Protein 2HSZ (pdb70)

InterPro domains:
  IPR006439 HAD hydrolase, subfamily IA [PR00413] (4-15)
  IPR006439 HAD hydrolase, subfamily IA [PR00413] (107-120)
  IPR006439 HAD hydrolase, subfamily IA [PR00413] (138-154)
  IPR006439 HAD hydrolase, subfamily IA [PR00413] (156-176)
  IPR006439 HAD hydrolase, subfamily IA [TIGR01509] (79-193)
  IPR006439 HAD hydrolase, subfamily IA [TIGR01549] (104-188)
  IPR023198 Phosphoglycolate phosphatase-like, domain 2 [G3DSA:1.10.150.240] (19-93)
  IPR023214 HAD superfamily [G3DSA:3.40.50.1000] (7-214)
  IPR036412 HAD-like superfamily [SSF56784] (1-221)
  IPR037512 Phosphoglycolate phosphatase, prokaryotic [MF_00495] (4-224)
  IPR037512 Phosphoglycolate phosphatase, prokaryotic [TIGR01449] (9-220)
  IPR041492 Haloacid dehalogenase-like hydrolase [PF13419] (9-193)
  IPR050155 HAD-like hydrolase superfamily [PTHR43434] (2-222)

CATH classification: 3.40.50.1000 (+1 more: 1.10.150.240)

Nearest PDB structures (foldseek):
  2hsz-assembly2_B  TM=1.001E+00  e=1.867E-47  Histophilus somni 129PT
  2hi0-assembly2_B  TM=8.690E-01  e=8.289E-15  Lactobacillus delbrueckii
  3s6j-assembly2_F  TM=7.936E-01  e=2.115E-13  Pseudomonas syringae pv. tomato
  3qu4-assembly5_E  TM=7.545E-01  e=3.244E-13  Bacteroides thetaiotaomicron
  1z4o-assembly1_A  TM=7.410E-01  e=4.491E-12  Lactococcus lactis

Structure (mmCIF, N/CA/C/O backbone):
data_2HSZ
#
_entry.id   2HSZ
#
_cell.length_a   81.617
_cell.length_b   118.436
_cell.length_c   66.503
_cell.angle_alpha   90.000
_cell.angle_beta   90.000
_cell.angle_gamma   90.000
#
_symmetry.space_group_name_H-M   'P 21 21 2'
#
loop_
_entity.id
_entity.type
_entity.pdbx_description
1 polymer 'novel predicted phosphatase'
2 non-polymer 'ACETATE ION'
3 non-polymer 'CHLORIDE ION'
4 non-polymer 'UNKNOWN LIGAND'
5 water water
#
loop_
_atom_site.group_PDB
_atom_site.id
_atom_site.type_symbol
_atom_site.label_atom_id
_atom_site.label_alt_id
_atom_site.label_comp_id
_atom_site.label_asym_id
_atom_site.label_entity_id
_atom_site.label_seq_id
_atom_site.pdbx_PDB_ins_code
_atom_site.Cartn_x
_atom_site.Cartn_y
_atom_site.Cartn_z
_atom_site.occupancy
_atom_site.B_iso_or_equiv
_atom_site.auth_seq_id
_atom_site.auth_comp_id
_atom_site.auth_asym_id
_atom_site.auth_atom_id
_atom_site.pdbx_PDB_model_num
ATOM 1 N N . GLY A 1 19 ? -21.567 56.310 10.260 1.00 62.40 0 GLY A N 1
ATOM 2 C CA . GLY A 1 19 ? -22.828 55.607 9.810 1.00 61.41 0 GLY A CA 1
ATOM 3 C C . GLY A 1 19 ? -22.877 55.411 8.299 1.00 58.44 0 GLY A C 1
ATOM 4 O O . GLY A 1 19 ? -22.356 54.417 7.783 1.00 61.72 0 GLY A O 1
ATOM 13 N N . THR A 1 21 ? -21.248 57.535 6.577 1.00 33.66 2 THR A N 1
ATOM 14 C CA . THR A 1 21 ? -19.922 58.050 6.197 1.00 27.46 2 THR A CA 1
ATOM 15 C C . THR A 1 21 ? -18.779 57.115 6.618 1.00 24.37 2 THR A C 1
ATOM 16 O O . THR A 1 21 ? -18.957 56.137 7.345 1.00 25.86 2 THR A O 1
ATOM 20 N N A GLN A 1 22 ? -17.601 57.475 6.105 0.50 23.08 3 GLN A N 1
ATOM 21 N N B GLN A 1 22 ? -17.595 57.414 6.139 0.50 22.39 3 GLN A N 1
ATOM 22 C CA A GLN A 1 22 ? -16.326 56.810 6.341 0.50 21.90 3 GLN A CA 1
ATOM 23 C CA B GLN A 1 22 ? -16.422 56.654 6.483 0.50 21.05 3 GLN A CA 1
ATOM 24 C C A GLN A 1 22 ? -15.652 57.259 7.649 0.50 21.27 3 GLN A C 1
ATOM 25 C C B GLN A 1 22 ? -15.800 57.116 7.798 0.50 20.44 3 GLN A C 1
ATOM 26 O O A GLN A 1 22 ? -14.561 56.747 8.006 0.50 19.20 3 GLN A O 1
ATOM 27 O O B GLN A 1 22 ? -14.899 56.462 8.312 0.50 20.73 3 GLN A O 1
ATOM 38 N N . PHE A 1 23 ? -16.238 58.268 8.301 1.00 20.06 4 PHE A N 1
ATOM 39 C CA . PHE A 1 23 ? -15.558 58.954 9.416 1.00 21.42 4 PHE A CA 1
ATOM 40 C C . PHE A 1 23 ? -15.886 58.290 10.737 1.00 21.18 4 PHE A C 1
ATOM 41 O O . PHE A 1 23 ? -17.012 57.849 10.955 1.00 21.88 4 PHE A O 1
ATOM 49 N N . LYS A 1 24 ? -14.865 58.177 11.573 1.00 20.02 5 LYS A N 1
ATOM 50 C CA . LYS A 1 24 ? -15.004 57.633 12.910 1.00 20.73 5 LYS A CA 1
ATOM 51 C C . LYS A 1 24 ? -14.786 58.725 13.955 1.00 21.68 5 LYS A C 1
ATOM 52 O O . LYS A 1 24 ? -15.267 58.622 15.068 1.00 20.89 5 LYS A O 1
ATOM 58 N N . LEU A 1 25 ? -13.996 59.743 13.596 1.00 21.60 6 LEU A N 1
ATOM 59 C CA . LEU A 1 25 ? -13.595 60.787 14.520 1.00 20.52 6 LEU A CA 1
ATOM 60 C C . LEU A 1 25 ? -13.711 62.114 13.794 1.00 19.61 6 LEU A C 1
ATOM 61 O O . LEU A 1 25 ? -13.348 62.235 12.599 1.00 21.37 6 LEU A O 1
ATOM 66 N N . ILE A 1 26 ? -14.206 63.122 14.510 1.00 20.91 7 ILE A N 1
ATOM 67 C CA . ILE A 1 26 ? -14.319 64.485 13.987 1.00 19.88 7 ILE A CA 1
ATOM 68 C C . ILE A 1 26 ? -13.529 65.384 14.904 1.00 21.32 7 ILE A C 1
ATOM 69 O O . ILE A 1 26 ? -13.728 65.385 16.135 1.00 22.39 7 ILE A O 1
ATOM 74 N N . GLY A 1 27 ? -12.588 66.092 14.316 1.00 20.94 8 GLY A N 1
ATOM 75 C CA . GLY A 1 27 ? -11.724 66.987 15.034 1.00 22.74 8 GLY A CA 1
ATOM 76 C C . GLY A 1 27 ? -12.053 68.429 14.727 1.00 23.08 8 GLY A C 1
ATOM 77 O O . GLY A 1 27 ? -12.537 68.753 13.631 1.00 22.38 8 GLY A O 1
ATOM 78 N N . PHE A 1 28 ? -11.732 69.298 15.683 1.00 22.13 9 PHE A N 1
ATOM 79 C CA . PHE A 1 28 ? -12.071 70.717 15.612 1.00 22.42 9 PHE A CA 1
ATOM 80 C C . PHE A 1 28 ? -10.909 71.577 16.107 1.00 22.55 9 PHE A C 1
ATOM 81 O O . PHE A 1 28 ? -10.295 71.279 17.153 1.00 22.99 9 PHE A O 1
ATOM 89 N N . ASP A 1 29 ? -10.686 72.693 15.430 1.00 22.05 10 ASP A N 1
ATOM 90 C CA . ASP A 1 29 ? -9.916 73.804 16.038 1.00 20.95 10 ASP A CA 1
ATOM 91 C C . ASP A 1 29 ? -10.811 74.456 17.100 1.00 24.84 10 ASP A C 1
ATOM 92 O O . ASP A 1 29 ? -12.007 74.160 17.189 1.00 25.65 10 ASP A O 1
ATOM 97 N N . LEU A 1 30 ? -10.248 75.333 17.907 1.00 27.17 11 LEU A N 1
ATOM 98 C CA . LEU A 1 30 ? -10.952 75.956 19.031 1.00 26.13 11 LEU A CA 1
ATOM 99 C C . LEU A 1 30 ? -11.267 77.420 18.710 1.00 27.58 11 LEU A C 1
ATOM 100 O O . LEU A 1 30 ? -12.395 77.748 18.318 1.00 24.29 11 LEU A O 1
ATOM 105 N N . ASP A 1 31 ? -10.274 78.293 18.813 1.00 25.09 12 ASP A N 1
ATOM 106 C CA . ASP A 1 31 ? -10.438 79.708 18.451 1.00 27.86 12 ASP A CA 1
ATOM 107 C C . ASP A 1 31 ? -10.822 79.899 16.983 1.00 28.76 12 ASP A C 1
ATOM 108 O O . ASP A 1 31 ? -10.062 79.556 16.084 1.00 28.78 12 ASP A O 1
ATOM 113 N N . GLY A 1 32 ? -11.965 80.499 16.747 1.00 25.57 13 GLY A N 1
ATOM 114 C CA . GLY A 1 32 ? -12.365 80.829 15.377 1.00 23.63 13 GLY A CA 1
ATOM 115 C C . GLY A 1 32 ? -13.193 79.709 14.781 1.00 21.63 13 GLY A C 1
ATOM 116 O O . GLY A 1 32 ? -13.693 79.842 13.686 1.00 22.51 13 GLY A O 1
ATOM 117 N N . THR A 1 33 ? -13.342 78.608 15.508 1.00 20.83 14 THR A N 1
ATOM 118 C CA . THR A 1 33 ? -14.140 77.477 15.017 1.00 22.41 14 THR A CA 1
ATOM 119 C C . THR A 1 33 ? -15.298 77.165 16.008 1.00 19.79 14 THR A C 1
ATOM 120 O O . THR A 1 33 ? -16.469 77.149 15.643 1.00 21.61 14 THR A O 1
ATOM 124 N N . LEU A 1 34 ? -14.925 76.868 17.247 1.00 22.00 15 LEU A N 1
ATOM 125 C CA . LEU A 1 34 ? -15.915 76.602 18.314 1.00 21.74 15 LEU A CA 1
ATOM 126 C C . LEU A 1 34 ? -16.270 77.884 19.107 1.00 22.03 15 LEU A C 1
ATOM 127 O O . LEU A 1 34 ? -17.459 78.194 19.368 1.00 23.23 15 LEU A O 1
ATOM 132 N N . VAL A 1 35 ? -15.232 78.634 19.458 1.00 21.13 16 VAL A N 1
ATOM 133 C CA . VAL A 1 35 ? -15.345 79.835 20.258 1.00 20.69 16 VAL A CA 1
ATOM 134 C C . VAL A 1 35 ? -14.837 81.080 19.507 1.00 21.85 16 VAL A C 1
ATOM 135 O O . VAL A 1 35 ? -13.707 81.101 18.957 1.00 22.81 16 VAL A O 1
ATOM 139 N N . ASN A 1 36 ? -15.637 82.135 19.550 1.00 22.73 17 ASN A N 1
ATOM 140 C CA . ASN A 1 36 ? -15.211 83.453 19.080 1.00 22.51 17 ASN A CA 1
ATOM 141 C C . ASN A 1 36 ? -14.476 84.157 20.223 1.00 25.88 17 ASN A C 1
ATOM 142 O O . ASN A 1 36 ? -15.076 84.908 21.001 1.00 25.74 17 ASN A O 1
ATOM 147 N N . SER A 1 37 ? -13.178 83.867 20.324 1.00 22.75 18 SER A N 1
ATOM 148 C CA . SER A 1 37 ? -12.311 84.320 21.401 1.00 24.54 18 SER A CA 1
ATOM 149 C C . SER A 1 37 ? -11.524 85.612 21.122 1.00 25.88 18 SER A C 1
ATOM 150 O O . SER A 1 37 ? -10.855 86.185 22.012 1.00 26.63 18 SER A O 1
ATOM 153 N N . LEU A 1 38 ? -11.574 86.052 19.882 1.00 22.70 19 LEU A N 1
ATOM 154 C CA . LEU A 1 38 ? -10.871 87.243 19.439 1.00 24.92 19 LEU A CA 1
ATOM 155 C C . LEU A 1 38 ? -11.142 88.435 20.384 1.00 24.85 19 LEU A C 1
ATOM 156 O O . LEU A 1 38 ? -10.206 89.106 20.777 1.00 23.95 19 LEU A O 1
ATOM 161 N N . PRO A 1 39 ? -12.416 88.681 20.796 1.00 27.84 20 PRO A N 1
ATOM 162 C CA . PRO A 1 39 ? -12.626 89.841 21.691 1.00 26.90 20 PRO A CA 1
ATOM 163 C C . PRO A 1 39 ? -11.818 89.800 22.986 1.00 27.66 20 PRO A C 1
ATOM 164 O O . PRO A 1 39 ? -11.257 90.817 23.401 1.00 26.78 20 PRO A O 1
ATOM 168 N N . ASP A 1 40 ? -11.746 88.639 23.619 1.00 26.64 21 ASP A N 1
ATOM 169 C CA . ASP A 1 40 ? -10.987 88.495 24.863 1.00 28.03 21 ASP A CA 1
ATOM 170 C C . ASP A 1 40 ? -9.465 88.482 24.590 1.00 27.54 21 ASP A C 1
ATOM 171 O O . ASP A 1 40 ? -8.674 89.061 25.363 1.00 24.66 21 ASP A O 1
ATOM 176 N N . LEU A 1 41 ? -9.052 87.856 23.498 1.00 24.20 22 LEU A N 1
ATOM 177 C CA . LEU A 1 41 ? -7.635 87.903 23.123 1.00 24.87 22 LEU A CA 1
ATOM 178 C C . LEU A 1 41 ? -7.139 89.326 22.884 1.00 26.21 22 LEU A C 1
ATOM 179 O O . LEU A 1 41 ? -6.078 89.695 23.383 1.00 23.83 22 LEU A O 1
ATOM 184 N N . ALA A 1 42 ? -7.929 90.133 22.167 1.00 24.19 23 ALA A N 1
ATOM 185 C CA . ALA A 1 42 ? -7.606 91.501 21.856 1.00 22.66 23 ALA A CA 1
ATOM 186 C C . ALA A 1 42 ? -7.575 92.361 23.107 1.00 23.84 23 ALA A C 1
ATOM 187 O O . ALA A 1 42 ? -6.660 93.149 23.281 1.00 23.11 23 ALA A O 1
ATOM 189 N N . LEU A 1 43 ? -8.572 92.201 23.983 1.00 27.64 24 LEU A N 1
ATOM 190 C CA . LEU A 1 43 ? -8.634 92.951 25.227 1.00 28.75 24 LEU A CA 1
ATOM 191 C C . LEU A 1 43 ? -7.418 92.615 26.069 1.00 30.34 24 LEU A C 1
ATOM 192 O O . LEU A 1 43 ? -6.829 93.487 26.693 1.00 28.00 24 LEU A O 1
ATOM 195 N N . SER A 1 44 ? -7.045 91.342 26.097 1.00 26.48 25 SER A N 1
ATOM 196 C CA . SER A 1 44 ? -5.947 90.902 26.979 1.00 26.36 25 SER A CA 1
ATOM 197 C C . SER A 1 44 ? -4.600 91.407 26.453 1.00 26.55 25 SER A C 1
ATOM 198 O O . SER A 1 44 ? -3.782 91.962 27.212 1.00 25.62 25 SER A O 1
ATOM 201 N N . ILE A 1 45 ? -4.369 91.235 25.148 1.00 24.81 26 ILE A N 1
ATOM 202 C CA . ILE A 1 45 ? -3.102 91.633 24.540 1.00 25.46 26 ILE A CA 1
ATOM 203 C C . ILE A 1 45 ? -2.926 93.176 24.619 1.00 24.97 26 ILE A C 1
ATOM 204 O O . ILE A 1 45 ? -1.825 93.663 24.875 1.00 24.99 26 ILE A O 1
ATOM 209 N N . ASN A 1 46 ? -4.015 93.923 24.453 1.00 24.05 27 ASN A N 1
ATOM 210 C CA . ASN A 1 46 ? -3.964 95.375 24.522 1.00 24.66 27 ASN A CA 1
ATOM 211 C C . ASN A 1 46 ? -3.716 95.908 25.917 1.00 25.45 27 ASN A C 1
ATOM 212 O O . ASN A 1 46 ? -3.029 96.901 26.064 1.00 24.47 27 ASN A O 1
ATOM 217 N N . SER A 1 47 ? -4.246 95.241 26.947 1.00 25.75 28 SER A N 1
ATOM 218 C CA . SER A 1 47 ? -3.923 95.599 28.337 1.00 25.28 28 SER A CA 1
ATOM 219 C C . SER A 1 47 ? -2.432 95.382 28.653 1.00 25.27 28 SER A C 1
ATOM 220 O O . SER A 1 47 ? -1.809 96.218 29.332 1.00 23.08 28 SER A O 1
ATOM 223 N N . ALA A 1 48 ? -1.867 94.305 28.122 1.00 24.75 29 ALA A N 1
ATOM 224 C CA . ALA A 1 48 ? -0.439 94.012 28.312 1.00 23.09 29 ALA A CA 1
ATOM 225 C C . ALA A 1 48 ? 0.436 94.998 27.534 1.00 21.36 29 ALA A C 1
ATOM 226 O O . ALA A 1 48 ? 1.440 95.450 28.054 1.00 20.00 29 ALA A O 1
ATOM 228 N N . LEU A 1 49 ? 0.079 95.291 26.286 1.00 22.24 30 LEU A N 1
ATOM 229 C CA . LEU A 1 49 ? 0.761 96.381 25.533 1.00 23.00 30 LEU A CA 1
ATOM 230 C C . LEU A 1 49 ? 0.783 97.720 26.286 1.00 23.26 30 LEU A C 1
ATOM 231 O O . LEU A 1 49 ? 1.826 98.367 26.386 1.00 24.81 30 LEU A O 1
ATOM 236 N N . LYS A 1 50 ? -0.360 98.106 26.854 1.00 23.47 31 LYS A N 1
ATOM 237 C CA . LYS A 1 50 ? -0.457 99.279 27.699 1.00 27.53 31 LYS A CA 1
ATOM 238 C C . LYS A 1 50 ? 0.498 99.203 28.905 1.00 25.86 31 LYS A C 1
ATOM 239 O O . LYS A 1 50 ? 1.149 100.207 29.228 1.00 25.61 31 LYS A O 1
ATOM 244 N N . ASP A 1 51 ? 0.638 98.023 29.537 1.00 23.26 32 ASP A N 1
ATOM 245 C CA . ASP A 1 51 ? 1.559 97.856 30.686 1.00 23.73 32 ASP A CA 1
ATOM 246 C C . ASP A 1 51 ? 3.032 98.018 30.331 1.00 24.64 32 ASP A C 1
ATOM 247 O O . ASP A 1 51 ? 3.822 98.299 31.212 1.00 24.44 32 ASP A O 1
ATOM 252 N N . VAL A 1 52 ? 3.407 97.859 29.069 1.00 23.81 33 VAL A N 1
ATOM 253 C CA . VAL A 1 52 ? 4.799 98.113 28.664 1.00 23.60 33 VAL A CA 1
ATOM 254 C C . VAL A 1 52 ? 4.889 99.400 27.804 1.00 23.69 33 VAL A C 1
ATOM 255 O O . VAL A 1 52 ? 5.827 99.603 27.055 1.00 23.05 33 VAL A O 1
ATOM 259 N N . ASN A 1 53 ? 3.888 100.255 27.950 1.00 24.59 34 ASN A N 1
ATOM 260 C CA A ASN A 1 53 ? 3.840 101.556 27.280 0.50 23.90 34 ASN A CA 1
ATOM 261 C CA B ASN A 1 53 ? 3.849 101.548 27.284 0.50 24.58 34 ASN A CA 1
ATOM 262 C C . ASN A 1 53 ? 3.986 101.454 25.768 1.00 26.04 34 ASN A C 1
ATOM 263 O O . ASN A 1 53 ? 4.736 102.240 25.155 1.00 26.82 34 ASN A O 1
ATOM 272 N N . LEU A 1 54 ? 3.268 100.487 25.176 1.00 23.72 35 LEU A N 1
ATOM 273 C CA . LEU A 1 54 ? 3.194 100.317 23.728 1.00 24.20 35 LEU A CA 1
ATOM 274 C C . LEU A 1 54 ? 1.778 100.621 23.245 1.00 26.55 35 LEU A C 1
ATOM 275 O O . LEU A 1 54 ? 0.804 100.497 24.016 1.00 25.98 35 LEU A O 1
ATOM 280 N N . PRO A 1 55 ? 1.658 101.064 21.970 1.00 27.73 36 PRO A N 1
ATOM 281 C CA . PRO A 1 55 ? 0.344 101.330 21.377 1.00 27.43 36 PRO A CA 1
ATOM 282 C C . PRO A 1 55 ? -0.527 100.089 21.247 1.00 27.64 36 PRO A C 1
ATOM 283 O O . PRO A 1 55 ? -0.020 98.976 21.099 1.00 28.72 36 PRO A O 1
ATOM 287 N N . GLN A 1 56 ? -1.841 100.301 21.273 1.00 26.77 37 GLN A N 1
ATOM 288 C CA . GLN A 1 56 ? -2.835 99.219 21.218 1.00 26.87 37 GLN A CA 1
ATOM 289 C C . GLN A 1 56 ? -3.319 98.979 19.787 1.00 27.64 37 GLN A C 1
ATOM 290 O O . GLN A 1 56 ? -3.268 99.870 18.941 1.00 28.90 37 GLN A O 1
ATOM 296 N N . ALA A 1 57 ? -3.716 97.744 19.502 1.00 26.56 38 ALA A N 1
ATOM 297 C CA . ALA A 1 57 ? -4.033 97.310 18.141 1.00 26.00 38 ALA A CA 1
ATOM 298 C C . ALA A 1 57 ? -5.521 97.174 17.955 1.00 26.87 38 ALA A C 1
ATOM 299 O O . ALA A 1 57 ? -6.247 96.858 18.893 1.00 26.97 38 ALA A O 1
ATOM 301 N N . SER A 1 58 ? -5.978 97.415 16.733 1.00 27.11 39 SER A N 1
ATOM 302 C CA . SER A 1 58 ? -7.356 97.060 16.352 1.00 28.39 39 SER A CA 1
ATOM 303 C C . SER A 1 58 ? -7.568 95.560 16.477 1.00 28.78 39 SER A C 1
ATOM 304 O O . SER A 1 58 ? -6.617 94.785 16.408 1.00 26.58 39 SER A O 1
ATOM 307 N N . GLU A 1 59 ? -8.833 95.171 16.618 1.00 29.19 40 GLU A N 1
ATOM 308 C CA . GLU A 1 59 ? -9.196 93.781 16.719 1.00 30.85 40 GLU A CA 1
ATOM 309 C C . GLU A 1 59 ? -8.898 93.025 15.427 1.00 31.19 40 GLU A C 1
ATOM 310 O O . GLU A 1 59 ? -8.506 91.855 15.505 1.00 29.13 40 GLU A O 1
ATOM 316 N N . ASN A 1 60 ? -9.054 93.659 14.259 1.00 30.96 41 ASN A N 1
ATOM 317 C CA . ASN A 1 60 ? -8.697 92.970 13.004 1.00 31.21 41 ASN A CA 1
ATOM 318 C C . ASN A 1 60 ? -7.211 92.676 12.952 1.00 29.59 41 ASN A C 1
ATOM 319 O O . ASN A 1 60 ? -6.798 91.604 12.547 1.00 27.95 41 ASN A O 1
ATOM 324 N N . LEU A 1 61 ? -6.389 93.629 13.380 1.00 28.21 42 LEU A N 1
ATOM 325 C CA . LEU A 1 61 ? -4.939 93.396 13.402 1.00 28.63 42 LEU A CA 1
ATOM 326 C C . LEU A 1 61 ? -4.547 92.262 14.359 1.00 26.58 42 LEU A C 1
ATOM 327 O O . LEU A 1 61 ? -3.766 91.365 14.009 1.00 24.95 42 LEU A O 1
ATOM 332 N N . VAL A 1 62 ? -5.097 92.280 15.575 1.00 24.62 43 VAL A N 1
ATOM 333 C CA . VAL A 1 62 ? -4.832 91.214 16.514 1.00 25.12 43 VAL A CA 1
ATOM 334 C C . VAL A 1 62 ? -5.175 89.873 15.876 1.00 26.21 43 VAL A C 1
ATOM 335 O O . VAL A 1 62 ? -4.466 88.874 16.058 1.00 27.40 43 VAL A O 1
ATOM 347 N N . THR A 1 64 ? -5.070 88.884 12.877 1.00 25.53 45 THR A N 1
ATOM 348 C CA . THR A 1 64 ? -4.103 88.446 11.891 1.00 25.74 45 THR A CA 1
ATOM 349 C C . THR A 1 64 ? -2.863 87.812 12.530 1.00 26.62 45 THR A C 1
ATOM 350 O O . THR A 1 64 ? -2.099 87.162 11.842 1.00 27.31 45 THR A O 1
ATOM 354 N N . TRP A 1 65 ? -2.683 87.979 13.845 1.00 25.13 46 TRP A N 1
ATOM 355 C CA . TRP A 1 65 ? -1.543 87.393 14.566 1.00 25.51 46 TRP A CA 1
ATOM 356 C C . TRP A 1 65 ? -1.842 86.024 15.164 1.00 25.47 46 TRP A C 1
ATOM 357 O O . TRP A 1 65 ? -0.916 85.333 15.629 1.00 23.83 46 TRP A O 1
ATOM 36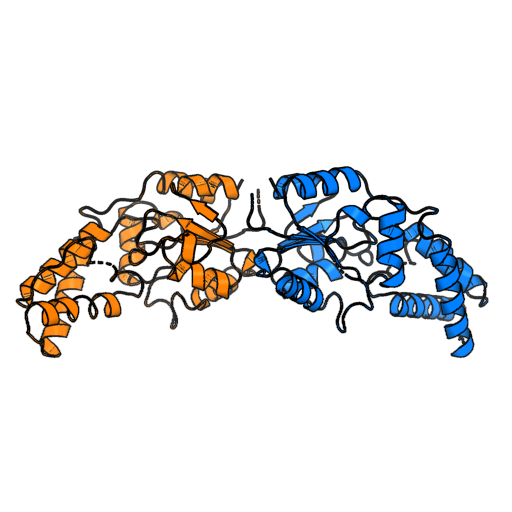8 N N . ILE A 1 66 ? -3.125 85.686 15.199 1.00 24.66 47 ILE A N 1
ATOM 369 C CA . ILE A 1 66 ? -3.628 84.458 15.771 1.00 24.41 47 ILE A CA 1
ATOM 370 C C . ILE A 1 66 ? -3.464 83.274 14.799 1.00 25.37 47 ILE A C 1
ATOM 371 O O . ILE A 1 66 ? -3.767 83.352 13.597 1.00 24.84 47 ILE A O 1
ATOM 376 N N . GLY A 1 67 ? -3.059 82.130 15.338 1.00 26.71 48 GLY A N 1
ATOM 377 C CA . GLY A 1 67 ? -3.129 80.905 14.541 1.00 24.82 48 GLY A CA 1
ATOM 378 C C . GLY A 1 67 ? -1.986 79.964 14.738 1.00 28.52 48 GLY A C 1
ATOM 379 O O . GLY A 1 67 ? -2.106 78.784 14.411 1.00 28.23 48 GLY A O 1
ATOM 380 N N . ASN A 1 68 ? -0.881 80.492 15.259 1.00 25.40 49 ASN A N 1
ATOM 381 C CA . ASN A 1 68 ? 0.377 79.785 15.326 1.00 25.84 49 ASN A CA 1
ATOM 382 C C . ASN A 1 68 ? 0.949 79.707 16.740 1.00 26.62 49 ASN A C 1
ATOM 383 O O . ASN A 1 68 ? 2.171 79.589 16.922 1.00 27.16 49 ASN A O 1
ATOM 388 N N . GLY A 1 69 ? 0.074 79.848 17.736 1.00 23.73 50 GLY A N 1
ATOM 389 C CA . GLY A 1 69 ? 0.446 79.744 19.122 1.00 25.57 50 GLY A CA 1
ATOM 390 C C . GLY A 1 69 ? 0.730 81.051 19.818 1.00 25.58 50 GLY A C 1
ATOM 391 O O . GLY A 1 69 ? 0.938 82.091 19.181 1.00 24.47 50 GLY A O 1
ATOM 392 N N . ALA A 1 70 ? 0.725 80.995 21.141 1.00 27.45 51 ALA A N 1
ATOM 393 C CA . ALA A 1 70 ? 0.742 82.218 21.953 1.00 29.01 51 ALA A CA 1
ATOM 394 C C . ALA A 1 70 ? 2.118 82.918 21.910 1.00 27.41 51 ALA A C 1
ATOM 395 O O . ALA A 1 70 ? 2.175 84.136 21.964 1.00 27.47 51 ALA A O 1
ATOM 397 N N . ASP A 1 71 ? 3.210 82.173 21.757 1.00 25.89 52 ASP A N 1
ATOM 398 C CA . ASP A 1 71 ? 4.516 82.828 21.604 1.00 27.51 52 ASP A CA 1
ATOM 399 C C . ASP A 1 71 ? 4.628 83.637 20.328 1.00 27.09 52 ASP A C 1
ATOM 400 O O . ASP A 1 71 ? 5.132 84.770 20.348 1.00 25.38 52 ASP A O 1
ATOM 405 N N . VAL A 1 72 ? 4.185 83.055 19.222 1.00 24.43 53 VAL A N 1
ATOM 406 C CA . VAL A 1 72 ? 4.233 83.753 17.947 1.00 25.25 53 VAL A CA 1
ATOM 407 C C . VAL A 1 72 ? 3.287 84.955 17.997 1.00 25.77 53 VAL A C 1
ATOM 408 O O . VAL A 1 72 ? 3.631 86.035 17.541 1.00 23.53 53 VAL A O 1
ATOM 412 N N . LEU A 1 73 ? 2.099 84.765 18.559 1.00 26.03 54 LEU A N 1
ATOM 413 C CA . LEU A 1 73 ? 1.138 85.889 18.740 1.00 25.50 54 LEU A CA 1
ATOM 414 C C . LEU A 1 73 ? 1.746 87.089 19.517 1.00 26.74 54 LEU A C 1
ATOM 415 O O . LEU A 1 73 ? 1.596 88.259 19.103 1.00 26.81 54 LEU A O 1
ATOM 420 N N . SER A 1 74 ? 2.417 86.782 20.618 1.00 25.21 55 SER A N 1
ATOM 421 C CA . SER A 1 74 ? 3.144 87.745 21.458 1.00 23.66 55 SER A CA 1
ATOM 422 C C . SER A 1 74 ? 4.266 88.444 20.680 1.00 25.80 55 SER A C 1
ATOM 423 O O . SER A 1 74 ? 4.458 89.656 20.791 1.00 24.86 55 SER A O 1
ATOM 426 N N . GLN A 1 75 ? 5.029 87.681 19.908 1.00 25.64 56 GLN A N 1
ATOM 427 C CA . GLN A 1 75 ? 6.113 88.260 19.126 1.00 25.85 56 GLN A CA 1
ATOM 428 C C . GLN A 1 75 ? 5.565 89.184 18.024 1.00 26.50 56 GLN A C 1
ATOM 429 O O . GLN A 1 75 ? 6.086 90.269 17.801 1.00 24.40 56 GLN A O 1
ATOM 435 N N . ARG A 1 76 ? 4.530 88.751 17.317 1.00 23.32 57 ARG A N 1
ATOM 436 C CA . ARG A 1 76 ? 3.904 89.613 16.314 1.00 24.87 57 ARG A CA 1
ATOM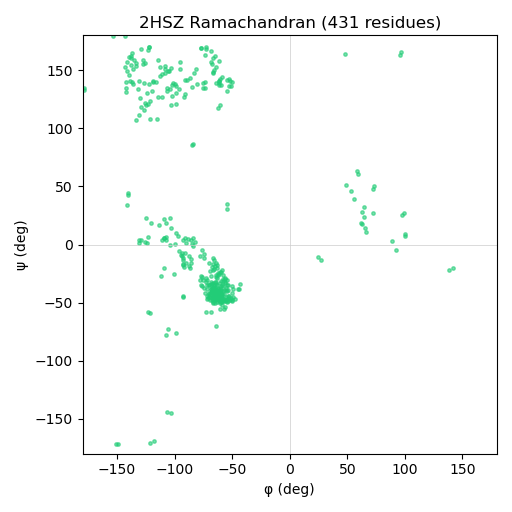 437 C C . ARG A 1 76 ? 3.376 90.903 16.945 1.00 22.81 57 ARG A C 1
ATOM 438 O O . ARG A 1 76 ? 3.565 92.000 16.376 1.00 25.17 57 ARG A O 1
ATOM 446 N N . ALA A 1 77 ? 2.718 90.795 18.102 1.00 22.23 58 ALA A N 1
ATOM 447 C CA . ALA A 1 77 ? 2.140 92.004 18.759 1.00 24.66 58 ALA A CA 1
ATOM 448 C C . ALA A 1 77 ? 3.205 93.035 19.054 1.00 24.13 58 ALA A C 1
ATOM 449 O O . ALA A 1 77 ? 3.059 94.213 18.692 1.00 25.73 58 ALA A O 1
ATOM 451 N N . VAL A 1 78 ? 4.264 92.584 19.726 1.00 24.96 59 VAL A N 1
ATOM 452 C CA . VAL A 1 78 ? 5.299 93.477 20.229 1.00 25.58 59 VAL A CA 1
ATOM 453 C C . VAL A 1 78 ? 6.057 94.044 19.030 1.00 27.48 59 VAL A C 1
ATOM 454 O O . VAL A 1 78 ? 6.369 95.226 19.008 1.00 28.06 59 VAL A O 1
ATOM 458 N N . ASP A 1 79 ? 6.285 93.232 18.007 1.00 25.82 60 ASP A N 1
ATOM 459 C CA . ASP A 1 79 ? 7.031 93.713 16.825 1.00 26.65 60 ASP A CA 1
ATOM 460 C C . ASP A 1 79 ? 6.291 94.823 16.086 1.00 23.60 60 ASP A C 1
ATOM 461 O O . ASP A 1 79 ? 6.886 95.809 15.680 1.00 26.78 60 ASP A O 1
ATOM 466 N N . TRP A 1 80 ? 4.975 94.664 15.973 1.00 26.15 61 TRP A N 1
ATOM 467 C CA . TRP A 1 80 ? 4.101 95.647 15.353 1.00 25.30 61 TRP A CA 1
ATOM 468 C C . TRP A 1 80 ? 4.089 96.943 16.157 1.00 24.75 61 TRP A C 1
ATOM 469 O O . TRP A 1 80 ? 4.241 98.053 15.611 1.00 23.77 61 TRP A O 1
ATOM 480 N N . ALA A 1 81 ? 3.874 96.809 17.461 1.00 24.08 62 ALA A N 1
ATOM 481 C CA . ALA A 1 81 ? 3.712 97.969 18.339 1.00 24.83 62 ALA A CA 1
ATOM 482 C C . ALA A 1 81 ? 5.005 98.755 18.470 1.00 25.30 62 ALA A C 1
ATOM 483 O O . ALA A 1 81 ? 4.999 99.998 18.518 1.00 25.48 62 ALA A O 1
ATOM 485 N N . CYS A 1 82 ? 6.120 98.043 18.564 1.00 25.80 63 CYS A N 1
ATOM 486 C CA . CYS A 1 82 ? 7.437 98.690 18.600 1.00 26.71 63 CYS A CA 1
ATOM 487 C C . CYS A 1 82 ? 7.746 99.481 17.339 1.00 29.06 63 CYS A C 1
ATOM 488 O O . CYS A 1 82 ? 8.261 100.615 17.428 1.00 28.79 63 CYS A O 1
ATOM 491 N N . LYS A 1 83 ? 7.457 98.876 16.180 1.00 31.36 64 LYS A N 1
ATOM 492 C CA . LYS A 1 83 ? 7.595 99.561 14.882 1.00 31.83 64 LYS A CA 1
ATOM 493 C C . LYS A 1 83 ? 6.688 100.787 14.801 1.00 33.03 64 LYS A C 1
ATOM 494 O O . LYS A 1 83 ? 7.128 101.872 14.410 1.00 32.37 64 LYS A O 1
ATOM 497 N N . GLN A 1 84 ? 5.430 100.630 15.202 1.00 32.31 65 GLN A N 1
ATOM 498 C CA . GLN A 1 84 ? 4.513 101.764 15.297 1.00 32.94 65 GLN A CA 1
ATOM 499 C C . GLN A 1 84 ? 5.088 102.910 16.146 1.00 33.37 65 GLN A C 1
ATOM 500 O O . GLN A 1 84 ? 5.034 104.074 15.745 1.00 30.92 65 GLN A O 1
ATOM 506 N N . ALA A 1 85 ? 5.675 102.578 17.296 1.00 33.50 66 ALA A N 1
ATOM 507 C CA . ALA A 1 85 ? 6.095 103.560 18.290 1.00 32.70 66 ALA A CA 1
ATOM 508 C C . ALA A 1 85 ? 7.583 103.954 18.180 1.00 32.46 66 ALA A C 1
ATOM 509 O O . ALA A 1 85 ? 8.059 104.861 18.875 1.00 29.97 66 ALA A O 1
ATOM 511 N N . GLU A 1 86 ? 8.310 103.284 17.299 1.00 32.09 67 GLU A N 1
ATOM 512 C CA . GLU A 1 86 ? 9.748 103.473 17.192 1.00 34.03 67 GLU A CA 1
ATOM 513 C C . GLU A 1 86 ? 10.417 103.301 18.544 1.00 34.15 67 GLU A C 1
ATOM 514 O O . GLU A 1 86 ? 11.249 104.113 18.950 1.00 31.63 67 GLU A O 1
ATOM 520 N N . LYS A 1 87 ? 10.027 102.232 19.237 1.00 34.50 68 LYS A N 1
ATOM 521 C CA . LYS A 1 87 ? 10.618 101.849 20.513 1.00 36.61 68 LYS A CA 1
ATOM 522 C C . LYS A 1 87 ? 11.124 100.423 20.352 1.00 36.16 68 LYS A C 1
ATOM 523 O O . LYS A 1 87 ? 10.783 99.748 19.379 1.00 40.13 68 LYS A O 1
ATOM 528 N N . GLU A 1 88 ? 11.926 99.956 21.297 1.00 33.53 69 GLU A N 1
ATOM 529 C CA . GLU A 1 88 ? 12.236 98.536 21.411 1.00 34.54 69 GLU A CA 1
ATOM 530 C C . GLU A 1 88 ? 11.939 98.141 22.856 1.00 31.88 69 GLU A C 1
ATOM 531 O O . GLU A 1 88 ? 11.858 99.002 23.728 1.00 29.40 69 GLU A O 1
ATOM 535 N N . LEU A 1 89 ? 11.724 96.856 23.091 1.00 30.20 70 LEU A N 1
ATOM 536 C CA . LEU A 1 89 ? 11.628 96.307 24.438 1.00 29.50 70 LEU A CA 1
ATOM 537 C C . LEU A 1 89 ? 12.914 95.567 24.699 1.00 29.75 70 LEU A C 1
ATOM 538 O O . LEU A 1 89 ? 13.478 95.014 23.772 1.00 31.46 70 LEU A O 1
ATOM 543 N N . THR A 1 90 ? 13.352 95.510 25.950 1.00 29.75 71 THR A N 1
ATOM 544 C CA . THR A 1 90 ? 14.426 94.600 26.354 1.00 29.52 71 THR A CA 1
ATOM 545 C C . THR A 1 90 ? 13.833 93.195 26.476 1.00 29.08 71 THR A C 1
ATOM 546 O O . THR A 1 90 ? 12.611 93.035 26.467 1.00 29.73 71 THR A O 1
ATOM 550 N N . GLU A 1 91 ? 14.668 92.174 26.617 1.00 31.42 72 GLU A N 1
ATOM 551 C CA . GLU A 1 91 ? 14.138 90.813 26.819 1.00 32.18 72 GLU A CA 1
ATOM 552 C C . GLU A 1 91 ? 13.309 90.723 28.116 1.00 30.33 72 GLU A C 1
ATOM 553 O O . GLU A 1 91 ? 12.246 90.116 28.144 1.00 26.46 72 GLU A O 1
ATOM 559 N N . ASP A 1 92 ? 13.781 91.331 29.196 1.00 29.52 73 ASP A N 1
ATOM 560 C CA . ASP A 1 92 ? 13.001 91.285 30.444 1.00 29.54 73 ASP A CA 1
ATOM 561 C C . ASP A 1 92 ? 11.631 91.966 30.309 1.00 29.11 73 ASP A C 1
ATOM 562 O O . ASP A 1 92 ? 10.631 91.454 30.831 1.00 25.80 73 ASP A O 1
ATOM 567 N N . GLU A 1 93 ? 11.573 93.077 29.565 1.00 27.50 74 GLU A N 1
ATOM 568 C CA . GLU A 1 93 ? 10.290 93.723 29.272 1.00 27.51 74 GLU A CA 1
ATOM 569 C C . GLU A 1 93 ? 9.376 92.838 28.427 1.00 25.15 74 GLU A C 1
ATOM 570 O O . GLU A 1 93 ? 8.178 92.776 28.682 1.00 23.41 74 GLU A O 1
ATOM 576 N N . PHE A 1 94 ? 9.943 92.135 27.447 1.00 23.35 75 PHE A N 1
ATOM 577 C CA . PHE A 1 94 ? 9.172 91.239 26.637 1.00 24.54 75 PHE A CA 1
ATOM 578 C C . PHE A 1 94 ? 8.632 90.069 27.464 1.00 25.83 75 PHE A C 1
ATOM 579 O O . PHE A 1 94 ? 7.447 89.722 27.341 1.00 24.46 75 PHE A O 1
ATOM 587 N N . LYS A 1 95 ? 9.481 89.458 28.291 1.00 25.97 76 LYS A N 1
ATOM 588 C CA . LYS A 1 95 ? 9.002 88.440 29.261 1.00 25.72 76 LYS A CA 1
ATOM 589 C C . LYS A 1 95 ? 7.868 88.953 30.133 1.00 23.31 76 LYS A C 1
ATOM 590 O O . LYS A 1 95 ? 6.880 88.252 30.324 1.00 23.55 76 LYS A O 1
ATOM 596 N N . TYR A 1 96 ? 8.006 90.183 30.638 1.00 23.33 77 TYR A N 1
ATOM 597 C CA . TYR A 1 96 ? 6.971 90.841 31.447 1.00 22.55 77 TYR A CA 1
ATOM 598 C C . TYR A 1 96 ? 5.664 90.998 30.670 1.00 23.27 77 TYR A C 1
ATOM 599 O O . TYR A 1 96 ? 4.595 90.619 31.168 1.00 21.48 77 TYR A O 1
ATOM 608 N N . PHE A 1 97 ? 5.758 91.530 29.451 1.00 22.29 78 PHE A N 1
ATOM 609 C CA . PHE A 1 97 ? 4.602 91.618 28.588 1.00 23.49 78 PHE A CA 1
ATOM 610 C C . PHE A 1 97 ? 3.876 90.275 28.486 1.00 22.78 78 PHE A C 1
ATOM 611 O O . PHE A 1 97 ? 2.646 90.214 28.605 1.00 26.06 78 PHE A O 1
ATOM 619 N N . LYS A 1 98 ? 4.625 89.203 28.244 1.00 22.67 79 LYS A N 1
ATOM 620 C CA . LYS A 1 98 ? 4.026 87.888 28.081 1.00 25.02 79 LYS A CA 1
ATOM 621 C C . LYS A 1 98 ? 3.353 87.378 29.338 1.00 24.11 79 LYS A C 1
ATOM 622 O O . LYS A 1 98 ? 2.262 86.814 29.228 1.00 24.35 79 LYS A O 1
ATOM 628 N N . ARG A 1 99 ? 3.952 87.628 30.509 1.00 25.98 80 ARG A N 1
ATOM 629 C CA . ARG A 1 99 ? 3.333 87.260 31.803 1.00 26.12 80 ARG A CA 1
ATOM 630 C C . ARG A 1 99 ? 2.018 88.020 32.021 1.00 24.99 80 ARG A C 1
ATOM 631 O O . ARG A 1 99 ? 1.010 87.449 32.455 1.00 23.32 80 ARG A O 1
ATOM 639 N N . GLN A 1 100 ? 2.006 89.300 31.701 1.00 23.84 81 GLN A N 1
ATOM 640 C CA . GLN A 1 100 ? 0.789 90.086 31.880 1.00 23.86 81 GLN A CA 1
ATOM 641 C C . GLN A 1 100 ? -0.300 89.662 30.901 1.00 22.22 81 GLN A C 1
ATOM 642 O O . GLN A 1 100 ? -1.469 89.623 31.257 1.00 25.05 81 GLN A O 1
ATOM 648 N N . PHE A 1 101 ? 0.086 89.400 29.672 1.00 22.96 82 PHE A N 1
ATOM 649 C CA . PHE A 1 101 ? -0.851 88.952 28.641 1.00 22.48 82 PHE A CA 1
ATOM 650 C C . PHE A 1 101 ? -1.480 87.600 29.057 1.00 24.88 82 PHE A C 1
ATOM 651 O O . PHE A 1 101 ? -2.709 87.427 29.019 1.00 27.04 82 PHE A O 1
ATOM 659 N N . GLY A 1 102 ? -0.638 86.681 29.506 1.00 25.95 83 GLY A N 1
ATOM 660 C CA . GLY A 1 102 ? -1.095 85.392 30.070 1.00 30.01 83 GLY A CA 1
ATOM 661 C C . GLY A 1 102 ? -2.070 85.575 31.225 1.00 30.56 83 GLY A C 1
ATOM 662 O O . GLY A 1 102 ? -3.146 84.942 31.249 1.00 29.10 83 GLY A O 1
ATOM 663 N N . PHE A 1 103 ? -1.714 86.444 32.181 1.00 27.17 84 PHE A N 1
ATOM 664 C CA . PHE A 1 103 ? -2.619 86.759 33.274 1.00 27.00 84 PHE A CA 1
ATOM 665 C C . PHE A 1 103 ? -3.992 87.283 32.813 1.00 26.73 84 PHE A C 1
ATOM 666 O O . PHE A 1 103 ? -5.031 86.753 33.235 1.00 25.93 84 PHE A O 1
ATOM 674 N N . TYR A 1 104 ? -4.003 88.322 31.982 1.00 25.49 85 TYR A N 1
ATOM 675 C CA . TYR A 1 104 ? -5.258 88.963 31.601 1.00 25.79 85 TYR A CA 1
ATOM 676 C C . TYR A 1 104 ? -6.145 87.958 30.887 1.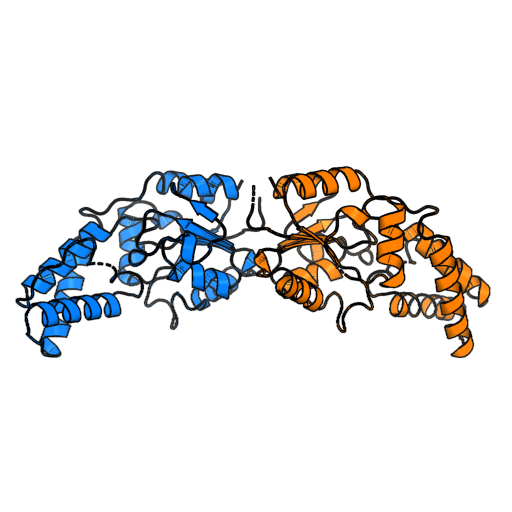00 28.94 85 TYR A C 1
ATOM 677 O O . TYR A 1 104 ? -7.379 87.918 31.104 1.00 30.80 85 TYR A O 1
ATOM 686 N N . TYR A 1 105 ? -5.526 87.175 30.019 1.00 25.74 86 TYR A N 1
ATOM 687 C CA . TYR A 1 105 ? -6.311 86.237 29.180 1.00 29.58 86 TYR A CA 1
ATOM 688 C C . TYR A 1 105 ? -6.959 85.152 30.033 1.00 31.97 86 TYR A C 1
ATOM 689 O O . TYR A 1 105 ? -8.206 84.931 29.976 1.00 33.43 86 TYR A O 1
ATOM 698 N N . GLY A 1 106 ? -6.133 84.520 30.870 1.00 31.11 87 GLY A N 1
ATOM 699 C CA . GLY A 1 106 ? -6.626 83.637 31.927 1.00 29.87 87 GLY A CA 1
ATOM 700 C C . GLY A 1 106 ? -7.811 84.216 32.687 1.00 33.84 87 GLY A C 1
ATOM 701 O O . GLY A 1 106 ? -8.726 83.495 33.035 1.00 37.65 87 GLY A O 1
ATOM 702 N N . GLU A 1 107 ? -7.811 85.512 32.941 1.00 33.27 88 GLU A N 1
ATOM 703 C CA . GLU A 1 107 ? -8.942 86.153 33.592 1.00 37.04 88 GLU A CA 1
ATOM 704 C C . GLU A 1 107 ? -10.156 86.346 32.675 1.00 37.34 88 GLU A C 1
ATOM 705 O O . GLU A 1 107 ? -11.283 86.381 33.134 1.00 37.30 88 GLU A O 1
ATOM 711 N N . ASN A 1 108 ? -9.903 86.520 31.395 1.00 38.19 89 ASN A N 1
ATOM 712 C CA . ASN A 1 108 ? -10.927 86.877 30.430 1.00 40.10 89 ASN A CA 1
ATOM 713 C C . ASN A 1 108 ? -11.298 85.715 29.501 1.00 39.25 89 ASN A C 1
ATOM 714 O O . ASN A 1 108 ? -11.860 85.973 28.455 1.00 42.38 89 ASN A O 1
ATOM 719 N N . LEU A 1 109 ? -10.990 84.466 29.855 1.00 36.54 90 LEU A N 1
ATOM 720 C CA . LEU A 1 109 ? -11.271 83.299 28.988 1.00 36.87 90 LEU A CA 1
ATOM 721 C C . LEU A 1 109 ? -12.704 83.233 28.471 1.00 35.95 90 LEU A C 1
ATOM 722 O O . LEU A 1 109 ? -12.963 82.743 27.368 1.00 35.74 90 LEU A O 1
ATOM 727 N N . CYS A 1 110 ? -13.646 83.656 29.299 1.00 35.50 91 CYS A N 1
ATOM 728 C CA A CYS A 1 110 ? -15.047 83.565 28.947 0.50 36.01 91 CYS A CA 1
ATOM 729 C CA B CYS A 1 110 ? -15.042 83.580 28.917 0.50 36.46 91 CYS A CA 1
ATOM 730 C C . CYS A 1 110 ? -15.747 84.818 29.396 1.00 36.50 91 CYS A C 1
ATOM 731 O O . CYS A 1 110 ? -16.725 84.753 30.121 1.00 41.70 91 CYS A O 1
ATOM 736 N N . ASN A 1 111 ? -15.224 85.953 28.978 1.00 32.44 92 ASN A N 1
ATOM 737 C CA . ASN A 1 111 ? -15.777 87.232 29.343 1.00 33.24 92 ASN A CA 1
ATOM 738 C C . ASN A 1 111 ? -16.634 87.717 28.190 1.00 31.82 92 ASN A C 1
ATOM 739 O O . ASN A 1 111 ? -17.853 87.634 28.252 1.00 32.55 92 ASN A O 1
ATOM 744 N N . ILE A 1 112 ? -15.994 88.197 27.127 1.00 28.61 93 ILE A N 1
ATOM 745 C CA . ILE A 1 112 ? -16.696 88.636 25.919 1.00 29.67 93 ILE A CA 1
ATOM 746 C C . ILE A 1 112 ? -16.832 87.495 24.910 1.00 29.05 93 ILE A C 1
ATOM 747 O O . ILE A 1 112 ? -17.646 87.561 24.005 1.00 26.76 93 ILE A O 1
ATOM 752 N N . SER A 1 113 ? -16.001 86.475 25.069 1.00 25.38 94 SER A N 1
ATOM 753 C CA . SER A 1 113 ? -16.020 85.304 24.208 1.00 27.96 94 SER A CA 1
ATOM 754 C C . SER A 1 113 ? -17.343 84.535 24.256 1.00 27.76 94 SER A C 1
ATOM 755 O O . SER A 1 113 ? -17.944 84.373 25.318 1.00 26.94 94 SER A O 1
ATOM 758 N N . ARG A 1 114 ? -17.780 84.054 23.087 1.00 24.83 95 ARG A N 1
ATOM 759 C CA . ARG A 1 114 ? -18.967 83.236 22.979 1.00 23.74 95 ARG A CA 1
ATOM 760 C C . ARG A 1 114 ? -18.778 82.130 21.967 1.00 23.14 95 ARG A C 1
ATOM 761 O O . ARG A 1 114 ? -17.953 82.250 21.084 1.00 25.31 95 ARG A O 1
ATOM 769 N N . LEU A 1 115 ? -19.558 81.069 22.093 1.00 23.50 96 LEU A N 1
ATOM 770 C CA . LEU A 1 115 ? -19.569 79.992 21.087 1.00 22.84 96 LEU A CA 1
ATOM 771 C C . LEU A 1 115 ? -20.118 80.524 19.796 1.00 22.96 96 LEU A C 1
ATOM 772 O O . LEU A 1 115 ? -20.992 81.424 19.823 1.00 22.24 96 LEU A O 1
ATOM 777 N N . TYR A 1 116 ? -19.682 79.970 18.661 1.00 21.86 97 TYR A N 1
ATOM 778 C CA . TYR A 1 116 ? -20.269 80.366 17.384 1.00 21.95 97 TYR A CA 1
ATOM 779 C C . TYR A 1 116 ? -21.679 79.745 17.294 1.00 20.31 97 TYR A C 1
ATOM 780 O O . TYR A 1 116 ? -22.012 78.858 18.079 1.00 19.55 97 TYR A O 1
ATOM 789 N N . PRO A 1 117 ? -22.519 80.242 16.401 1.00 18.66 98 PRO A N 1
ATOM 790 C CA . PRO A 1 117 ? -23.915 79.762 16.320 1.00 20.71 98 PRO A CA 1
ATOM 791 C C . PRO A 1 117 ? -24.043 78.241 16.155 1.00 20.98 98 PRO A C 1
ATOM 792 O O . PRO A 1 117 ? -23.309 77.619 15.360 1.00 20.61 98 PRO A O 1
ATOM 796 N N . ASN A 1 118 ? -24.916 77.653 16.963 1.00 20.79 99 ASN A N 1
ATOM 797 C CA . ASN A 1 118 ? -25.252 76.221 16.916 1.00 21.76 99 ASN A CA 1
ATOM 798 C C . ASN A 1 118 ? -24.128 75.259 17.277 1.00 20.16 99 ASN A C 1
ATOM 799 O O . ASN A 1 118 ? -24.257 74.071 17.068 1.00 21.37 99 ASN A O 1
ATOM 804 N N . VAL A 1 119 ? -23.040 75.740 17.880 1.00 19.11 100 VAL A N 1
ATOM 805 C CA . VAL A 1 119 ? -21.905 74.869 18.146 1.00 21.58 100 VAL A CA 1
ATOM 806 C C . VAL A 1 119 ? -22.278 73.765 19.140 1.00 21.80 100 VAL A C 1
ATOM 807 O O . VAL A 1 119 ? -22.002 72.596 18.891 1.00 22.42 100 VAL A O 1
ATOM 811 N N . LYS A 1 120 ? -22.941 74.101 20.239 1.00 22.74 101 LYS A N 1
ATOM 812 C CA . LYS A 1 120 ? -23.205 73.067 21.239 1.00 24.98 101 LYS A CA 1
ATOM 813 C C . LYS A 1 120 ? -24.216 72.038 20.746 1.00 23.58 101 LYS A C 1
ATOM 814 O O . LYS A 1 120 ? -24.010 70.842 20.906 1.00 22.99 101 LYS A O 1
ATOM 820 N N . GLU A 1 121 ? -25.323 72.506 20.180 1.00 23.26 102 GLU A N 1
ATOM 821 C CA . GLU A 1 121 ? -26.320 71.632 19.622 1.00 22.82 102 GLU A CA 1
ATOM 822 C C . GLU A 1 121 ? -25.757 70.649 18.583 1.00 22.79 102 GLU A C 1
ATOM 823 O O . GLU A 1 121 ? -26.198 69.473 18.481 1.00 23.16 102 GLU A O 1
ATOM 829 N N . THR A 1 122 ? -24.841 71.145 17.756 1.00 20.75 103 THR A N 1
ATOM 830 C CA . THR A 1 122 ? -24.227 70.339 16.678 1.00 21.46 103 THR A CA 1
ATOM 831 C C . THR A 1 122 ? -23.283 69.298 17.269 1.00 20.57 103 THR A C 1
ATOM 832 O O . THR A 1 122 ? -23.363 68.155 16.890 1.00 21.61 103 THR A O 1
ATOM 836 N N . LEU A 1 123 ? -22.424 69.684 18.213 1.00 21.28 104 LEU A N 1
ATOM 837 C CA . LEU A 1 123 ? -21.521 68.740 18.858 1.00 20.81 104 LEU A CA 1
ATOM 838 C C . LEU A 1 123 ? -22.301 67.646 19.588 1.00 21.76 104 LEU A C 1
ATOM 839 O O . LEU A 1 123 ? -21.909 66.461 19.586 1.00 22.03 104 LEU A O 1
ATOM 844 N N . GLU A 1 124 ? -23.419 68.018 20.203 1.00 19.40 105 GLU A N 1
ATOM 845 C CA . GLU A 1 124 ? -24.261 67.026 20.900 1.00 23.34 105 GLU A CA 1
ATOM 846 C C . GLU A 1 124 ? -24.858 66.032 19.921 1.00 23.52 105 GLU A C 1
ATOM 847 O O . GLU A 1 124 ? -24.899 64.839 20.188 1.00 25.38 105 GLU A O 1
ATOM 853 N N . ALA A 1 125 ? -25.302 66.526 18.766 1.00 23.81 106 ALA A N 1
ATOM 854 C CA . ALA A 1 125 ? -25.857 65.691 17.706 1.00 21.38 106 ALA A CA 1
ATOM 855 C C . ALA A 1 125 ? -24.824 64.688 17.178 1.00 22.27 106 ALA A C 1
ATOM 856 O O . ALA A 1 125 ? -25.134 63.507 16.953 1.00 19.32 106 ALA A O 1
ATOM 858 N N . LEU A 1 126 ? -23.617 65.173 16.945 1.00 21.51 107 LEU A N 1
ATOM 859 C CA . LEU A 1 126 ? -22.543 64.330 16.419 1.00 22.52 107 LEU A CA 1
ATOM 860 C C . LEU A 1 126 ? -22.161 63.249 17.447 1.00 24.03 107 LEU A C 1
ATOM 861 O O . LEU A 1 126 ? -21.887 62.125 17.075 1.00 24.06 107 LEU A O 1
ATOM 866 N N . LYS A 1 127 ? -22.118 63.618 18.722 1.00 24.48 108 LYS A N 1
ATOM 867 C CA . LYS A 1 127 ? -21.811 62.672 19.809 1.00 25.39 108 LYS A CA 1
ATOM 868 C C . LYS A 1 127 ? -22.910 61.609 19.863 1.00 25.93 108 LYS A C 1
ATOM 869 O O . LYS A 1 127 ? -22.625 60.416 19.942 1.00 26.08 108 LYS A O 1
ATOM 875 N N . ALA A 1 128 ? -24.160 62.043 19.766 1.00 24.64 109 ALA A N 1
ATOM 876 C CA . ALA A 1 128 ? -25.305 61.122 19.737 1.00 27.24 109 ALA A CA 1
ATOM 877 C C . ALA A 1 128 ? -25.237 60.122 18.587 1.00 26.27 109 ALA A C 1
ATOM 878 O O . ALA A 1 128 ? -25.735 59.028 18.709 1.00 25.84 109 ALA A O 1
ATOM 880 N N . GLN A 1 129 ? -24.646 60.506 17.466 1.00 28.13 110 GLN A N 1
ATOM 881 C CA . GLN A 1 129 ? -24.492 59.619 16.321 1.00 30.06 110 GLN A CA 1
ATOM 882 C C . GLN A 1 129 ? -23.348 58.609 16.488 1.00 29.66 110 GLN A C 1
ATOM 883 O O . GLN A 1 129 ? -23.222 57.732 15.658 1.00 30.40 110 GLN A O 1
ATOM 889 N N . GLY A 1 130 ? -22.507 58.753 17.514 1.00 28.78 111 GLY A N 1
ATOM 890 C CA . GLY A 1 130 ? -21.389 57.830 17.758 1.00 27.07 111 GLY A CA 1
ATOM 891 C C . GLY A 1 130 ? -20.021 58.276 17.305 1.00 26.67 111 GLY A C 1
ATOM 892 O O . GLY A 1 130 ? -19.061 57.520 17.412 1.00 24.29 111 GLY A O 1
ATOM 893 N N . TYR A 1 131 ? -19.880 59.517 16.852 1.00 25.75 112 TYR A N 1
ATOM 894 C CA . TYR A 1 131 ? -18.557 60.009 16.478 1.00 21.62 112 TYR A CA 1
ATOM 895 C C . TYR A 1 131 ? -17.727 60.282 17.702 1.00 23.94 112 TYR A C 1
ATOM 896 O O . TYR A 1 131 ? -18.215 60.804 18.683 1.00 25.86 112 TYR A O 1
ATOM 905 N N . ILE A 1 132 ? -16.457 59.926 17.628 1.00 22.92 113 ILE A N 1
ATOM 906 C CA . ILE A 1 132 ? -15.474 60.355 18.589 1.00 23.19 113 ILE A CA 1
ATOM 907 C C . ILE A 1 132 ? -15.177 61.826 18.243 1.00 22.84 113 ILE A C 1
ATOM 908 O O . ILE A 1 132 ? -14.972 62.145 17.062 1.00 23.04 113 ILE A O 1
ATOM 913 N N . LEU A 1 133 ? -15.116 62.715 19.240 1.00 21.68 114 LEU A N 1
ATOM 914 C CA . LEU A 1 133 ? -14.872 64.142 18.975 1.00 20.78 114 LEU A CA 1
ATOM 915 C C . LEU A 1 133 ? -13.582 64.554 19.667 1.00 21.59 114 LEU A C 1
ATOM 916 O O . LEU A 1 133 ? -13.294 64.093 20.783 1.00 25.03 114 LEU A O 1
ATOM 921 N N . ALA A 1 134 ? -12.798 65.373 18.988 1.00 20.75 115 ALA A N 1
ATOM 922 C CA . ALA A 1 134 ? -11.492 65.832 19.447 1.00 21.59 115 ALA A CA 1
ATOM 923 C C . ALA A 1 134 ? -11.257 67.294 19.131 1.00 21.94 115 ALA A C 1
ATOM 924 O O . ALA A 1 134 ? -11.718 67.821 18.102 1.00 22.12 115 ALA A O 1
ATOM 926 N N . VAL A 1 135 ? -10.533 67.988 20.017 1.00 20.98 116 VAL A N 1
ATOM 927 C CA . VAL A 1 135 ? -10.052 69.321 19.726 1.00 22.73 116 VAL A CA 1
ATOM 928 C C . VAL A 1 135 ? -8.536 69.276 19.460 1.00 22.26 116 VAL A C 1
ATOM 929 O O . VAL A 1 135 ? -7.804 68.618 20.183 1.00 24.99 116 VAL A O 1
ATOM 933 N N . VAL A 1 136 ? -8.105 69.962 18.392 1.00 23.33 117 VAL A N 1
ATOM 934 C CA . VAL A 1 136 ? -6.707 70.085 18.053 1.00 27.06 117 VAL A CA 1
ATOM 935 C C . VAL A 1 136 ? -6.497 71.555 17.741 1.00 25.19 117 VAL A C 1
ATOM 936 O O . VAL A 1 136 ? -6.995 72.077 16.732 1.00 26.08 117 VAL A O 1
ATOM 940 N N . THR A 1 137 ? -5.824 72.238 18.654 1.00 23.55 118 THR A N 1
ATOM 941 C CA . THR A 1 137 ? -5.615 73.675 18.534 1.00 24.89 118 THR A CA 1
ATOM 942 C C . THR A 1 137 ? -4.159 74.046 18.861 1.00 24.80 118 THR A C 1
ATOM 943 O O . THR A 1 137 ? -3.436 73.307 19.523 1.00 23.57 118 THR A O 1
ATOM 947 N N . ASN A 1 138 ? -3.753 75.210 18.373 1.00 22.56 119 ASN A N 1
ATOM 948 C CA . ASN A 1 138 ? -2.466 75.784 18.699 1.00 24.95 119 ASN A CA 1
ATOM 949 C C . ASN A 1 138 ? -2.550 76.698 19.930 1.00 27.18 119 ASN A C 1
ATOM 950 O O . ASN A 1 138 ? -1.543 77.140 20.448 1.00 25.46 119 ASN A O 1
ATOM 955 N N . LYS A 1 139 ? -3.774 76.935 20.400 1.00 24.84 120 LYS A N 1
ATOM 956 C CA . LYS A 1 139 ? -4.003 77.627 21.647 1.00 25.73 120 LYS A CA 1
ATOM 957 C C . LYS A 1 139 ? -3.239 76.914 22.776 1.00 23.44 120 LYS A C 1
ATOM 958 O O . LYS A 1 139 ? -3.162 75.672 22.778 1.00 25.06 120 LYS A O 1
ATOM 964 N N . PRO A 1 140 ? -2.647 77.663 23.737 1.00 25.17 121 PRO A N 1
ATOM 965 C CA . PRO A 1 140 ? -1.960 76.924 24.821 1.00 26.11 121 PRO A CA 1
ATOM 966 C C . PRO A 1 140 ? -2.778 75.846 25.486 1.00 27.09 121 PRO A C 1
ATOM 967 O O . PRO A 1 140 ? -3.978 76.059 25.816 1.00 24.86 121 PRO A O 1
ATOM 971 N N . THR A 1 141 ? -2.129 74.696 25.712 1.00 25.41 122 THR A N 1
ATOM 972 C CA . THR A 1 141 ? -2.800 73.522 26.251 1.00 24.61 122 THR A CA 1
ATOM 973 C C . THR A 1 141 ? -3.486 73.858 27.561 1.00 27.73 122 THR A C 1
ATOM 974 O O . THR A 1 141 ? -4.625 73.438 27.796 1.00 27.68 122 THR A O 1
ATOM 978 N N . LYS A 1 142 ? -2.841 74.674 28.380 1.00 27.94 123 LYS A N 1
ATOM 979 C CA . LYS A 1 142 ? -3.429 75.023 29.674 1.00 31.39 123 LYS A CA 1
ATOM 980 C C . LYS A 1 142 ? -4.796 75.666 29.605 1.00 31.40 123 LYS A C 1
ATOM 981 O O . LYS A 1 142 ? -5.547 75.540 30.552 1.00 29.34 123 LYS A O 1
ATOM 987 N N . HIS A 1 143 ? -5.086 76.395 28.518 1.00 30.04 124 HIS A N 1
ATOM 988 C CA . HIS A 1 143 ? -6.389 77.053 28.346 1.00 31.90 124 HIS A CA 1
ATOM 989 C C . HIS A 1 143 ? -7.475 76.159 27.730 1.00 30.78 124 HIS A C 1
ATOM 990 O O . HIS A 1 143 ? -8.634 76.526 27.767 1.00 29.75 124 HIS A O 1
ATOM 997 N N . VAL A 1 144 ? -7.120 74.996 27.172 1.00 29.23 125 VAL A N 1
ATOM 998 C CA . VAL A 1 144 ? -8.090 74.226 26.422 1.00 28.22 125 VAL A CA 1
ATOM 999 C C . VAL A 1 144 ? -9.217 73.627 27.281 1.00 28.82 125 VAL A C 1
ATOM 1000 O O . VAL A 1 144 ? -10.423 73.920 27.069 1.00 26.96 125 VAL A O 1
ATOM 1004 N N . GLN A 1 145 ? -8.891 72.815 28.276 1.00 28.35 126 GLN A N 1
ATOM 1005 C CA . GLN A 1 145 ? -9.972 72.251 29.055 1.00 31.84 126 GLN A CA 1
ATOM 1006 C C . GLN A 1 145 ? -10.781 73.307 29.836 1.00 32.40 126 GLN A C 1
ATOM 1007 O O . GLN A 1 145 ? -12.002 73.178 29.933 1.00 32.10 126 GLN A O 1
ATOM 1013 N N . PRO A 1 146 ? -10.117 74.322 30.424 1.00 32.81 127 PRO A N 1
ATOM 1014 C CA . PRO A 1 146 ? -10.860 75.439 31.043 1.00 33.95 127 PRO A CA 1
ATOM 1015 C C . PRO A 1 146 ? -11.856 76.167 30.131 1.00 28.75 127 PRO A C 1
ATOM 1016 O O . PRO A 1 146 ? -12.991 76.327 30.539 1.00 27.95 127 PRO A O 1
ATOM 1020 N N . ILE A 1 147 ? -11.456 76.549 28.915 1.00 27.33 128 ILE A N 1
ATOM 1021 C CA . ILE A 1 147 ? -12.380 77.291 28.032 1.00 28.26 128 ILE A CA 1
ATOM 1022 C C . ILE A 1 147 ? -13.550 76.391 27.616 1.00 28.37 128 ILE A C 1
ATOM 1023 O O . ILE A 1 147 ? -14.677 76.826 27.637 1.00 30.56 128 ILE A O 1
ATOM 1028 N N . LEU A 1 148 ? -13.290 75.115 27.308 1.00 29.61 129 LEU A N 1
ATOM 1029 C CA . LEU A 1 148 ? -14.353 74.151 26.971 1.00 28.58 129 LEU A CA 1
ATOM 1030 C C . LEU A 1 148 ? -15.330 73.883 28.146 1.00 29.54 129 LEU A C 1
ATOM 1031 O O . LEU A 1 148 ? -16.580 73.737 27.980 1.00 26.18 129 LEU A O 1
ATOM 1036 N N . THR A 1 149 ? -14.753 73.817 29.346 1.00 29.46 130 THR A N 1
ATOM 1037 C CA . THR A 1 149 ? -15.522 73.667 30.569 1.00 29.20 130 THR A CA 1
ATOM 1038 C C . THR A 1 149 ? -16.376 74.904 30.787 1.00 27.00 130 THR A C 1
ATOM 1039 O O . THR A 1 149 ? -17.574 74.763 30.993 1.00 30.61 130 THR A O 1
ATOM 1043 N N . ALA A 1 150 ? -15.798 76.099 30.645 1.00 27.16 131 ALA A N 1
ATOM 1044 C CA . ALA A 1 150 ? -16.563 77.353 30.779 1.00 29.69 131 ALA A CA 1
ATOM 1045 C C . ALA A 1 150 ? -17.776 77.449 29.827 1.00 31.63 131 ALA A C 1
ATOM 1046 O O . ALA A 1 150 ? -18.798 78.040 30.174 1.00 27.90 131 ALA A O 1
ATOM 1048 N N . PHE A 1 151 ? -17.663 76.871 28.632 1.00 30.09 132 PHE A N 1
ATOM 1049 C CA . PHE A 1 151 ? -18.757 76.876 27.674 1.00 30.90 132 PHE A CA 1
ATOM 1050 C C . PHE A 1 151 ? -19.621 75.590 27.685 1.00 30.27 132 PHE A C 1
ATOM 1051 O O . PHE A 1 151 ? -20.502 75.429 26.853 1.00 33.95 132 PHE A O 1
ATOM 1059 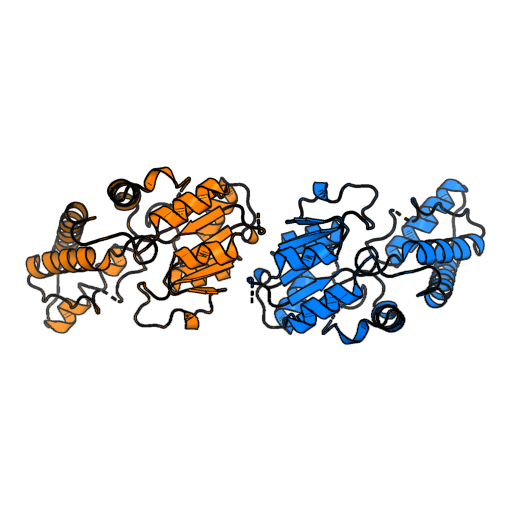N N . GLY A 1 152 ? -19.386 74.698 28.642 1.00 28.76 133 GLY A N 1
ATOM 1060 C CA . GLY A 1 152 ? -20.237 73.543 28.837 1.00 28.08 133 GLY A CA 1
ATOM 1061 C C . GLY A 1 152 ? -20.133 72.446 27.793 1.00 27.27 133 GLY A C 1
ATOM 1062 O O . GLY A 1 152 ? -21.099 71.717 27.576 1.00 27.76 133 GLY A O 1
ATOM 1063 N N . ILE A 1 153 ? -18.985 72.328 27.137 1.00 25.70 134 ILE A N 1
ATOM 1064 C CA . ILE A 1 153 ? -18.805 71.313 26.059 1.00 25.67 134 ILE A CA 1
ATOM 1065 C C . ILE A 1 153 ? -17.605 70.384 26.258 1.00 27.74 134 ILE A C 1
ATOM 1066 O O . ILE A 1 153 ? -17.352 69.483 25.432 1.00 26.80 134 ILE A O 1
ATOM 1071 N N . ASP A 1 154 ? -16.890 70.553 27.375 1.00 28.66 135 ASP A N 1
ATOM 1072 C CA . ASP A 1 154 ? -15.719 69.698 27.675 1.00 29.31 135 ASP A CA 1
ATOM 1073 C C . ASP A 1 154 ? -16.090 68.215 27.728 1.00 28.87 135 ASP A C 1
ATOM 1074 O O . ASP A 1 154 ? -15.327 67.363 27.298 1.00 27.99 135 ASP A O 1
ATOM 1079 N N . HIS A 1 155 ? -17.275 67.896 28.221 1.00 28.54 136 HIS A N 1
ATOM 1080 C CA . HIS A 1 155 ? -17.675 66.497 28.333 1.00 29.07 136 HIS A CA 1
ATOM 1081 C C . HIS A 1 155 ? -17.858 65.743 27.003 1.00 28.12 136 HIS A C 1
ATOM 1082 O O . HIS A 1 155 ? -17.956 64.527 26.983 1.00 27.67 136 HIS A O 1
ATOM 1089 N N . LEU A 1 156 ? -17.900 66.463 25.897 1.00 25.94 137 LEU A N 1
ATOM 1090 C CA . LEU A 1 156 ? -18.146 65.873 24.599 1.00 23.85 137 LEU A CA 1
ATOM 1091 C C . LEU A 1 156 ? -16.869 65.334 23.909 1.00 24.43 137 LEU A C 1
ATOM 1092 O O . LEU A 1 156 ? -16.970 64.529 22.997 1.00 25.01 137 LEU A O 1
ATOM 1097 N N . PHE A 1 157 ? -15.697 65.736 24.390 1.00 24.41 138 PHE A N 1
ATOM 1098 C CA . PHE A 1 157 ? -14.438 65.476 23.705 1.00 22.93 138 PHE A CA 1
ATOM 1099 C C . PHE A 1 157 ? -13.604 64.368 24.324 1.00 25.34 138 PHE A C 1
ATOM 1100 O O . PHE A 1 157 ? -13.403 64.336 25.530 1.00 26.98 138 PHE A O 1
ATOM 1108 N N . SER A 1 158 ? -13.104 63.497 23.470 1.00 24.28 139 SER A N 1
ATOM 1109 C CA . SER A 1 158 ? -12.323 62.343 23.887 1.00 26.35 139 SER A CA 1
ATOM 1110 C C . SER A 1 158 ? -10.842 62.652 23.891 1.00 27.53 139 SER A C 1
ATOM 1111 O O . SER A 1 158 ? -10.072 61.942 24.503 1.00 29.15 139 SER A O 1
ATOM 1114 N N . GLU A 1 159 ? -10.451 63.711 23.207 1.00 28.08 140 GLU A N 1
ATOM 1115 C CA . GLU A 1 159 ? -9.081 64.163 23.185 1.00 26.52 140 GLU A CA 1
ATOM 1116 C C . GLU A 1 159 ? -9.082 65.688 23.004 1.00 26.87 140 GLU A C 1
ATOM 1117 O O . GLU A 1 159 ? -9.945 66.236 22.314 1.00 25.38 140 GLU A O 1
ATOM 1131 N N . LEU A 1 161 ? -6.067 68.528 22.304 1.00 27.51 142 LEU A N 1
ATOM 1132 C CA . LEU A 1 161 ? -4.650 68.799 22.101 1.00 27.11 142 LEU A CA 1
ATOM 1133 C C . LEU A 1 161 ? -4.482 70.292 21.930 1.00 25.70 142 LEU A C 1
ATOM 1134 O O . LEU A 1 161 ? -5.252 70.917 21.198 1.00 25.82 142 LEU A O 1
ATOM 1139 N N . GLY A 1 162 ? -3.489 70.865 22.613 1.00 25.14 143 GLY A N 1
ATOM 1140 C CA . GLY A 1 162 ? -3.139 72.270 22.473 1.00 23.00 143 GLY A CA 1
ATOM 1141 C C . GLY A 1 162 ? -1.704 72.425 22.038 1.00 24.49 143 GLY A C 1
ATOM 1142 O O . GLY A 1 162 ? -1.015 71.433 21.723 1.00 25.39 143 GLY A O 1
ATOM 1143 N N . GLY A 1 163 ? -1.237 73.669 22.061 1.00 22.53 144 GLY A N 1
ATOM 1144 C CA . GLY A 1 163 ? 0.004 74.054 21.472 1.00 22.68 144 GLY A CA 1
ATOM 1145 C C . GLY A 1 163 ? 1.250 73.488 22.104 1.00 25.45 144 GLY A C 1
ATOM 1146 O O . GLY A 1 163 ? 2.317 73.586 21.516 1.00 28.36 144 GLY A O 1
ATOM 1147 N N . GLN A 1 164 ? 1.136 72.971 23.321 1.00 23.43 145 GLN A N 1
ATOM 1148 C CA . GLN A 1 164 ? 2.263 72.333 24.006 1.00 24.87 145 GLN A CA 1
ATOM 1149 C C . GLN A 1 164 ? 2.098 70.823 24.117 1.00 26.27 145 GLN A C 1
ATOM 1150 O O . GLN A 1 164 ? 2.898 70.163 24.763 1.00 26.21 145 GLN A O 1
ATOM 1156 N N . SER A 1 165 ? 1.068 70.265 23.504 1.00 25.51 146 SER A N 1
ATOM 1157 C CA . SER A 1 165 ? 0.699 68.875 23.766 1.00 25.49 146 SER A CA 1
ATOM 1158 C C . SER A 1 165 ? 1.626 67.888 23.021 1.00 23.97 146 SER A C 1
ATOM 1159 O O . SER A 1 165 ? 1.878 66.808 23.490 1.00 25.20 146 SER A O 1
ATOM 1162 N N . LEU A 1 166 ? 2.134 68.299 21.877 1.00 21.81 147 LEU A N 1
ATOM 1163 C CA . LEU A 1 166 ? 3.018 67.514 21.030 1.00 24.81 147 LEU A CA 1
ATOM 1164 C C . LEU A 1 166 ? 4.132 68.429 20.522 1.00 23.57 147 LEU A C 1
ATOM 1165 O O . LEU A 1 166 ? 3.929 69.630 20.489 1.00 24.68 147 LEU A O 1
ATOM 1170 N N . PRO A 1 167 ? 5.283 67.864 20.060 1.00 26.11 148 PRO A N 1
ATOM 1171 C CA . PRO A 1 167 ? 6.450 68.608 19.532 1.00 24.87 148 PRO A CA 1
ATOM 1172 C C . PRO A 1 167 ? 6.203 69.387 18.244 1.00 27.11 148 PRO A C 1
ATOM 1173 O O . PRO A 1 167 ? 6.811 70.430 18.039 1.00 26.48 148 PRO A O 1
ATOM 1177 N N . GLU A 1 168 ? 5.332 68.897 17.373 1.00 25.49 149 GLU A N 1
ATOM 1178 C CA . GLU A 1 168 ? 4.964 69.632 16.157 1.00 25.13 149 GLU A CA 1
ATOM 1179 C C . GLU A 1 168 ? 3.481 69.851 16.151 1.00 27.87 149 GLU A C 1
ATOM 1180 O O . GLU A 1 168 ? 2.729 68.922 16.464 1.00 31.32 149 GLU A O 1
ATOM 1186 N N . ILE A 1 169 ? 3.081 71.068 15.754 1.00 25.46 150 ILE A N 1
ATOM 1187 C CA . ILE A 1 169 ? 1.680 71.509 15.729 1.00 25.32 150 ILE A CA 1
ATOM 1188 C C . ILE A 1 169 ? 1.263 71.943 14.316 1.00 22.91 150 ILE A C 1
ATOM 1189 O O . ILE A 1 169 ? 2.110 72.092 13.424 1.00 21.78 150 ILE A O 1
ATOM 1194 N N . LYS A 1 170 ? -0.049 72.174 14.105 1.00 24.69 151 LYS A N 1
ATOM 1195 C CA . LYS A 1 170 ? -0.572 72.594 12.812 1.00 22.81 151 LYS A CA 1
ATOM 1196 C C . LYS A 1 170 ? 0.234 73.805 12.356 1.00 23.46 151 LYS A C 1
ATOM 1197 O O . LYS A 1 170 ? 0.512 74.686 13.173 1.00 25.46 151 LYS A O 1
ATOM 1203 N N . PRO A 1 171 ? 0.563 73.902 11.053 1.00 24.97 152 PRO A N 1
ATOM 1204 C CA . PRO A 1 171 ? 0.122 73.095 9.922 1.00 23.41 152 PRO A CA 1
ATOM 1205 C C . PRO A 1 171 ? 0.847 71.761 9.705 1.00 24.70 152 PRO A C 1
ATOM 1206 O O . PRO A 1 171 ? 0.530 71.060 8.740 1.00 22.97 152 PRO A O 1
ATOM 1210 N N . HIS A 1 172 ? 1.792 71.402 10.565 1.00 22.97 153 HIS A N 1
ATOM 1211 C CA . HIS A 1 172 ? 2.366 70.038 10.515 1.00 23.81 153 HIS A CA 1
ATOM 1212 C C . HIS A 1 172 ? 1.234 69.013 10.785 1.00 22.21 153 HIS A C 1
ATOM 1213 O O . HIS A 1 172 ? 0.362 69.239 11.633 1.00 20.59 153 HIS A O 1
ATOM 1220 N N . PRO A 1 173 ? 1.212 67.897 10.010 1.00 21.29 154 PRO A N 1
ATOM 1221 C CA . PRO A 1 173 ? 0.140 66.921 10.195 1.00 20.48 154 PRO A CA 1
ATOM 1222 C C . PRO A 1 173 ? 0.266 66.031 11.420 1.00 21.00 154 PRO A C 1
ATOM 1223 O O . PRO A 1 173 ? -0.645 65.218 11.675 1.00 21.45 154 PRO A O 1
ATOM 1227 N N . ALA A 1 174 ? 1.364 66.143 12.159 1.00 20.71 155 ALA A N 1
ATOM 1228 C CA . ALA A 1 174 ? 1.640 65.256 13.330 1.00 21.05 155 ALA A CA 1
ATOM 1229 C C . ALA A 1 174 ? 0.443 65.086 14.300 1.00 21.05 155 ALA A C 1
ATOM 1230 O O . ALA A 1 174 ? 0.134 63.977 14.701 1.00 20.86 155 ALA A O 1
ATOM 1232 N N . PRO A 1 175 ? -0.226 66.176 14.698 1.00 24.10 156 PRO A N 1
ATOM 1233 C CA . PRO A 1 175 ? -1.383 66.026 15.591 1.00 25.90 156 PRO A CA 1
ATOM 1234 C C . PRO A 1 175 ? -2.439 65.083 15.039 1.00 25.53 156 PRO A C 1
ATOM 1235 O O . PRO A 1 175 ? -3.095 64.372 15.802 1.00 23.65 156 PRO A O 1
ATOM 1239 N N . PHE A 1 176 ? -2.652 65.121 13.722 1.00 26.03 157 PHE A N 1
ATOM 1240 C CA . PHE A 1 176 ? -3.598 64.177 13.065 1.00 23.92 157 PHE A CA 1
ATOM 1241 C C . PHE A 1 176 ? -3.077 62.748 13.124 1.00 23.14 157 PHE A C 1
ATOM 1242 O O . PHE A 1 176 ? -3.836 61.837 13.360 1.00 21.73 157 PHE A O 1
ATOM 1250 N N . TYR A 1 177 ? -1.761 62.547 12.989 1.00 20.27 158 TYR A N 1
ATOM 1251 C CA . TYR A 1 177 ? -1.218 61.222 13.076 1.00 20.58 158 TYR A CA 1
ATOM 1252 C C . TYR A 1 177 ? -1.332 60.688 14.491 1.00 20.04 158 TYR A C 1
ATOM 1253 O O . TYR A 1 177 ? -1.519 59.472 14.722 1.00 19.23 158 TYR A O 1
ATOM 1262 N N . TYR A 1 178 ? -1.244 61.588 15.460 1.00 20.09 159 TYR A N 1
ATOM 1263 C CA . TYR A 1 178 ? -1.322 61.201 16.865 1.00 18.38 159 TYR A CA 1
ATOM 1264 C C . TYR A 1 178 ? -2.716 60.628 17.110 1.00 19.93 159 TYR A C 1
ATOM 1265 O O . TYR A 1 178 ? -2.841 59.575 17.739 1.00 21.38 159 TYR A O 1
ATOM 1274 N N . LEU A 1 179 ? -3.757 61.306 16.594 1.00 19.29 160 LEU A N 1
ATOM 1275 C CA . LEU A 1 179 ? -5.144 60.809 16.699 1.00 19.24 160 LEU A CA 1
ATOM 1276 C C . LEU A 1 179 ? -5.357 59.469 16.044 1.00 21.17 160 LEU A C 1
ATOM 1277 O O . LEU A 1 179 ? -6.044 58.611 16.583 1.00 21.82 160 LEU A O 1
ATOM 1282 N N . CYS A 1 180 ? -4.750 59.274 14.867 1.00 22.44 161 CYS A N 1
ATOM 1283 C CA . CYS A 1 180 ? -4.811 58.009 14.170 1.00 19.50 161 CYS A CA 1
ATOM 1284 C C . CYS A 1 180 ? -4.233 56.896 15.005 1.00 21.13 161 CYS A C 1
ATOM 1285 O O . CYS A 1 180 ? -4.803 55.809 15.078 1.00 23.07 161 CYS A O 1
ATOM 1288 N N . GLY A 1 181 ? -3.091 57.147 15.631 1.00 19.49 162 GLY A N 1
ATOM 1289 C CA . GLY A 1 181 ? -2.459 56.178 16.462 1.00 18.98 162 GLY A CA 1
ATOM 1290 C C . GLY A 1 181 ? -3.238 55.847 17.716 1.00 18.81 162 GLY A C 1
ATOM 1291 O O . GLY A 1 181 ? -3.442 54.703 18.029 1.00 20.67 162 GLY A O 1
ATOM 1292 N N . LYS A 1 182 ? -3.655 56.891 18.413 1.00 20.87 163 LYS A N 1
ATOM 1293 C CA . LYS A 1 182 ? -4.382 56.761 19.663 1.00 24.08 163 LYS A CA 1
ATOM 1294 C C . LYS A 1 182 ? -5.718 56.065 19.478 1.00 23.98 163 LYS A C 1
ATOM 1295 O O . LYS A 1 182 ? -6.077 55.220 20.297 1.00 24.07 163 LYS A O 1
ATOM 1301 N N . PHE A 1 183 ? -6.463 56.404 18.416 1.00 21.42 164 PHE A N 1
ATOM 1302 C CA . PHE A 1 183 ? -7.780 55.816 18.184 1.00 23.60 164 PHE A CA 1
ATOM 1303 C C . PHE A 1 183 ? -7.846 54.679 17.169 1.00 25.40 164 PHE A C 1
ATOM 1304 O O . PHE A 1 183 ? -8.925 54.119 16.932 1.00 22.85 164 PHE A O 1
ATOM 1312 N N . GLY A 1 184 ? -6.699 54.311 16.596 1.00 20.81 165 GLY A N 1
ATOM 1313 C CA . GLY A 1 184 ? -6.607 53.148 15.720 1.00 21.78 165 GLY A CA 1
ATOM 1314 C C . GLY A 1 184 ? -7.256 53.421 14.370 1.00 25.96 165 GLY A C 1
ATOM 1315 O O . GLY A 1 184 ? -8.060 52.638 13.884 1.00 24.11 165 GLY A O 1
ATOM 1316 N N . LEU A 1 185 ? -6.886 54.534 13.747 1.00 21.73 166 LEU A N 1
ATOM 1317 C CA . LEU A 1 185 ? -7.581 54.986 12.519 1.00 22.86 166 LEU A CA 1
ATOM 1318 C C . LEU A 1 185 ? -6.609 55.241 11.394 1.00 23.39 166 LEU A C 1
ATOM 1319 O O . LEU A 1 185 ? -5.414 55.441 11.627 1.00 22.24 166 LEU A O 1
ATOM 1324 N N . TYR A 1 186 ? -7.107 55.152 10.163 1.00 21.60 167 TYR A N 1
ATOM 1325 C CA . TYR A 1 186 ? -6.434 55.768 9.011 1.00 20.61 167 TYR A CA 1
ATOM 1326 C C . TYR A 1 186 ? -6.836 57.244 8.958 1.00 21.32 167 TYR A C 1
ATOM 1327 O O . TYR A 1 186 ? -7.950 57.603 9.417 1.00 21.71 167 TYR A O 1
ATOM 1336 N N . PR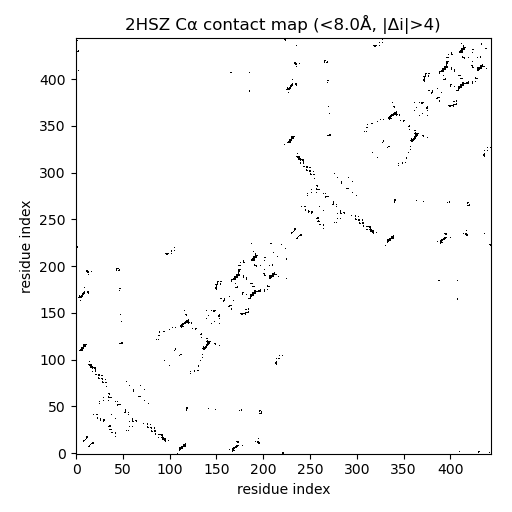O A 1 187 ? -5.911 58.123 8.485 1.00 21.37 168 PRO A N 1
ATOM 1337 C CA . PRO A 1 187 ? -6.209 59.525 8.288 1.00 20.22 168 PRO A CA 1
ATOM 1338 C C . PRO A 1 187 ? -7.561 59.739 7.586 1.00 20.76 168 PRO A C 1
ATOM 1339 O O . PRO A 1 187 ? -8.282 60.656 7.948 1.00 21.10 168 PRO A O 1
ATOM 1343 N N . LYS A 1 188 ? -7.899 58.892 6.612 1.00 18.64 169 LYS A N 1
ATOM 1344 C CA . LYS A 1 188 ? -9.155 59.072 5.861 1.00 21.30 169 LYS A CA 1
ATOM 1345 C C . LYS A 1 188 ? -10.429 58.912 6.720 1.00 21.07 169 LYS A C 1
ATOM 1346 O O . LYS A 1 188 ? -11.549 59.249 6.278 1.00 22.05 169 LYS A O 1
ATOM 1352 N N . GLN A 1 189 ? -10.280 58.319 7.906 1.00 20.71 170 GLN A N 1
ATOM 1353 C CA . GLN A 1 189 ? -11.391 58.150 8.832 1.00 18.88 170 GLN A CA 1
ATOM 1354 C C . GLN A 1 189 ? -11.571 59.325 9.769 1.00 19.68 170 GLN A C 1
ATOM 1355 O O . GLN A 1 189 ? -12.434 59.289 10.638 1.00 20.66 170 GLN A O 1
ATOM 1361 N N . ILE A 1 190 ? -10.786 60.395 9.584 1.00 20.68 171 ILE A N 1
ATOM 1362 C CA . ILE A 1 190 ? -10.915 61.611 10.396 1.00 19.55 171 ILE A CA 1
ATOM 1363 C C . ILE A 1 190 ? -11.460 62.720 9.506 1.00 24.27 171 ILE A C 1
ATOM 1364 O O . ILE A 1 190 ? -10.937 62.955 8.403 1.00 22.75 171 ILE A O 1
ATOM 1369 N N . LEU A 1 191 ? -12.540 63.350 9.961 1.00 19.97 172 LEU A N 1
ATOM 1370 C CA . LEU A 1 191 ? -13.006 64.623 9.397 1.00 20.08 172 LEU A CA 1
ATOM 1371 C C . LEU A 1 191 ? -12.531 65.742 10.276 1.00 22.06 172 LEU A C 1
ATOM 1372 O O . LEU A 1 191 ? -12.727 65.705 11.492 1.00 22.91 172 LEU A O 1
ATOM 1377 N N . PHE A 1 192 ? -11.926 66.760 9.666 1.00 21.03 173 PHE A N 1
ATOM 1378 C CA . PHE A 1 192 ? -11.463 67.901 10.423 1.00 20.87 173 PHE A CA 1
ATOM 1379 C C . PHE A 1 192 ? -12.275 69.143 10.073 1.00 20.78 173 PHE A C 1
ATOM 1380 O O . PHE A 1 192 ? -12.669 69.315 8.915 1.00 20.83 173 PHE A O 1
ATOM 1388 N N . VAL A 1 193 ? -12.484 69.986 11.090 1.00 22.52 174 VAL A N 1
ATOM 1389 C CA . VAL A 1 193 ? -13.250 71.242 10.977 1.00 21.58 174 VAL A CA 1
ATOM 1390 C C . VAL A 1 193 ? -12.415 72.411 11.494 1.00 21.74 174 VAL A C 1
ATOM 1391 O O . VAL A 1 193 ? -12.036 72.468 12.660 1.00 21.22 174 VAL A O 1
ATOM 1395 N N . GLY A 1 194 ? -12.094 73.337 10.611 1.00 22.18 175 GLY A N 1
ATOM 1396 C CA . GLY A 1 194 ? -11.299 74.490 10.974 1.00 21.92 175 GLY A CA 1
ATOM 1397 C C . GLY A 1 194 ? -11.716 75.756 10.272 1.00 23.16 175 GLY A C 1
ATOM 1398 O O . GLY A 1 194 ? -12.615 75.760 9.448 1.00 24.63 175 GLY A O 1
ATOM 1399 N N . ASP A 1 195 ? -11.007 76.820 10.599 1.00 23.41 176 ASP A N 1
ATOM 1400 C CA . ASP A 1 195 ? -11.315 78.157 10.132 1.00 24.74 176 ASP A CA 1
ATOM 1401 C C . ASP A 1 195 ? -10.085 78.876 9.560 1.00 25.22 176 ASP A C 1
ATOM 1402 O O . ASP A 1 195 ? -10.196 80.010 9.149 1.00 23.50 176 ASP A O 1
ATOM 1407 N N . SER A 1 196 ? -8.923 78.213 9.525 1.00 22.34 177 SER A N 1
ATOM 1408 C CA . SER A 1 196 ? -7.731 78.846 8.969 1.00 22.38 177 SER A CA 1
ATOM 1409 C C . SER A 1 196 ? -6.924 77.882 8.095 1.00 23.35 177 SER A C 1
ATOM 1410 O O . SER A 1 196 ? -7.056 76.652 8.170 1.00 23.67 177 SER A O 1
ATOM 1413 N N . GLN A 1 197 ? -6.062 78.445 7.272 1.00 23.65 178 GLN A N 1
ATOM 1414 C CA . GLN A 1 197 ? -5.210 77.630 6.426 1.00 26.72 178 GLN A CA 1
ATOM 1415 C C . GLN A 1 197 ? -4.314 76.683 7.208 1.00 25.44 178 GLN A C 1
ATOM 1416 O O . GLN A 1 197 ? -3.851 75.677 6.659 1.00 27.11 178 GLN A O 1
ATOM 1422 N N . ASN A 1 198 ? -4.023 76.991 8.473 1.00 26.75 179 ASN A N 1
ATOM 1423 C CA . ASN A 1 198 ? -3.245 76.067 9.305 1.00 26.59 179 ASN A CA 1
ATOM 1424 C C . ASN A 1 198 ? -3.970 74.730 9.389 1.00 23.91 179 ASN A C 1
ATOM 1425 O O . ASN A 1 198 ? -3.360 73.679 9.331 1.00 24.60 179 ASN A O 1
ATOM 1430 N N . ASP A 1 199 ? -5.287 74.808 9.576 1.00 23.22 180 ASP A N 1
ATOM 1431 C CA . ASP A 1 199 ? -6.148 73.623 9.712 1.00 23.28 180 ASP A CA 1
ATOM 1432 C C . ASP A 1 199 ? -6.195 72.870 8.384 1.00 23.88 180 ASP A C 1
ATOM 1433 O O . ASP A 1 199 ? -6.035 71.648 8.344 1.00 26.03 180 ASP A O 1
ATOM 1438 N N . ILE A 1 200 ? -6.415 73.620 7.313 1.00 23.84 181 ILE A N 1
ATOM 1439 C CA . ILE A 1 200 ? -6.676 73.044 5.986 1.00 22.13 181 ILE A CA 1
ATOM 1440 C C . ILE A 1 200 ? -5.384 72.387 5.454 1.00 21.13 181 ILE A C 1
ATOM 1441 O O . ILE A 1 200 ? -5.420 71.252 4.950 1.00 21.24 181 ILE A O 1
ATOM 1446 N N . PHE A 1 201 ? -4.246 73.070 5.571 1.00 21.22 182 PHE A N 1
ATOM 1447 C CA . PHE A 1 201 ? -2.989 72.502 5.112 1.00 21.32 182 PHE A CA 1
ATOM 1448 C C . PHE A 1 201 ? -2.607 71.253 5.891 1.00 18.07 182 PHE A C 1
ATOM 1449 O O . PHE A 1 201 ? -2.086 70.298 5.301 1.00 21.62 182 PHE A O 1
ATOM 1457 N N . ALA A 1 202 ? -2.789 71.268 7.208 1.00 20.94 183 ALA A N 1
ATOM 1458 C CA . ALA A 1 202 ? -2.500 70.070 8.033 1.00 21.80 183 ALA A CA 1
ATOM 1459 C C . ALA A 1 202 ? -3.343 68.876 7.562 1.00 22.25 183 ALA A C 1
ATOM 1460 O O . ALA A 1 202 ? -2.812 67.767 7.422 1.00 20.61 183 ALA A O 1
ATOM 1462 N N . ALA A 1 203 ? -4.639 69.114 7.333 1.00 21.20 184 ALA A N 1
ATOM 1463 C CA . ALA A 1 203 ? -5.563 68.069 6.892 1.00 22.86 184 ALA A CA 1
ATOM 1464 C C . ALA A 1 203 ? -5.188 67.510 5.535 1.00 17.38 184 ALA A C 1
ATOM 1465 O O . ALA A 1 203 ? -5.182 66.295 5.307 1.00 20.84 184 ALA A O 1
ATOM 1467 N N . HIS A 1 204 ? -4.887 68.390 4.590 1.00 18.17 185 HIS A N 1
ATOM 1468 C CA . HIS A 1 204 ? -4.473 67.964 3.255 1.00 20.23 185 HIS A CA 1
ATOM 1469 C C . HIS A 1 204 ? -3.218 67.137 3.328 1.00 23.92 185 HIS A C 1
ATOM 1470 O O . HIS A 1 204 ? -3.102 66.097 2.703 1.00 23.47 185 HIS A O 1
ATOM 1477 N N . SER A 1 205 ? -2.262 67.576 4.122 1.00 21.06 186 SER A N 1
ATOM 1478 C CA . SER A 1 205 ? -1.013 66.837 4.253 1.00 22.57 186 SER A CA 1
ATOM 1479 C C . SER A 1 205 ? -1.194 65.448 4.920 1.00 21.92 186 SER A C 1
ATOM 1480 O O . SER A 1 205 ? -0.624 64.460 4.476 1.00 23.74 186 SER A O 1
ATOM 1483 N N . ALA A 1 206 ? -2.036 65.337 5.920 1.00 21.59 187 ALA A N 1
ATOM 1484 C CA . ALA A 1 206 ? -2.272 64.040 6.602 1.00 22.01 187 ALA A CA 1
ATOM 1485 C C . ALA A 1 206 ? -3.178 63.097 5.806 1.00 24.31 187 ALA A C 1
ATOM 1486 O O . ALA A 1 206 ? -3.101 61.889 5.989 1.00 25.04 187 ALA A O 1
ATOM 1488 N N . GLY A 1 207 ? -4.058 63.669 4.980 1.00 22.63 188 GLY A N 1
ATOM 1489 C CA . GLY A 1 207 ? -5.017 62.906 4.174 1.00 24.03 188 GLY A CA 1
ATOM 1490 C C . GLY A 1 207 ? -6.433 62.827 4.751 1.00 22.51 188 GLY A C 1
ATOM 1491 O O . GLY A 1 207 ? -7.167 61.867 4.497 1.00 22.17 188 GLY A O 1
ATOM 1492 N N . CYS A 1 208 ? -6.808 63.844 5.532 1.00 22.45 189 CYS A N 1
ATOM 1493 C CA . CYS A 1 208 ? -8.096 63.932 6.226 1.00 21.84 189 CYS A CA 1
ATOM 1494 C C . CYS A 1 208 ? -8.967 64.864 5.424 1.00 22.71 189 CYS A C 1
ATOM 1495 O O . CYS A 1 208 ? -8.477 65.854 4.957 1.00 24.47 189 CYS A O 1
ATOM 1498 N N . ALA A 1 209 ? -10.255 64.543 5.265 1.00 21.09 190 ALA A N 1
ATOM 1499 C CA . ALA A 1 209 ? -11.216 65.500 4.671 1.00 22.61 190 ALA A CA 1
ATOM 1500 C C . ALA A 1 209 ? -11.364 66.672 5.623 1.00 23.32 190 ALA A C 1
ATOM 1501 O O . ALA A 1 209 ? -11.248 66.514 6.850 1.00 22.16 190 ALA A O 1
ATOM 1503 N N . VAL A 1 210 ? -11.609 67.868 5.082 1.00 21.50 191 VAL A N 1
ATOM 1504 C CA . VAL A 1 210 ? -11.624 69.059 5.918 1.00 20.13 191 VAL A CA 1
ATOM 1505 C C . VAL A 1 210 ? -12.680 70.061 5.522 1.00 18.42 191 VAL A C 1
ATOM 1506 O O . VAL A 1 210 ? -12.853 70.401 4.341 1.00 21.33 191 VAL A O 1
ATOM 1510 N N . VAL A 1 211 ? -13.415 70.507 6.530 1.00 21.33 192 VAL A N 1
ATOM 1511 C CA . VAL A 1 211 ? -14.353 71.615 6.413 1.00 20.09 192 VAL A CA 1
ATOM 1512 C C . VAL A 1 211 ? -13.635 72.927 6.786 1.00 22.24 192 VAL A C 1
ATOM 1513 O O . VAL A 1 211 ? -13.018 73.023 7.854 1.00 21.50 192 VAL A O 1
ATOM 1517 N N . GLY A 1 212 ? -13.718 73.905 5.880 1.00 22.54 193 GLY A N 1
ATOM 1518 C CA . GLY A 1 212 ? -13.352 75.268 6.165 1.00 24.13 193 GLY A CA 1
ATOM 1519 C C . GLY A 1 212 ? -14.554 76.139 6.478 1.00 21.61 193 GLY A C 1
ATOM 1520 O O . GLY A 1 212 ? -15.453 76.325 5.628 1.00 21.77 193 GLY A O 1
ATOM 1521 N N . LEU A 1 213 ? -14.539 76.721 7.667 1.00 21.09 194 LEU A N 1
ATOM 1522 C CA . LEU A 1 213 ? -15.540 77.706 8.099 1.00 24.36 194 LEU A CA 1
ATOM 1523 C C . LEU A 1 213 ? -15.118 79.115 7.712 1.00 23.35 194 LEU A C 1
ATOM 1524 O O . LEU A 1 213 ? -13.941 79.463 7.784 1.00 26.34 194 LEU A O 1
ATOM 1529 N N . THR A 1 214 ? -16.079 79.919 7.296 1.00 23.40 195 THR A N 1
ATOM 1530 C CA . THR A 1 214 ? -15.799 81.241 6.761 1.00 23.86 195 THR A CA 1
ATOM 1531 C C . THR A 1 214 ? -15.869 82.342 7.853 1.00 27.12 195 THR A C 1
ATOM 1532 O O . THR A 1 214 ? -15.661 83.491 7.563 1.00 28.73 195 THR A O 1
ATOM 1536 N N . TYR A 1 215 ? -16.084 81.991 9.115 1.00 24.50 196 TYR A N 1
ATOM 1537 C CA . TYR A 1 215 ? -16.301 83.001 10.119 1.00 25.28 196 TYR A CA 1
ATOM 1538 C C . TYR A 1 215 ? -15.186 83.242 11.094 1.00 25.84 196 TYR A C 1
ATOM 1539 O O . TYR A 1 215 ? -15.344 84.060 12.007 1.00 26.73 196 TYR A O 1
ATOM 1548 N N . GLY A 1 216 ? -14.048 82.597 10.869 1.00 24.05 197 GLY A N 1
ATOM 1549 C CA . GLY A 1 216 ? -12.973 82.543 11.827 1.00 24.58 197 GLY A CA 1
ATOM 1550 C C . GLY A 1 216 ? -11.767 83.398 11.467 1.00 25.63 197 GLY A C 1
ATOM 1551 O O . GLY A 1 216 ? -11.932 84.474 10.927 1.00 24.85 197 GLY A O 1
ATOM 1552 N N . TYR A 1 217 ? -10.561 82.931 11.784 1.00 22.62 198 TYR A N 1
ATOM 1553 C CA . TYR A 1 217 ? -9.402 83.807 11.767 1.00 24.98 198 TYR A CA 1
ATOM 1554 C C . TYR A 1 217 ? -8.392 83.243 10.796 1.00 24.95 198 TYR A C 1
ATOM 1555 O O . TYR A 1 217 ? -7.767 82.221 11.085 1.00 24.10 198 TYR A O 1
ATOM 1564 N N . ASN A 1 218 ? -8.236 83.901 9.649 1.00 22.66 199 ASN A N 1
ATOM 1565 C CA . ASN A 1 218 ? -7.359 83.393 8.589 1.00 24.33 199 ASN A CA 1
ATOM 1566 C C . ASN A 1 218 ? -6.562 84.489 7.902 1.00 26.03 199 ASN A C 1
ATOM 1567 O O . ASN A 1 218 ? -6.454 84.529 6.659 1.00 23.10 199 ASN A O 1
ATOM 1572 N N . TYR A 1 219 ? -6.027 85.423 8.697 1.00 26.64 200 TYR A N 1
ATOM 1573 C CA . TYR A 1 219 ? -5.071 86.396 8.176 1.00 26.82 200 TYR A CA 1
ATOM 1574 C C . TYR A 1 219 ? -5.659 87.299 7.096 1.00 27.64 200 TYR A C 1
ATOM 1575 O O . TYR A 1 219 ? -4.930 87.753 6.213 1.00 25.69 200 TYR A O 1
ATOM 1584 N N . ASN A 1 220 ? -6.971 87.536 7.149 1.00 28.51 201 ASN A N 1
ATOM 1585 C CA . ASN A 1 220 ? -7.685 88.248 6.105 1.00 28.22 201 ASN A CA 1
ATOM 1586 C C . ASN A 1 220 ? -7.675 87.556 4.722 1.00 30.34 201 ASN A C 1
ATOM 1587 O O . ASN A 1 220 ? -7.936 88.198 3.718 1.00 32.26 201 ASN A O 1
ATOM 1592 N N . ILE A 1 221 ? -7.364 86.260 4.674 1.00 30.95 202 ILE A N 1
ATOM 1593 C CA . ILE A 1 221 ? -7.378 85.480 3.434 1.00 30.92 202 ILE A CA 1
ATOM 1594 C C . ILE A 1 221 ? -8.703 84.670 3.389 1.00 30.55 202 ILE A C 1
ATOM 1595 O O . ILE A 1 221 ? -9.119 84.096 4.405 1.00 27.92 202 ILE A O 1
ATOM 1600 N N . PRO A 1 222 ? -9.353 84.593 2.212 1.00 30.36 203 PRO A N 1
ATOM 1601 C CA . PRO A 1 222 ? -10.555 83.764 2.123 1.00 28.78 203 PRO A CA 1
ATOM 1602 C C . PRO A 1 222 ? -10.192 82.291 2.369 1.00 27.42 203 PRO A C 1
ATOM 1603 O O . PRO A 1 222 ? -9.136 81.842 1.929 1.00 22.09 203 PRO A O 1
ATOM 1607 N N . ILE A 1 223 ? -11.029 81.580 3.111 1.00 28.85 204 ILE A N 1
ATOM 1608 C CA . ILE A 1 223 ? -10.755 80.176 3.425 1.00 25.51 204 ILE A CA 1
ATOM 1609 C C . ILE A 1 223 ? -10.769 79.344 2.124 1.00 24.40 204 ILE A C 1
ATOM 1610 O O . ILE A 1 223 ? -10.082 78.329 2.034 1.00 24.96 204 ILE A O 1
ATOM 1615 N N . ALA A 1 224 ? -11.499 79.795 1.097 1.00 24.10 205 ALA A N 1
ATOM 1616 C CA . ALA A 1 224 ? -11.525 79.068 -0.173 1.00 24.79 205 ALA A CA 1
ATOM 1617 C C . ALA A 1 224 ? -10.123 79.017 -0.783 1.00 25.95 205 ALA A C 1
ATOM 1618 O O . ALA A 1 224 ? -9.835 78.123 -1.539 1.00 26.05 205 ALA A O 1
ATOM 1620 N N . GLN A 1 225 ? -9.249 79.955 -0.462 1.00 23.92 206 GLN A N 1
ATOM 1621 C CA . GLN A 1 225 ? -7.957 79.962 -1.122 1.00 26.54 206 GLN A CA 1
ATOM 1622 C C . GLN A 1 225 ? -7.120 78.700 -0.820 1.00 28.13 206 GLN A C 1
ATOM 1623 O O . GLN A 1 225 ? -6.317 78.272 -1.650 1.00 25.02 206 GLN A O 1
ATOM 1629 N N . SER A 1 226 ? -7.314 78.097 0.346 1.00 24.30 207 SER A N 1
ATOM 1630 C CA . SER A 1 226 ? -6.580 76.872 0.701 1.00 25.73 207 SER A CA 1
ATOM 1631 C C . SER A 1 226 ? -7.316 75.570 0.257 1.00 25.41 207 SER A C 1
ATOM 1632 O O . SER A 1 226 ? -6.841 74.482 0.501 1.00 25.73 207 SER A O 1
ATOM 1635 N N . LYS A 1 227 ? -8.461 75.720 -0.398 1.00 24.93 208 LYS A N 1
ATOM 1636 C CA . LYS A 1 227 ? -9.178 74.627 -1.039 1.00 23.41 208 LYS A CA 1
ATOM 1637 C C . LYS A 1 227 ? -9.556 73.520 -0.031 1.00 22.70 208 LYS A C 1
ATOM 1638 O O . LYS A 1 227 ? -9.171 72.385 -0.202 1.00 23.99 208 LYS A O 1
ATOM 1642 N N . PRO A 1 228 ? -10.349 73.864 0.983 1.00 23.28 209 PRO A N 1
ATOM 1643 C CA . PRO A 1 228 ? -10.920 72.839 1.851 1.00 21.16 209 PRO A CA 1
ATOM 1644 C C . PRO A 1 228 ? -11.903 71.988 1.041 1.00 22.12 209 PRO A C 1
ATOM 1645 O O . PRO A 1 228 ? -12.363 72.391 -0.043 1.00 22.15 209 PRO A O 1
ATOM 1649 N N . ASP A 1 229 ? -12.197 70.811 1.542 1.00 19.98 210 ASP A N 1
ATOM 1650 C CA . ASP A 1 229 ? -13.165 69.961 0.884 1.00 20.63 210 ASP A CA 1
ATOM 1651 C C . ASP A 1 229 ? -14.573 70.525 0.920 1.00 23.59 210 ASP A C 1
ATOM 1652 O O . ASP A 1 229 ? -15.350 70.292 -0.017 1.00 22.19 210 ASP A O 1
ATOM 1657 N N . TRP A 1 230 ? -14.929 71.230 1.979 1.00 22.33 211 TRP A N 1
ATOM 1658 C CA . TRP A 1 230 ? -16.220 71.950 2.028 1.00 20.37 211 TRP A CA 1
ATOM 1659 C C . TRP A 1 230 ? -15.985 73.313 2.594 1.00 22.77 211 TRP A C 1
ATOM 1660 O O . TRP A 1 230 ? -15.067 73.488 3.373 1.00 21.39 211 TRP A O 1
ATOM 1671 N N . ILE A 1 231 ? -16.810 74.288 2.195 1.00 23.36 212 ILE A N 1
ATOM 1672 C CA . ILE A 1 231 ? -16.739 75.636 2.752 1.00 23.65 212 ILE A CA 1
ATOM 1673 C C . ILE A 1 231 ? -18.142 75.938 3.311 1.00 25.07 212 ILE A C 1
ATOM 1674 O O . ILE A 1 231 ? -19.135 75.888 2.570 1.00 21.47 212 ILE A O 1
ATOM 1679 N N . PHE A 1 232 ? -18.208 76.210 4.605 1.00 24.01 213 PHE A N 1
ATOM 1680 C CA . PHE A 1 232 ? -19.471 76.445 5.298 1.00 24.67 213 PHE A CA 1
ATOM 1681 C C . PHE A 1 232 ? -19.474 77.766 6.073 1.00 23.60 213 PHE A C 1
ATOM 1682 O O . PHE A 1 232 ? -18.493 78.161 6.702 1.00 23.65 213 PHE A O 1
ATOM 1690 N N . ASP A 1 233 ? -20.604 78.446 5.995 1.00 22.78 214 ASP A N 1
ATOM 1691 C CA . ASP A 1 233 ? -20.883 79.639 6.801 1.00 24.26 214 ASP A CA 1
ATOM 1692 C C . ASP A 1 233 ? -21.497 79.350 8.178 1.00 24.59 214 ASP A C 1
ATOM 1693 O O . ASP A 1 233 ? -21.549 80.266 8.999 1.00 23.57 214 ASP A O 1
ATOM 1698 N N . ASP A 1 234 ? -22.057 78.151 8.380 1.00 24.15 215 ASP A N 1
ATOM 1699 C CA . ASP A 1 234 ? -22.774 77.783 9.629 1.00 24.93 215 ASP A CA 1
ATOM 1700 C C . ASP A 1 234 ? -22.205 76.442 10.094 1.00 22.92 215 ASP A C 1
ATOM 1701 O O . ASP A 1 234 ? -22.220 75.461 9.346 1.00 23.19 215 ASP A O 1
ATOM 1706 N N . PHE A 1 235 ? -21.765 76.402 11.331 1.00 20.58 216 PHE A N 1
ATOM 1707 C CA . PHE A 1 235 ? -21.263 75.180 11.947 1.00 22.34 216 PHE A CA 1
ATOM 1708 C C . PHE A 1 235 ? -22.264 74.011 11.851 1.00 20.22 216 PHE A C 1
ATOM 1709 O O . PHE A 1 235 ? -21.859 72.851 11.690 1.00 24.94 216 PHE A O 1
ATOM 1717 N N . ALA A 1 236 ? -23.551 74.310 11.934 1.00 19.27 217 ALA A N 1
ATOM 1718 C CA . ALA A 1 236 ? -24.589 73.273 11.801 1.00 21.40 217 ALA A CA 1
ATOM 1719 C C . ALA A 1 236 ? -24.590 72.532 10.444 1.00 21.88 217 ALA A C 1
ATOM 1720 O O . ALA A 1 236 ? -25.089 71.406 10.341 1.00 22.02 217 ALA A O 1
ATOM 1722 N N . ASP A 1 237 ? -24.060 73.160 9.397 1.00 21.82 218 ASP A N 1
ATOM 1723 C CA . ASP A 1 237 ? -23.928 72.500 8.084 1.00 23.97 218 ASP A CA 1
ATOM 1724 C C . ASP A 1 237 ? -23.091 71.217 8.123 1.00 20.33 218 ASP A C 1
ATOM 1725 O O . ASP A 1 237 ? -23.220 70.368 7.219 1.00 20.28 218 ASP A O 1
ATOM 1730 N N . ILE A 1 238 ? -22.239 71.070 9.142 1.00 23.15 219 ILE A N 1
ATOM 1731 C CA . ILE A 1 238 ? -21.459 69.831 9.336 1.00 25.40 219 ILE A CA 1
ATOM 1732 C C . ILE A 1 238 ? -22.386 68.622 9.423 1.00 24.48 219 ILE A C 1
ATOM 1733 O O . ILE A 1 238 ? -22.059 67.544 8.928 1.00 23.01 219 ILE A O 1
ATOM 1738 N N . LEU A 1 239 ? -23.605 68.824 9.911 1.00 24.44 220 LEU A N 1
ATOM 1739 C CA . LEU A 1 239 ? -24.547 67.724 10.005 1.00 22.73 220 LEU A CA 1
ATOM 1740 C C . LEU A 1 239 ? -25.029 67.217 8.640 1.00 26.65 220 LEU A C 1
ATOM 1741 O O . LEU A 1 239 ? -25.406 66.046 8.500 1.00 27.59 220 LEU A O 1
ATOM 1746 N N . LYS A 1 240 ? -25.023 68.086 7.640 1.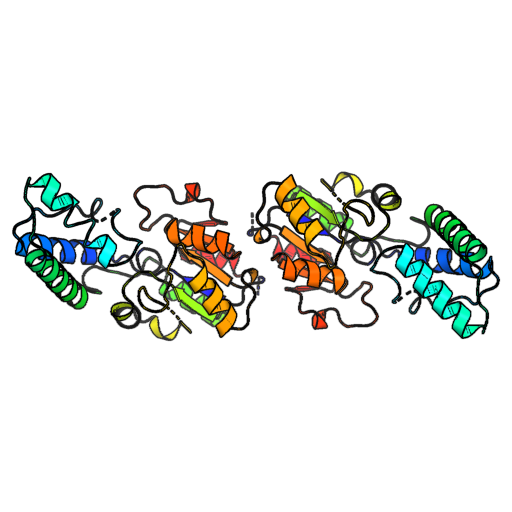00 26.33 221 LYS A N 1
ATOM 1747 C CA . LYS A 1 240 ? -25.382 67.702 6.284 1.00 27.68 221 LYS A CA 1
ATOM 1748 C C . LYS A 1 240 ? -24.374 66.717 5.662 1.00 27.55 221 LYS A C 1
ATOM 1749 O O . LYS A 1 240 ? -24.685 65.976 4.756 1.00 26.09 221 LYS A O 1
ATOM 1755 N N . ILE A 1 241 ? -23.156 66.681 6.165 1.00 25.55 222 ILE A N 1
ATOM 1756 C CA . ILE A 1 241 ? -22.127 65.813 5.620 1.00 28.54 222 ILE A CA 1
ATOM 1757 C C . ILE A 1 241 ? -21.788 64.655 6.533 1.00 35.75 222 ILE A C 1
ATOM 1758 O O . ILE A 1 241 ? -20.811 63.941 6.268 1.00 41.87 222 ILE A O 1
ATOM 1763 N N . THR A 1 242 ? -22.518 64.487 7.639 1.00 32.36 223 THR A N 1
ATOM 1764 C CA . THR A 1 242 ? -22.227 63.387 8.596 1.00 36.52 223 THR A CA 1
ATOM 1765 C C . THR A 1 242 ? -23.428 62.502 8.821 1.00 40.29 223 THR A C 1
ATOM 1766 O O . THR A 1 242 ? -23.393 61.616 9.672 1.00 39.79 223 THR A O 1
ATOM 1770 N N . GLN A 1 243 ? -24.475 62.765 8.054 1.00 44.05 224 GLN A N 1
ATOM 1771 C CA . GLN A 1 243 ? -25.628 61.923 7.950 1.00 50.08 224 GLN A CA 1
ATOM 1772 C C . GLN A 1 243 ? -26.828 62.872 7.967 1.00 53.76 224 GLN A C 1
ATOM 1773 O O . GLN A 1 243 ? -27.284 63.319 6.905 1.00 56.32 224 GLN A O 1
ATOM 1776 N N . GLY B 1 19 ? -24.553 66.475 -3.234 1.00 55.46 0 GLY B N 1
ATOM 1777 C CA . GLY B 1 19 ? -23.258 67.144 -3.617 1.00 55.49 0 GLY B CA 1
ATOM 1778 C C . GLY B 1 19 ? -22.428 67.506 -2.385 1.00 53.98 0 GLY B C 1
ATOM 1779 O O . GLY B 1 19 ? -21.559 68.395 -2.390 1.00 51.73 0 GLY B O 1
ATOM 1788 N N . THR B 1 21 ? -20.321 65.531 -0.745 1.00 37.28 2 THR B N 1
ATOM 1789 C CA . THR B 1 21 ? -19.123 64.696 -0.482 1.00 28.26 2 THR B CA 1
ATOM 1790 C C . THR B 1 21 ? -17.831 65.419 -0.907 1.00 25.09 2 THR B C 1
ATOM 1791 O O . THR B 1 21 ? -17.818 66.371 -1.650 1.00 26.54 2 THR B O 1
ATOM 1795 N N . GLN B 1 22 ? -16.745 64.889 -0.394 1.00 21.09 3 GLN B N 1
ATOM 1796 C CA A GLN B 1 22 ? -15.415 65.331 -0.743 0.50 20.63 3 GLN B CA 1
ATOM 1797 C CA B GLN B 1 22 ? -15.377 65.278 -0.721 0.50 20.11 3 GLN B CA 1
ATOM 1798 C C . GLN B 1 22 ? -14.892 64.721 -2.064 1.00 20.16 3 GLN B C 1
ATOM 1799 O O . GLN B 1 22 ? -13.808 65.063 -2.530 1.00 22.61 3 GLN B O 1
ATOM 1810 N N . PHE B 1 23 ? -15.640 63.784 -2.640 1.00 18.14 4 PHE B N 1
ATOM 1811 C CA . PHE B 1 23 ? -15.119 62.957 -3.744 1.00 19.67 4 PHE B CA 1
ATOM 1812 C C . PHE B 1 23 ? -15.286 63.676 -5.078 1.00 21.78 4 PHE B C 1
ATOM 1813 O O . PHE B 1 23 ? -16.351 64.254 -5.349 1.00 21.50 4 PHE B O 1
ATOM 1821 N N . LYS B 1 24 ? -14.235 63.633 -5.898 1.00 20.32 5 LYS B N 1
ATOM 1822 C CA . LYS B 1 24 ? -14.288 64.176 -7.269 1.00 20.94 5 LYS B CA 1
ATOM 1823 C C . LYS B 1 24 ? -14.277 63.044 -8.308 1.00 21.10 5 LYS B C 1
ATOM 1824 O O . LYS B 1 24 ? -14.711 63.226 -9.453 1.00 17.79 5 LYS B O 1
ATOM 1830 N N . LEU B 1 25 ? -13.825 61.867 -7.896 1.00 21.03 6 LEU B N 1
ATOM 1831 C CA . LEU B 1 25 ? -13.663 60.723 -8.830 1.00 20.06 6 LEU B CA 1
ATOM 1832 C C . LEU B 1 25 ? -14.056 59.426 -8.118 1.00 21.93 6 LEU B C 1
ATOM 1833 O O . LEU B 1 25 ? -13.728 59.235 -6.940 1.00 20.16 6 LEU B O 1
ATOM 1838 N N . ILE B 1 26 ? -14.749 58.538 -8.822 1.00 20.36 7 ILE B N 1
ATOM 1839 C CA . ILE B 1 26 ? -15.170 57.267 -8.246 1.00 18.96 7 ILE B CA 1
ATOM 1840 C C . ILE B 1 26 ? -14.620 56.222 -9.185 1.00 19.95 7 ILE B C 1
ATOM 1841 O O . ILE B 1 26 ? -14.841 56.306 -10.404 1.00 19.72 7 ILE B O 1
ATOM 1846 N N . GLY B 1 27 ? -13.761 55.358 -8.636 1.00 21.61 8 GLY B N 1
ATOM 1847 C CA . GLY B 1 27 ? -13.097 54.267 -9.379 1.00 21.16 8 GLY B CA 1
ATOM 1848 C C . GLY B 1 27 ? -13.773 52.945 -9.056 1.00 21.97 8 GLY B C 1
ATOM 1849 O O . GLY B 1 27 ? -14.332 52.775 -7.962 1.00 21.42 8 GLY B O 1
ATOM 1850 N N . PHE B 1 28 ? -13.720 52.013 -10.019 1.00 20.79 9 PHE B N 1
ATOM 1851 C CA . PHE B 1 28 ? -14.431 50.737 -9.953 1.00 20.87 9 PHE B CA 1
ATOM 1852 C C . PHE B 1 28 ? -13.497 49.623 -10.423 1.00 22.93 9 PHE B C 1
ATOM 1853 O O . PHE B 1 28 ? -12.825 49.796 -11.433 1.00 21.48 9 PHE B O 1
ATOM 1861 N N . ASP B 1 29 ? -13.511 48.473 -9.741 1.00 23.86 10 ASP B N 1
ATOM 1862 C CA . ASP B 1 29 ? -12.964 47.246 -10.355 1.00 24.37 10 ASP B CA 1
ATOM 1863 C C . ASP B 1 29 ? -13.956 46.780 -11.440 1.00 25.23 10 ASP B C 1
ATOM 1864 O O . ASP B 1 29 ? -15.056 47.298 -11.540 1.00 27.20 10 ASP B O 1
ATOM 1869 N N . LEU B 1 30 ? -13.560 45.838 -12.281 1.00 28.03 11 LEU B N 1
ATOM 1870 C CA . LEU B 1 30 ? -14.412 45.418 -13.405 1.00 26.18 11 LEU B CA 1
ATOM 1871 C C . LEU B 1 30 ? -15.012 44.047 -13.098 1.00 26.22 11 LEU B C 1
ATOM 1872 O O . LEU B 1 30 ? -16.189 43.963 -12.756 1.00 26.08 11 LEU B O 1
ATOM 1877 N N . ASP B 1 31 ? -14.205 42.983 -13.151 1.00 27.93 12 ASP B N 1
ATOM 1878 C CA . ASP B 1 31 ? -14.663 41.597 -12.835 1.00 29.40 12 ASP B CA 1
ATOM 1879 C C . ASP B 1 31 ? -15.125 41.526 -11.404 1.00 27.70 12 ASP B C 1
ATOM 1880 O O . ASP B 1 31 ? -14.344 41.737 -10.510 1.00 29.39 12 ASP B O 1
ATOM 1885 N N . GLY B 1 32 ? -16.393 41.223 -11.203 1.00 25.64 13 GLY B N 1
ATOM 1886 C CA . GLY B 1 32 ? -16.962 40.998 -9.883 1.00 26.80 13 GLY B CA 1
ATOM 1887 C C . GLY B 1 32 ? -17.497 42.232 -9.166 1.00 25.53 13 GLY B C 1
ATOM 1888 O O . GLY B 1 32 ? -17.964 42.131 -8.014 1.00 26.06 13 GLY B O 1
ATOM 1889 N N . THR B 1 33 ? -17.435 43.382 -9.851 1.00 25.74 14 THR B N 1
ATOM 1890 C CA . THR B 1 33 ? -17.956 44.666 -9.373 1.00 22.83 14 THR B CA 1
ATOM 1891 C C . THR B 1 33 ? -18.969 45.217 -10.375 1.00 20.82 14 THR B C 1
ATOM 1892 O O . THR B 1 33 ? -20.149 45.417 -10.041 1.00 25.23 14 THR B O 1
ATOM 1896 N N . LEU B 1 34 ? -18.533 45.406 -11.618 1.00 21.15 15 LEU B N 1
ATOM 1897 C CA . LEU B 1 34 ? -19.429 45.883 -12.702 1.00 22.02 15 LEU B CA 1
ATOM 1898 C C . LEU B 1 34 ? -20.055 44.714 -13.473 1.00 22.43 15 LEU B C 1
ATOM 1899 O O . LEU B 1 34 ? -21.249 44.728 -13.780 1.00 21.09 15 LEU B O 1
ATOM 1904 N N . VAL B 1 35 ? -19.211 43.732 -13.788 1.00 24.33 16 VAL B N 1
ATOM 1905 C CA . VAL B 1 35 ? -19.554 42.593 -14.660 1.00 23.17 16 VAL B CA 1
ATOM 1906 C C . VAL B 1 35 ? -19.296 41.275 -13.923 1.00 21.90 16 VAL B C 1
ATOM 1907 O O . VAL B 1 35 ? -18.213 41.019 -13.395 1.00 23.41 16 VAL B O 1
ATOM 1911 N N . ASN B 1 36 ? -20.294 40.422 -13.966 1.00 25.08 17 ASN B N 1
ATOM 1912 C CA . ASN B 1 36 ? -20.171 39.050 -13.524 1.00 25.95 17 ASN B CA 1
ATOM 1913 C C . ASN B 1 36 ? -19.597 38.210 -14.669 1.00 26.00 17 ASN B C 1
ATOM 1914 O O . ASN B 1 36 ? -20.346 37.619 -15.434 1.00 26.83 17 ASN B O 1
ATOM 1919 N N . SER B 1 37 ? -18.270 38.190 -14.750 1.00 24.72 18 SER B N 1
ATOM 1920 C CA . SER B 1 37 ? -17.496 37.575 -15.817 1.00 24.35 18 SER B CA 1
ATOM 1921 C C . SER B 1 37 ? -17.058 36.124 -15.523 1.00 24.58 18 SER B C 1
ATOM 1922 O O . SER B 1 37 ? -16.582 35.432 -16.433 1.00 23.17 18 SER B O 1
ATOM 1925 N N . LEU B 1 38 ? -17.249 35.687 -14.278 1.00 24.76 19 LEU B N 1
ATOM 1926 C CA . LEU B 1 38 ? -16.818 34.375 -13.833 1.00 24.54 19 LEU B CA 1
ATOM 1927 C C . LEU B 1 38 ? -17.288 33.272 -14.763 1.00 24.54 19 LEU B C 1
ATOM 1928 O O . LEU B 1 38 ? -16.513 32.368 -15.072 1.00 23.03 19 LEU B O 1
ATOM 1933 N N . PRO B 1 39 ? -18.571 33.299 -15.159 1.00 24.72 20 PRO B N 1
ATOM 1934 C CA . PRO B 1 39 ? -18.997 32.171 -16.008 1.00 26.27 20 PRO B CA 1
ATOM 1935 C C . PRO B 1 39 ? -18.236 32.014 -17.312 1.00 25.39 20 PRO B C 1
ATOM 1936 O O . PRO B 1 39 ? -17.979 30.879 -17.742 1.00 23.81 20 PRO B O 1
ATOM 1940 N N . ASP B 1 40 ? -17.909 33.122 -17.976 1.00 23.75 21 ASP B N 1
ATOM 1941 C CA . ASP B 1 40 ? -17.126 33.064 -19.206 1.00 25.86 21 ASP B CA 1
ATOM 1942 C C . ASP B 1 40 ? -15.639 32.814 -18.971 1.00 25.32 21 ASP B C 1
ATOM 1943 O O . ASP B 1 40 ? -14.974 32.212 -19.793 1.00 26.95 21 ASP B O 1
ATOM 1948 N N . LEU B 1 41 ? -15.079 33.359 -17.896 1.00 26.13 22 LEU B N 1
ATOM 1949 C CA . LEU B 1 41 ? -13.723 33.031 -17.504 1.00 25.63 22 LEU B CA 1
ATOM 1950 C C . LEU B 1 41 ? -13.597 31.556 -17.204 1.00 24.03 22 LEU B C 1
ATOM 1951 O O . LEU B 1 41 ? -12.650 30.922 -17.623 1.00 23.18 22 LEU B O 1
ATOM 1956 N N . ALA B 1 42 ? -14.578 30.975 -16.520 1.00 23.30 23 ALA B N 1
ATOM 1957 C CA . ALA B 1 42 ? -14.497 29.558 -16.194 1.00 22.36 23 ALA B CA 1
ATOM 1958 C C . ALA B 1 42 ? -14.601 28.700 -17.438 1.00 23.62 23 ALA B C 1
ATOM 1959 O O . ALA B 1 42 ? -13.818 27.756 -17.606 1.00 21.59 23 ALA B O 1
ATOM 1961 N N . LEU B 1 43 ? -15.553 29.011 -18.309 1.00 25.54 24 LEU B N 1
ATOM 1962 C CA . LEU B 1 43 ? -15.714 28.243 -19.557 1.00 27.12 24 LEU B CA 1
ATOM 1963 C C . LEU B 1 43 ? -14.431 28.290 -20.401 1.00 27.88 24 LEU B C 1
ATOM 1964 O O . LEU B 1 43 ? -14.015 27.274 -20.964 1.00 25.34 24 LEU B O 1
ATOM 1967 N N . SER B 1 44 ? -13.838 29.475 -20.475 1.00 24.35 25 SER B N 1
ATOM 1968 C CA . SER B 1 44 ? -12.646 29.721 -21.287 1.00 25.29 25 SER B CA 1
ATOM 1969 C C . SER B 1 44 ? -11.408 28.979 -20.792 1.00 22.59 25 SER B C 1
ATOM 1970 O O . SER B 1 44 ? -10.669 28.346 -21.583 1.00 24.90 25 SER B O 1
ATOM 1973 N N . ILE B 1 45 ? -11.199 29.040 -19.489 1.00 20.72 26 ILE B N 1
ATOM 1974 C CA . ILE B 1 45 ? -10.082 28.336 -18.858 1.00 22.74 26 ILE B CA 1
ATOM 1975 C C . ILE B 1 45 ? -10.267 26.840 -18.962 1.00 23.18 26 ILE B C 1
ATOM 1976 O O . ILE B 1 45 ? -9.325 26.130 -19.236 1.00 20.97 26 ILE B O 1
ATOM 1981 N N . ASN B 1 46 ? -11.501 26.370 -18.835 1.00 22.62 27 ASN B N 1
ATOM 1982 C CA . ASN B 1 46 ? -11.757 24.945 -18.863 1.00 23.06 27 ASN B CA 1
ATOM 1983 C C . ASN B 1 46 ? -11.612 24.386 -20.267 1.00 22.97 27 ASN B C 1
ATOM 1984 O O . ASN B 1 46 ? -11.208 23.262 -20.440 1.00 23.42 27 ASN B O 1
ATOM 1989 N N . SER B 1 47 ? -11.932 25.196 -21.268 1.00 24.36 28 SER B N 1
ATOM 1990 C CA . SER B 1 47 ? -11.723 24.812 -22.651 1.00 24.31 28 SER B CA 1
ATOM 1991 C C . SER B 1 47 ? -10.238 24.665 -22.956 1.00 25.26 28 SER B C 1
ATOM 1992 O O . SER B 1 47 ? -9.840 23.705 -23.611 1.00 23.35 28 SER B O 1
ATOM 1995 N N . ALA B 1 48 ? -9.432 25.564 -22.425 1.00 25.35 29 ALA B N 1
ATOM 1996 C CA . ALA B 1 48 ? -7.982 25.512 -22.609 1.00 24.19 29 ALA B CA 1
ATOM 1997 C C . ALA B 1 48 ? -7.371 24.325 -21.845 1.00 23.04 29 ALA B C 1
ATOM 1998 O O . ALA B 1 48 ? -6.499 23.651 -22.354 1.00 21.60 29 ALA B O 1
ATOM 2000 N N . LEU B 1 49 ? -7.830 24.082 -20.629 1.00 22.35 30 LEU B N 1
ATOM 2001 C CA . LEU B 1 49 ? -7.361 22.925 -19.854 1.00 22.49 30 LEU B CA 1
ATOM 2002 C C . LEU B 1 49 ? -7.597 21.607 -20.600 1.00 23.27 30 LEU B C 1
ATOM 2003 O O . LEU B 1 49 ? -6.683 20.779 -20.735 1.00 23.82 30 LEU B O 1
ATOM 2008 N N . LYS B 1 50 ? -8.811 21.418 -21.105 1.00 21.88 31 LYS B N 1
ATOM 2009 C CA . LYS B 1 50 ? -9.118 20.232 -21.935 1.00 26.09 31 LYS B CA 1
ATOM 2010 C C . LYS B 1 50 ? -8.192 20.120 -23.169 1.00 23.94 31 LYS B C 1
ATOM 2011 O O . LYS B 1 50 ? -7.764 19.040 -23.516 1.00 26.01 31 LYS B O 1
ATOM 2016 N N . ASP B 1 51 ? -7.872 21.232 -23.810 1.00 25.28 32 ASP B N 1
ATOM 2017 C CA . ASP B 1 51 ? -6.959 21.229 -24.959 1.00 24.62 32 ASP B CA 1
ATOM 2018 C C . ASP B 1 51 ? -5.568 20.741 -24.601 1.00 23.21 32 ASP B C 1
ATOM 2019 O O . ASP B 1 51 ? -4.846 20.332 -25.489 1.00 22.17 32 ASP B O 1
ATOM 2024 N N . VAL B 1 52 ? -5.155 20.884 -23.342 1.00 25.04 33 VAL B N 1
ATOM 2025 C CA . VAL B 1 52 ? -3.852 20.332 -22.904 1.00 23.61 33 VAL B CA 1
ATOM 2026 C C . VAL B 1 52 ? -4.026 19.067 -22.087 1.00 24.05 33 VAL B C 1
ATOM 2027 O O . VAL B 1 52 ? -3.111 18.662 -21.343 1.00 24.23 33 VAL B O 1
ATOM 2031 N N . ASN B 1 53 ? -5.162 18.413 -22.287 1.00 22.94 34 ASN B N 1
ATOM 2032 C CA . ASN B 1 53 ? -5.482 17.139 -21.619 1.00 24.91 34 ASN B CA 1
ATOM 2033 C C . ASN B 1 53 ? -5.412 17.173 -20.102 1.00 26.03 34 ASN B C 1
ATOM 2034 O O . ASN B 1 53 ? -4.989 16.195 -19.436 1.00 24.57 34 ASN B O 1
ATOM 2039 N N . LEU B 1 54 ? -5.875 18.277 -19.526 1.00 20.44 35 LEU B N 1
ATOM 2040 C CA . LEU B 1 54 ? -5.948 18.370 -18.088 1.00 22.82 35 LEU B CA 1
ATOM 2041 C C . LEU B 1 54 ? -7.393 18.454 -17.659 1.00 25.24 35 LEU B C 1
ATOM 2042 O O . LEU B 1 54 ? -8.253 18.848 -18.461 1.00 21.39 35 LEU B O 1
ATOM 2047 N N . PRO B 1 55 ? -7.662 18.099 -16.385 1.00 23.81 36 PRO B N 1
ATOM 2048 C CA . PRO B 1 55 ? -9.022 18.140 -15.880 1.00 23.88 36 PRO B CA 1
ATOM 2049 C C . PRO B 1 55 ? -9.535 19.582 -15.781 1.00 25.04 36 PRO B C 1
ATOM 2050 O O . PRO B 1 55 ? -8.724 20.505 -15.675 1.00 20.69 36 PRO B O 1
ATOM 2054 N N . GLN B 1 56 ? -10.862 19.750 -15.833 1.00 21.19 37 GLN B N 1
ATOM 2055 C CA . GLN B 1 56 ? -11.523 21.032 -15.707 1.00 22.30 37 GLN B CA 1
ATOM 2056 C C . GLN B 1 56 ? -11.974 21.297 -14.272 1.00 23.60 37 GLN B C 1
ATOM 2057 O O . GLN B 1 56 ? -12.145 20.378 -13.492 1.00 23.53 37 GLN B O 1
ATOM 2063 N N . ALA B 1 57 ? -12.147 22.570 -13.938 1.00 22.44 38 ALA B N 1
ATOM 2064 C CA . ALA B 1 57 ? -12.342 23.049 -12.590 1.00 24.39 38 ALA B CA 1
ATOM 2065 C C . ALA B 1 57 ? -13.786 23.497 -12.430 1.00 24.18 38 ALA B C 1
ATOM 2066 O O . ALA B 1 57 ? -14.409 23.977 -13.369 1.00 24.05 38 ALA B O 1
ATOM 2068 N N . SER B 1 58 ? -14.300 23.394 -11.221 1.00 25.39 39 SER B N 1
ATOM 2069 C CA . SER B 1 58 ? -15.584 23.984 -10.908 1.00 26.34 39 SER B CA 1
ATOM 2070 C C . SER B 1 58 ? -15.526 25.505 -10.919 1.00 26.67 39 SER B C 1
ATOM 2071 O O . SER B 1 58 ? -14.476 26.110 -10.789 1.00 23.37 39 SER B O 1
ATOM 2074 N N . GLU B 1 59 ? -16.683 26.144 -11.112 1.00 28.57 40 GLU B N 1
ATOM 2075 C CA . GLU B 1 59 ? -16.737 27.594 -11.193 1.00 27.76 40 GLU B CA 1
ATOM 2076 C C . GLU B 1 59 ? -16.271 28.242 -9.900 1.00 27.73 40 GLU B C 1
ATOM 2077 O O . GLU B 1 59 ? -15.570 29.261 -9.957 1.00 26.51 40 GLU B O 1
ATOM 2083 N N . ASN B 1 60 ? -16.619 27.654 -8.736 1.00 30.18 41 ASN B N 1
ATOM 2084 C CA . ASN B 1 60 ? -16.117 28.197 -7.455 1.00 30.19 41 ASN B CA 1
ATOM 2085 C C . ASN B 1 60 ? -14.616 28.133 -7.362 1.00 30.89 41 ASN B C 1
ATOM 2086 O O . ASN B 1 60 ? -14.013 29.093 -6.906 1.00 29.22 41 ASN B O 1
ATOM 2091 N N . LEU B 1 61 ? -14.009 27.029 -7.812 1.00 27.67 42 LEU B N 1
ATOM 2092 C CA A LEU B 1 61 ? -12.537 26.950 -7.856 0.50 27.53 42 LEU B CA 1
ATOM 2093 C CA B LEU B 1 61 ? -12.557 26.945 -7.843 0.50 25.58 42 LEU B CA 1
ATOM 2094 C C . LEU B 1 61 ? -11.963 28.019 -8.754 1.00 25.69 42 LEU B C 1
ATOM 2095 O O . LEU B 1 61 ? -11.069 28.755 -8.347 1.00 26.33 42 LEU B O 1
ATOM 2104 N N . VAL B 1 62 ? -12.466 28.135 -9.989 1.00 22.15 43 VAL B N 1
ATOM 2105 C CA . VAL B 1 62 ? -11.960 29.156 -10.875 1.00 23.79 43 VAL B CA 1
ATOM 2106 C C . VAL B 1 62 ? -12.061 30.519 -10.173 1.00 23.72 43 VAL B C 1
ATOM 2107 O O . VAL B 1 62 ? -11.147 31.331 -10.268 1.00 21.82 43 VAL B O 1
ATOM 2119 N N . THR B 1 64 ? -11.747 31.470 -7.144 1.00 26.94 45 THR B N 1
ATOM 2120 C CA . THR B 1 64 ? -10.650 31.704 -6.186 1.00 23.83 45 THR B CA 1
ATOM 2121 C C . THR B 1 64 ? -9.303 32.008 -6.823 1.00 24.77 45 THR B C 1
ATOM 2122 O O . THR B 1 64 ? -8.385 32.341 -6.120 1.00 26.89 45 THR B O 1
ATOM 2126 N N . TRP B 1 65 ? -9.171 31.826 -8.134 1.00 24.25 46 TRP B N 1
ATOM 2127 C CA . TRP B 1 65 ? -7.960 32.161 -8.874 1.00 23.88 46 TRP B CA 1
ATOM 2128 C C . TRP B 1 65 ? -7.946 33.568 -9.474 1.00 23.90 46 TRP B C 1
ATOM 2129 O O . TRP B 1 65 ? -6.880 34.019 -9.970 1.00 24.46 46 TRP B O 1
ATOM 2140 N N . ILE B 1 66 ? -9.094 34.240 -9.464 1.00 23.26 47 ILE B N 1
ATOM 2141 C CA . ILE B 1 66 ? -9.250 35.529 -10.118 1.00 24.00 47 ILE B CA 1
ATOM 2142 C C . ILE B 1 66 ? -8.813 36.661 -9.147 1.00 25.58 47 ILE B C 1
ATOM 2143 O O . ILE B 1 66 ? -9.094 36.599 -7.952 1.00 25.23 47 ILE B O 1
ATOM 2148 N N . GLY B 1 67 ? -8.175 37.709 -9.669 1.00 26.18 48 GLY B N 1
ATOM 2149 C CA . GLY B 1 67 ? -7.908 38.903 -8.865 1.00 26.46 48 GLY B CA 1
ATOM 2150 C C . GLY B 1 67 ? -6.538 39.508 -9.055 1.00 27.37 48 GLY B C 1
ATOM 2151 O O . GLY B 1 67 ? -6.353 40.683 -8.767 1.00 26.56 48 GLY B O 1
ATOM 2152 N N . ASN B 1 68 ? -5.604 38.697 -9.544 1.00 26.00 49 ASN B N 1
ATOM 2153 C CA . ASN B 1 68 ? -4.198 39.048 -9.617 1.00 26.68 49 ASN B CA 1
ATOM 2154 C C . ASN B 1 68 ? -3.667 39.020 -11.050 1.00 26.25 49 ASN B C 1
ATOM 2155 O O . ASN B 1 68 ? -2.448 39.030 -11.254 1.00 24.94 49 ASN B O 1
ATOM 2160 N N . GLY B 1 69 ? -4.572 39.074 -12.036 1.00 24.46 50 GLY B N 1
ATOM 2161 C CA . GLY B 1 69 ? -4.204 39.138 -13.426 1.00 27.35 50 GLY B CA 1
ATOM 2162 C C . GLY B 1 69 ? -4.220 37.775 -14.130 1.00 28.03 50 GLY B C 1
ATOM 2163 O O . GLY B 1 69 ? -4.256 36.747 -13.476 1.00 24.99 50 GLY B O 1
ATOM 2164 N N . ALA B 1 70 ? -4.174 37.798 -15.457 1.00 27.28 51 ALA B N 1
ATOM 2165 C CA . ALA B 1 70 ? -4.334 36.604 -16.284 1.00 26.57 51 ALA B CA 1
ATOM 2166 C C . ALA B 1 70 ? -3.145 35.633 -16.190 1.00 26.98 51 ALA B C 1
ATOM 2167 O O . ALA B 1 70 ? -3.367 34.434 -16.269 1.00 31.46 51 ALA B O 1
ATOM 2169 N N . ASP B 1 71 ? -1.903 36.132 -16.043 1.00 27.07 52 ASP B N 1
ATOM 2170 C CA . ASP B 1 71 ? -0.731 35.232 -15.917 1.00 28.64 52 ASP B CA 1
ATOM 2171 C C . ASP B 1 71 ? -0.856 34.424 -14.632 1.00 27.84 52 ASP B C 1
ATOM 2172 O O . ASP B 1 71 ? -0.619 33.214 -14.664 1.00 26.37 52 ASP B O 1
ATOM 2177 N N . VAL B 1 72 ? -1.285 35.071 -13.533 1.00 26.20 53 VAL B N 1
ATOM 2178 C CA . VAL B 1 72 ? -1.364 34.390 -12.235 1.00 24.89 53 VAL B CA 1
ATOM 2179 C C . VAL B 1 72 ? -2.580 33.406 -12.253 1.00 26.64 53 VAL B C 1
ATOM 2180 O O . VAL B 1 72 ? -2.503 32.289 -11.756 1.00 22.50 53 VAL B O 1
ATOM 2184 N N . LEU B 1 73 ? -3.689 33.844 -12.823 1.00 24.33 54 LEU B N 1
ATOM 2185 C CA . LEU B 1 73 ? -4.852 32.988 -13.055 1.00 25.09 54 LEU B CA 1
ATOM 2186 C C . LEU B 1 73 ? -4.499 31.721 -13.824 1.00 25.08 54 LEU B C 1
ATOM 2187 O O . LEU B 1 73 ? -4.860 30.605 -13.422 1.00 23.90 54 LEU B O 1
ATOM 2192 N N . SER B 1 74 ? -3.775 31.905 -14.915 1.00 25.27 55 SER B N 1
ATOM 2193 C CA . SER B 1 74 ? -3.266 30.815 -15.731 1.00 25.53 55 SER B CA 1
ATOM 2194 C C . SER B 1 74 ? -2.374 29.851 -14.947 1.00 26.70 55 SER B C 1
ATOM 2195 O O . SER B 1 74 ? -2.522 28.643 -15.075 1.00 24.57 55 SER B O 1
ATOM 2198 N N . GLN B 1 75 ? -1.426 30.383 -14.174 1.00 25.04 56 GLN B N 1
ATOM 2199 C CA A GLN B 1 75 ? -0.515 29.588 -13.338 0.50 24.32 56 GLN B CA 1
ATOM 2200 C CA B GLN B 1 75 ? -0.517 29.530 -13.413 0.50 24.36 56 GLN B CA 1
ATOM 2201 C C . GLN B 1 75 ? -1.278 28.749 -12.334 1.00 24.19 56 GLN B C 1
ATOM 2202 O O . GLN B 1 75 ? -1.037 27.546 -12.135 1.00 24.34 56 GLN B O 1
ATOM 2213 N N . ARG B 1 76 ? -2.211 29.398 -11.679 1.00 23.24 57 ARG B N 1
ATOM 2214 C CA . ARG B 1 76 ? -2.977 28.766 -10.652 1.00 24.50 57 ARG B CA 1
ATOM 2215 C C . ARG B 1 76 ? -3.786 27.612 -11.223 1.00 20.88 57 ARG B C 1
ATOM 2216 O O . ARG B 1 76 ? -3.931 26.584 -10.585 1.00 24.77 57 ARG B O 1
ATOM 2224 N N . ALA B 1 77 ? -4.385 27.834 -12.391 1.00 22.04 58 ALA B N 1
ATOM 2225 C CA . ALA B 1 77 ? -5.247 26.822 -13.047 1.00 23.24 58 ALA B CA 1
ATOM 2226 C C . ALA B 1 77 ? -4.458 25.569 -13.405 1.00 22.48 58 ALA B C 1
ATOM 2227 O O . ALA B 1 77 ? -4.884 24.458 -13.134 1.00 24.79 58 ALA B O 1
ATOM 2229 N N . VAL B 1 78 ? -3.301 25.765 -14.027 1.00 24.18 59 VAL B N 1
ATOM 2230 C CA A VAL B 1 78 ? -2.453 24.653 -14.494 0.50 23.97 59 VAL B CA 1
ATOM 2231 C CA B VAL B 1 78 ? -2.500 24.618 -14.477 0.50 24.21 59 VAL B CA 1
ATOM 2232 C C . VAL B 1 78 ? -1.845 23.933 -13.293 1.00 25.42 59 VAL B C 1
ATOM 2233 O O . VAL B 1 78 ? -1.774 22.703 -13.258 1.00 25.35 59 VAL B O 1
ATOM 2240 N N . ASP B 1 79 ? -1.449 24.692 -12.285 1.00 24.55 60 ASP B N 1
ATOM 2241 C CA . ASP B 1 79 ? -0.883 24.074 -11.076 1.00 25.53 60 ASP B CA 1
ATOM 2242 C C . ASP B 1 79 ? -1.889 23.159 -10.380 1.00 23.17 60 ASP B C 1
ATOM 2243 O O . ASP B 1 79 ? -1.546 22.037 -9.987 1.00 26.92 60 ASP B O 1
ATOM 2248 N N . TRP B 1 80 ? -3.122 23.634 -10.250 1.00 23.42 61 TRP B N 1
ATOM 2249 C CA . TRP B 1 80 ? -4.202 22.861 -9.673 1.00 24.52 61 TRP B CA 1
ATOM 2250 C C . TRP B 1 80 ? -4.467 21.593 -10.465 1.00 21.69 61 TRP B C 1
ATOM 2251 O O . TRP B 1 80 ? -4.540 20.485 -9.889 1.00 21.05 61 TRP B O 1
ATOM 2262 N N . ALA B 1 81 ? -4.614 21.759 -11.788 1.00 23.43 62 ALA B N 1
ATOM 2263 C CA . ALA B 1 81 ? -4.993 20.697 -12.734 1.00 21.28 62 ALA B CA 1
ATOM 2264 C C . ALA B 1 81 ? -3.920 19.602 -12.831 1.00 24.29 62 ALA B C 1
ATOM 2265 O O . ALA B 1 81 ? -4.242 18.391 -12.813 1.00 24.23 62 ALA B O 1
ATOM 2267 N N . CYS B 1 82 ? -2.659 20.012 -12.896 1.00 23.74 63 CYS B N 1
ATOM 2268 C CA . CYS B 1 82 ? -1.516 19.088 -12.890 1.00 25.36 63 CYS B CA 1
ATOM 2269 C C . CYS B 1 82 ? -1.394 18.285 -11.584 1.00 27.77 63 CYS B C 1
ATOM 2270 O O . CYS B 1 82 ? -1.186 17.079 -11.612 1.00 27.28 63 CYS B O 1
ATOM 2273 N N . LYS B 1 83 ? -1.546 18.956 -10.451 1.00 28.11 64 LYS B N 1
ATOM 2274 C CA . LYS B 1 83 ? -1.595 18.298 -9.146 1.00 30.24 64 LYS B CA 1
ATOM 2275 C C . LYS B 1 83 ? -2.757 17.311 -9.038 1.00 32.06 64 LYS B C 1
ATOM 2276 O O . LYS B 1 83 ? -2.602 16.181 -8.561 1.00 32.19 64 LYS B O 1
ATOM 2282 N N . GLN B 1 84 ? -3.925 17.717 -9.513 1.00 32.82 65 GLN B N 1
ATOM 2283 C CA . GLN B 1 84 ? -5.070 16.848 -9.491 1.00 33.38 65 GLN B CA 1
ATOM 2284 C C . GLN B 1 84 ? -4.853 15.608 -10.362 1.00 34.06 65 GLN B C 1
ATOM 2285 O O . GLN B 1 84 ? -5.073 14.493 -9.886 1.00 34.24 65 GLN B O 1
ATOM 2291 N N . ALA B 1 85 ? -4.400 15.790 -11.605 1.00 30.56 66 ALA B N 1
ATOM 2292 C CA . ALA B 1 85 ? -4.210 14.688 -12.525 1.00 30.87 66 ALA B CA 1
ATOM 2293 C C . ALA B 1 85 ? -2.859 13.961 -12.385 1.00 30.93 66 ALA B C 1
ATOM 2294 O O . ALA B 1 85 ? -2.585 13.029 -13.141 1.00 31.44 66 ALA B O 1
ATOM 2296 N N . GLU B 1 86 ? -2.021 14.384 -11.451 1.00 31.13 67 GLU B N 1
ATOM 2297 C CA . GLU B 1 86 ? -0.653 13.874 -11.334 1.00 35.23 67 GLU B CA 1
ATOM 2298 C C . GLU B 1 86 ? 0.047 13.903 -12.687 1.00 34.45 67 GLU B C 1
ATOM 2299 O O . GLU B 1 86 ? 0.566 12.891 -13.143 1.00 33.60 67 GLU B O 1
ATOM 2305 N N . LYS B 1 87 ? 0.008 15.064 -13.333 1.00 34.39 68 LYS B N 1
ATOM 2306 C CA . LYS B 1 87 ? 0.630 15.296 -14.647 1.00 36.78 68 LYS B CA 1
ATOM 2307 C C . LYS B 1 87 ? 1.484 16.549 -14.550 1.00 34.77 68 LYS B C 1
ATOM 2308 O O . LYS B 1 87 ? 1.391 17.274 -13.564 1.00 36.79 68 LYS B O 1
ATOM 2314 N N . GLU B 1 88 ? 2.324 16.795 -15.555 1.00 33.41 69 GLU B N 1
ATOM 2315 C CA . GLU B 1 88 ? 3.030 18.085 -15.695 1.00 35.87 69 GLU B CA 1
ATOM 2316 C C . GLU B 1 88 ? 2.942 18.584 -17.137 1.00 33.22 69 GLU B C 1
ATOM 2317 O O . GLU B 1 88 ? 2.756 17.794 -18.044 1.00 34.77 69 GLU B O 1
ATOM 2323 N N . LEU B 1 89 ? 3.070 19.891 -17.331 1.00 31.95 70 LEU B N 1
ATOM 2324 C CA . LEU B 1 89 ? 3.129 20.481 -18.658 1.00 30.80 70 LEU B CA 1
ATOM 2325 C C . LEU B 1 89 ? 4.568 20.958 -18.912 1.00 32.23 70 LEU B C 1
ATOM 2326 O O . LEU B 1 89 ? 5.264 21.393 -17.999 1.00 32.11 70 LEU B O 1
ATOM 2331 N N . THR B 1 90 ? 4.983 20.900 -20.170 1.00 31.40 71 THR B N 1
ATOM 2332 C CA . THR B 1 90 ? 6.215 21.497 -20.609 1.00 30.44 71 THR B CA 1
ATOM 2333 C C . THR B 1 90 ? 5.954 22.985 -20.719 1.00 30.94 71 THR B C 1
ATOM 2334 O O . THR B 1 90 ? 4.809 23.421 -20.657 1.00 28.66 71 THR B O 1
ATOM 2338 N N . GLU B 1 91 ? 7.016 23.763 -20.894 1.00 31.35 72 GLU B N 1
ATOM 2339 C CA . GLU B 1 91 ? 6.880 25.192 -21.037 1.00 32.30 72 GLU B CA 1
ATOM 2340 C C . GLU B 1 91 ? 6.102 25.514 -22.303 1.00 29.71 72 GLU B C 1
ATOM 2341 O O . GLU B 1 91 ? 5.278 26.409 -22.300 1.00 28.54 72 GLU B O 1
ATOM 2347 N N . ASP B 1 92 ? 6.367 24.783 -23.376 1.00 30.94 73 ASP B N 1
ATOM 2348 C CA . ASP B 1 92 ? 5.632 24.997 -24.615 1.00 30.93 73 ASP B CA 1
ATOM 2349 C C . ASP B 1 92 ? 4.151 24.650 -24.455 1.00 29.16 73 ASP B C 1
ATOM 2350 O O . ASP B 1 92 ? 3.306 25.340 -24.980 1.00 27.23 73 ASP B O 1
ATOM 2355 N N . GLU B 1 93 ? 3.843 23.569 -23.753 1.00 28.36 74 GLU B N 1
ATOM 2356 C CA . GLU B 1 93 ? 2.435 23.240 -23.522 1.00 26.93 74 GLU B CA 1
ATOM 2357 C C . GLU B 1 93 ? 1.763 24.328 -22.691 1.00 25.69 74 GLU B C 1
ATOM 2358 O O . GLU B 1 93 ? 0.594 24.625 -22.914 1.00 25.44 74 GLU B O 1
ATOM 2364 N N . PHE B 1 94 ? 2.489 24.955 -21.767 1.00 24.17 75 PHE B N 1
ATOM 2365 C CA . PHE B 1 94 ? 1.890 25.990 -20.934 1.00 24.26 75 PHE B CA 1
ATOM 2366 C C . PHE B 1 94 ? 1.644 27.264 -21.771 1.00 25.43 75 PHE B C 1
ATOM 2367 O O . PHE B 1 94 ? 0.622 27.918 -21.604 1.00 24.96 75 PHE B O 1
ATOM 2375 N N . LYS B 1 95 ? 2.571 27.590 -22.676 1.00 26.10 76 LYS B N 1
ATOM 2376 C CA . LYS B 1 95 ? 2.362 28.720 -23.580 1.00 27.98 76 LYS B CA 1
ATOM 2377 C C . LYS B 1 95 ? 1.144 28.483 -24.462 1.00 21.94 76 LYS B C 1
ATOM 2378 O O . LYS B 1 95 ? 0.310 29.357 -24.623 1.00 26.47 76 LYS B O 1
ATOM 2384 N N . TYR B 1 96 ? 1.011 27.270 -24.970 1.00 23.89 77 TYR B N 1
ATOM 2385 C CA . TYR B 1 96 ? -0.138 26.886 -25.752 1.00 24.26 77 TYR B CA 1
ATOM 2386 C C . TYR B 1 96 ? -1.456 27.037 -24.980 1.00 25.62 77 TYR B C 1
ATOM 2387 O O . TYR B 1 96 ? -2.397 27.645 -25.476 1.00 25.67 77 TYR B O 1
ATOM 2396 N N . PHE B 1 97 ? -1.502 26.515 -23.752 1.00 24.77 78 PHE B N 1
ATOM 2397 C CA . PHE B 1 97 ? -2.642 26.698 -22.867 1.00 24.40 78 PHE B CA 1
ATOM 2398 C C . PHE B 1 97 ? -3.029 28.143 -22.766 1.00 24.23 78 PHE B C 1
ATOM 2399 O O . PHE B 1 97 ? -4.218 28.497 -22.893 1.00 26.62 78 PHE B O 1
ATOM 2407 N N . LYS B 1 98 ? -2.042 29.002 -22.520 1.00 24.01 79 LYS B N 1
ATOM 2408 C CA . LYS B 1 98 ? -2.327 30.401 -22.342 1.00 26.97 79 LYS B CA 1
ATOM 2409 C C . LYS B 1 98 ? -2.827 31.077 -23.624 1.00 25.29 79 LYS B C 1
ATOM 2410 O O . LYS B 1 98 ? -3.673 31.982 -23.549 1.00 26.15 79 LYS B O 1
ATOM 2416 N N . ARG B 1 99 ? -2.333 30.648 -24.779 1.00 26.93 80 ARG B N 1
ATOM 2417 C CA . ARG B 1 99 ? -2.821 31.186 -26.054 1.00 26.92 80 ARG B CA 1
ATOM 2418 C C . ARG B 1 99 ? -4.260 30.772 -26.327 1.00 29.03 80 ARG B C 1
ATOM 2419 O O . ARG B 1 99 ? -5.093 31.590 -26.730 1.00 28.39 80 ARG B O 1
ATOM 2427 N N . GLN B 1 100 ? -4.564 29.501 -26.073 1.00 26.12 81 GLN B N 1
ATOM 2428 C CA . GLN B 1 100 ? -5.939 29.020 -26.178 1.00 24.56 81 GLN B CA 1
ATOM 2429 C C . GLN B 1 100 ? -6.926 29.726 -25.221 1.00 23.72 81 GLN B C 1
ATOM 2430 O O . GLN B 1 100 ? -7.986 30.131 -25.632 1.00 26.91 81 GLN B O 1
ATOM 2436 N N . PHE B 1 101 ? -6.561 29.841 -23.949 1.00 23.86 82 PHE B N 1
ATOM 2437 C CA . PHE B 1 101 ? -7.344 30.567 -22.946 1.00 24.65 82 PHE B CA 1
ATOM 2438 C C . PHE B 1 101 ? -7.678 32.000 -23.425 1.00 25.57 82 PHE B C 1
ATOM 2439 O O . PHE B 1 101 ? -8.856 32.450 -23.361 1.00 27.16 82 PHE B O 1
ATOM 2447 N N . GLY B 1 102 ? -6.638 32.684 -23.915 1.00 25.79 83 GLY B N 1
ATOM 2448 C CA . GLY B 1 102 ? -6.742 34.048 -24.480 1.00 29.00 83 GLY B CA 1
ATOM 2449 C C . GLY B 1 102 ? -7.708 34.116 -25.642 1.00 26.75 83 GLY B C 1
ATOM 2450 O O . GLY B 1 102 ? -8.589 34.955 -25.672 1.00 30.04 83 GLY B O 1
ATOM 2451 N N . PHE B 1 103 ? -7.587 33.206 -26.590 1.00 26.28 84 PHE B N 1
ATOM 2452 C CA . PHE B 1 103 ? -8.563 33.119 -27.673 1.00 26.77 84 PHE B CA 1
ATOM 2453 C C . PHE B 1 103 ? -10.005 32.911 -27.192 1.00 27.32 84 PHE B C 1
ATOM 2454 O O . PHE B 1 103 ? -10.909 33.658 -27.574 1.00 26.36 84 PHE B O 1
ATOM 2462 N N . TYR B 1 104 ? -10.240 31.865 -26.390 1.00 28.63 85 TYR B N 1
ATOM 2463 C CA . TYR B 1 104 ? -11.590 31.529 -25.961 1.00 25.71 85 TYR B CA 1
ATOM 2464 C C . TYR B 1 104 ? -12.246 32.683 -25.191 1.00 26.69 85 TYR B C 1
ATOM 2465 O O . TYR B 1 104 ? -13.442 32.989 -25.390 1.00 28.68 85 TYR B O 1
ATOM 2474 N N . TYR B 1 105 ? -11.482 33.302 -24.319 1.00 24.51 86 TYR B N 1
ATOM 2475 C CA . TYR B 1 105 ? -12.038 34.386 -23.516 1.00 28.45 86 TYR B CA 1
ATOM 2476 C C . TYR B 1 105 ? -12.364 35.620 -24.380 1.00 28.90 86 TYR B C 1
ATOM 2477 O O . TYR B 1 105 ? -13.416 36.246 -24.204 1.00 31.07 86 TYR B O 1
ATOM 2486 N N . GLY B 1 106 ? -11.472 35.953 -25.306 1.00 30.25 87 GLY B N 1
ATOM 2487 C CA . GLY B 1 106 ? -11.737 37.040 -26.278 1.00 30.96 87 GLY B CA 1
ATOM 2488 C C . GLY B 1 106 ? -13.028 36.826 -27.039 1.00 33.84 87 GLY B C 1
ATOM 2489 O O . GLY B 1 106 ? -13.736 37.790 -27.359 1.00 34.64 87 GLY B O 1
ATOM 2490 N N . GLU B 1 107 ? -13.342 35.560 -27.325 1.00 34.28 88 GLU B N 1
ATOM 2491 C CA . GLU B 1 107 ? -14.577 35.173 -28.014 1.00 36.34 88 GLU B CA 1
ATOM 2492 C C . GLU B 1 107 ? -15.802 35.199 -27.126 1.00 37.33 88 GLU B C 1
ATOM 2493 O O . GLU B 1 107 ? -16.907 35.444 -27.597 1.00 36.59 88 GLU B O 1
ATOM 2499 N N . ASN B 1 108 ? -15.606 34.850 -25.865 1.00 39.66 89 ASN B N 1
ATOM 2500 C CA . ASN B 1 108 ? -16.674 34.755 -24.894 1.00 40.72 89 ASN B CA 1
ATOM 2501 C C . ASN B 1 108 ? -16.770 35.945 -23.894 1.00 41.42 89 ASN B C 1
ATOM 2502 O O . ASN B 1 108 ? -17.460 35.825 -22.909 1.00 48.79 89 ASN B O 1
ATOM 2507 N N . LEU B 1 109 ? -16.102 37.073 -24.134 1.00 40.74 90 LEU B N 1
ATOM 2508 C CA . LEU B 1 109 ? -16.173 38.255 -23.231 1.00 40.18 90 LEU B CA 1
ATOM 2509 C C . LEU B 1 109 ? -17.616 38.546 -22.747 1.00 39.90 90 LEU B C 1
ATOM 2510 O O . LEU B 1 109 ? -17.799 39.059 -21.662 1.00 39.47 90 LEU B O 1
ATOM 2515 N N . CYS B 1 110 ? -18.645 38.304 -23.559 1.00 39.65 91 CYS B N 1
ATOM 2516 C CA . CYS B 1 110 ? -19.987 38.630 -23.082 1.00 41.18 91 CYS B CA 1
ATOM 2517 C C . CYS B 1 110 ? -21.049 37.642 -23.458 1.00 40.50 91 CYS B C 1
ATOM 2518 O O . CYS B 1 110 ? -22.202 38.013 -23.650 1.00 42.14 91 CYS B O 1
ATOM 2521 N N . ASN B 1 111 ? -20.678 36.372 -23.511 1.00 39.04 92 ASN B N 1
ATOM 2522 C CA . ASN B 1 111 ? -21.646 35.291 -23.704 1.00 36.26 92 ASN B CA 1
ATOM 2523 C C . ASN B 1 111 ? -22.634 35.151 -22.565 1.00 34.15 92 ASN B C 1
ATOM 2524 O O . ASN B 1 111 ? -23.824 35.355 -22.734 1.00 34.51 92 ASN B O 1
ATOM 2529 N N . ILE B 1 112 ? -22.138 34.702 -21.423 1.00 27.65 93 ILE B N 1
ATOM 2530 C CA . ILE B 1 112 ? -22.969 34.436 -20.265 1.00 30.91 93 ILE B CA 1
ATOM 2531 C C . ILE B 1 112 ? -22.835 35.603 -19.302 1.00 29.46 93 ILE B C 1
ATOM 2532 O O . ILE B 1 112 ? -23.746 35.895 -18.518 1.00 29.68 93 ILE B O 1
ATOM 2537 N N . SER B 1 113 ? -21.709 36.295 -19.387 1.00 26.39 94 SER B N 1
ATOM 2538 C CA . SER B 1 113 ? -21.435 37.442 -18.505 1.00 27.83 94 SER B CA 1
ATOM 2539 C C . SER B 1 113 ? -22.467 38.540 -18.671 1.00 25.95 94 SER B C 1
ATOM 2540 O O . SER B 1 113 ? -22.876 38.805 -19.767 1.00 24.98 94 SER B O 1
ATOM 2543 N N . ARG B 1 114 ? -22.827 39.188 -17.550 1.00 25.81 95 ARG B N 1
ATOM 2544 C CA . ARG B 1 114 ? -23.757 40.298 -17.488 1.00 25.19 95 ARG B CA 1
ATOM 2545 C C . ARG B 1 114 ? -23.316 41.323 -16.455 1.00 23.73 95 ARG B C 1
ATOM 2546 O O . ARG B 1 114 ? -22.659 40.983 -15.451 1.00 23.52 95 ARG B O 1
ATOM 2554 N N . LEU B 1 115 ? -23.711 42.559 -16.676 1.00 25.75 96 LEU B N 1
ATOM 2555 C CA . LEU B 1 115 ? -23.554 43.570 -15.636 1.00 26.64 96 LEU B CA 1
ATOM 2556 C C . LEU B 1 115 ? -24.316 43.100 -14.405 1.00 26.64 96 LEU B C 1
ATOM 2557 O O . LEU B 1 115 ? -25.367 42.488 -14.521 1.00 26.56 96 LEU B O 1
ATOM 2562 N N . TYR B 1 116 ? -23.781 43.392 -13.223 1.00 24.63 97 TYR B N 1
ATOM 2563 C CA . TYR B 1 116 ? -24.522 43.175 -11.990 1.00 23.27 97 TYR B CA 1
ATOM 2564 C C . TYR B 1 116 ? -25.745 44.095 -11.970 1.00 23.82 97 TYR B C 1
ATOM 2565 O O . TYR B 1 116 ? -25.868 45.044 -12.752 1.00 25.60 97 TYR B O 1
ATOM 2574 N N . PRO B 1 117 ? -26.718 43.779 -11.123 1.00 27.01 98 PRO B N 1
ATOM 2575 C CA . PRO B 1 117 ? -27.957 44.570 -11.158 1.00 26.44 98 PRO B CA 1
ATOM 2576 C C . PRO B 1 117 ? -27.748 46.048 -10.828 1.00 26.36 98 PRO B C 1
ATOM 2577 O O . PRO B 1 117 ? -26.973 46.369 -9.923 1.00 27.27 98 PRO B O 1
ATOM 2581 N N . ASN B 1 118 ? -28.435 46.903 -11.584 1.00 25.84 99 ASN B N 1
ATOM 2582 C CA . ASN B 1 118 ? -28.443 48.366 -11.413 1.00 23.65 99 ASN B CA 1
ATOM 2583 C C . ASN B 1 118 ? -27.129 49.059 -11.697 1.00 23.38 99 ASN B C 1
ATOM 2584 O O . ASN B 1 118 ? -26.999 50.244 -11.442 1.00 26.75 99 ASN B O 1
ATOM 2589 N N . VAL B 1 119 ? -26.168 48.353 -12.265 1.00 20.38 100 VAL B N 1
ATOM 2590 C CA . VAL B 1 119 ? -24.859 48.963 -12.554 1.00 21.54 100 VAL B CA 1
ATOM 2591 C C . VAL B 1 119 ? -25.002 50.127 -13.513 1.00 20.42 100 VAL B C 1
ATOM 2592 O O . VAL B 1 119 ? -24.517 51.210 -13.222 1.00 21.38 100 VAL B O 1
ATOM 2596 N N . LYS B 1 120 ? -25.613 49.913 -14.684 1.00 22.39 101 LYS B N 1
ATOM 2597 C CA . LYS B 1 120 ? -25.616 50.980 -15.702 1.00 25.89 101 LYS B CA 1
ATOM 2598 C C . LYS B 1 120 ? -26.380 52.203 -15.234 1.00 25.41 101 LYS B C 1
ATOM 2599 O O . LYS B 1 120 ? -25.946 53.329 -15.449 1.00 22.07 101 LYS B O 1
ATOM 2605 N N . GLU B 1 121 ? -27.542 51.990 -14.633 1.00 24.03 102 GLU B N 1
ATOM 2606 C CA . GLU B 1 121 ? -28.354 53.121 -14.158 1.00 26.64 102 GLU B CA 1
ATOM 2607 C C . GLU B 1 121 ? -27.663 53.921 -13.055 1.00 23.29 102 GLU B C 1
ATOM 2608 O O . GLU B 1 121 ? -27.687 55.157 -13.027 1.00 23.23 102 GLU B O 1
ATOM 2611 N N . THR B 1 122 ? -27.043 53.214 -12.122 1.00 23.80 103 THR B N 1
ATOM 2612 C CA . THR B 1 122 ? -26.243 53.840 -11.093 1.00 22.24 103 THR B CA 1
ATOM 2613 C C . THR B 1 122 ? -25.041 54.652 -11.633 1.00 21.81 103 THR B C 1
ATOM 2614 O O . THR B 1 122 ? -24.833 55.763 -11.203 1.00 24.44 103 THR B O 1
ATOM 2618 N N . LEU B 1 123 ? -24.253 54.069 -12.534 1.00 21.98 104 LEU B N 1
ATOM 2619 C CA . LEU B 1 123 ? -23.162 54.764 -13.217 1.00 21.51 104 LEU B CA 1
ATOM 2620 C C . LEU B 1 123 ? -23.670 56.030 -13.934 1.00 21.67 104 LEU B C 1
ATOM 2621 O O . LEU B 1 123 ? -23.057 57.092 -13.825 1.00 21.48 104 LEU B O 1
ATOM 2626 N N . GLU B 1 124 ? -24.792 55.936 -14.653 1.00 20.60 105 GLU B N 1
ATOM 2627 C CA . GLU B 1 124 ? -25.360 57.126 -15.313 1.00 23.00 105 GLU B CA 1
ATOM 2628 C C . GLU B 1 124 ? -25.748 58.207 -14.294 1.00 23.88 105 GLU B C 1
ATOM 2629 O O . GLU B 1 124 ? -25.557 59.406 -14.544 1.00 23.55 105 GLU B O 1
ATOM 2635 N N . ALA B 1 125 ? -26.309 57.782 -13.159 1.00 23.34 106 ALA B N 1
ATOM 2636 C CA . ALA B 1 125 ? -26.704 58.675 -12.072 1.00 22.92 106 ALA B CA 1
ATOM 2637 C C . ALA B 1 125 ? -25.486 59.402 -11.466 1.00 22.60 106 ALA B C 1
ATOM 2638 O O . ALA B 1 125 ? -25.536 60.610 -11.196 1.00 21.22 106 ALA B O 1
ATOM 2640 N N . LEU B 1 126 ? -24.363 58.693 -11.310 1.00 22.90 107 LEU B N 1
ATOM 2641 C CA . LEU B 1 126 ? -23.129 59.307 -10.802 1.00 21.02 107 LEU B CA 1
ATOM 2642 C C . LEU B 1 126 ? -22.488 60.274 -11.811 1.00 23.09 107 LEU B C 1
ATOM 2643 O O . LEU B 1 126 ? -22.035 61.344 -11.440 1.00 24.08 107 LEU B O 1
ATOM 2648 N N . LYS B 1 127 ? -22.455 59.892 -13.081 1.00 24.58 108 LYS B N 1
ATOM 2649 C CA . LYS B 1 127 ? -21.999 60.781 -14.156 1.00 25.15 108 LYS B CA 1
ATOM 2650 C C . LYS B 1 127 ? -22.848 62.045 -14.214 1.00 26.46 108 LYS B C 1
ATOM 2651 O O . LYS B 1 127 ? -22.311 63.159 -14.324 1.00 24.68 108 LYS B O 1
ATOM 2656 N N . ALA B 1 128 ? -24.169 61.886 -14.145 1.00 27.21 109 ALA B N 1
ATOM 2657 C CA . ALA B 1 128 ? -25.074 63.045 -14.126 1.00 27.13 109 ALA B CA 1
ATOM 2658 C C . ALA B 1 128 ? -24.798 63.965 -12.940 1.00 27.03 109 ALA B C 1
ATOM 2659 O O . ALA B 1 128 ? -24.941 65.175 -13.064 1.00 23.99 109 ALA B O 1
ATOM 2661 N N . GLN B 1 129 ? -24.339 63.425 -11.807 1.00 27.34 110 GLN B N 1
ATOM 2662 C CA . GLN B 1 129 ? -23.987 64.280 -10.652 1.00 30.35 110 GLN B CA 1
ATOM 2663 C C . GLN B 1 129 ? -22.670 65.039 -10.824 1.00 31.07 110 GLN B C 1
ATOM 2664 O O . GLN B 1 129 ? -22.356 65.912 -10.016 1.00 31.73 110 GLN B O 1
ATOM 2670 N N . GLY B 1 130 ? -21.877 64.687 -11.835 1.00 29.27 111 GLY B N 1
ATOM 2671 C CA . GLY B 1 130 ? -20.611 65.365 -12.092 1.00 27.51 111 GLY B CA 1
ATOM 2672 C C . GLY B 1 130 ? -19.335 64.676 -11.606 1.00 26.63 111 GLY B C 1
ATOM 2673 O O . GLY B 1 130 ? -18.264 65.288 -11.625 1.00 26.47 111 GLY B O 1
ATOM 2674 N N . TYR B 1 131 ? -19.432 63.428 -11.153 1.00 24.11 112 TYR B N 1
ATOM 2675 C CA . TYR B 1 131 ? -18.251 62.656 -10.769 1.00 22.38 112 TYR B CA 1
ATOM 2676 C C . TYR B 1 131 ? -17.501 62.185 -11.999 1.00 22.09 112 TYR B C 1
ATOM 2677 O O . TYR B 1 131 ? -18.109 61.828 -13.020 1.00 24.44 112 TYR B O 1
ATOM 2686 N N . ILE B 1 132 ? -16.175 62.262 -11.918 1.00 23.93 113 ILE B N 1
ATOM 2687 C CA . ILE B 1 132 ? -15.313 61.603 -12.859 1.00 23.31 113 ILE B CA 1
ATOM 2688 C C . ILE B 1 132 ? -15.387 60.115 -12.510 1.00 23.34 113 ILE B C 1
ATOM 2689 O O . ILE B 1 132 ? -15.270 59.753 -11.346 1.00 24.00 113 ILE B O 1
ATOM 2694 N N . LEU B 1 133 ? -15.529 59.270 -13.519 1.00 21.90 114 LEU B N 1
ATOM 2695 C CA . LEU B 1 133 ? -15.566 57.812 -13.328 1.00 21.02 114 LEU B CA 1
ATOM 2696 C C . LEU B 1 133 ? -14.387 57.145 -14.015 1.00 19.96 114 LEU B C 1
ATOM 2697 O O . LEU B 1 133 ? -13.996 57.516 -15.132 1.00 20.36 114 LEU B O 1
ATOM 2702 N N . ALA B 1 134 ? -13.824 56.148 -13.344 1.00 20.44 115 ALA B N 1
ATOM 2703 C CA . ALA B 1 134 ? -12.668 55.410 -13.832 1.00 22.78 115 ALA B CA 1
ATOM 2704 C C . ALA B 1 134 ? -12.797 53.918 -13.504 1.00 20.86 115 ALA B C 1
ATOM 2705 O O . ALA B 1 134 ? -13.405 53.520 -12.489 1.00 23.63 115 ALA B O 1
ATOM 2707 N N . VAL B 1 135 ? -12.219 53.092 -14.375 1.00 19.22 116 VAL B N 1
ATOM 2708 C CA . VAL B 1 135 ? -12.050 51.674 -14.111 1.00 20.74 116 VAL B CA 1
ATOM 2709 C C . VAL B 1 135 ? -10.577 51.408 -13.822 1.00 24.15 116 VAL B C 1
ATOM 2710 O O . VAL B 1 135 ? -9.692 51.834 -14.580 1.00 25.38 116 VAL B O 1
ATOM 2714 N N . VAL B 1 136 ? -10.337 50.678 -12.744 1.00 24.45 117 VAL B N 1
ATOM 2715 C CA . VAL B 1 136 ? -8.992 50.209 -12.384 1.00 25.66 117 VAL B CA 1
ATOM 2716 C C . VAL B 1 136 ? -9.113 48.725 -12.098 1.00 25.12 117 VAL B C 1
ATOM 2717 O O . VAL B 1 136 ? -9.770 48.344 -11.133 1.00 23.72 117 VAL B O 1
ATOM 2721 N N . THR B 1 137 ? -8.524 47.899 -12.972 1.00 25.37 118 THR B N 1
ATOM 2722 C CA . THR B 1 137 ? -8.682 46.441 -12.922 1.00 24.43 118 THR B CA 1
ATOM 2723 C C . THR B 1 137 ? -7.368 45.724 -13.182 1.00 23.82 118 THR B C 1
ATOM 2724 O O . THR B 1 137 ? -6.466 46.251 -13.847 1.00 22.81 118 THR B O 1
ATOM 2728 N N . ASN B 1 138 ? -7.252 44.508 -12.664 1.00 22.23 119 ASN B N 1
ATOM 2729 C CA . ASN B 1 138 ? -6.125 43.616 -13.043 1.00 23.76 119 ASN B CA 1
ATOM 2730 C C . ASN B 1 138 ? -6.387 42.776 -14.278 1.00 25.61 119 ASN B C 1
ATOM 2731 O O . ASN B 1 138 ? -5.478 42.127 -14.818 1.00 25.76 119 ASN B O 1
ATOM 2736 N N . LYS B 1 139 ? -7.628 42.778 -14.733 1.00 27.09 120 LYS B N 1
ATOM 2737 C CA . LYS B 1 139 ? -7.996 42.163 -15.992 1.00 28.18 120 LYS B CA 1
ATOM 2738 C C . LYS B 1 139 ? -7.102 42.710 -17.098 1.00 26.58 120 LYS B C 1
ATOM 2739 O O . LYS B 1 139 ? -6.740 43.923 -17.075 1.00 23.19 120 LYS B O 1
ATOM 2745 N N . PRO B 1 140 ? -6.704 41.847 -18.063 1.00 27.72 121 PRO B N 1
ATOM 2746 C CA . PRO B 1 140 ? -5.832 42.400 -19.109 1.00 25.29 121 PRO B CA 1
ATOM 2747 C C . PRO B 1 140 ? -6.349 43.644 -19.784 1.00 26.10 121 PRO B C 1
ATOM 2748 O O . PRO B 1 140 ? -7.523 43.719 -20.121 1.00 24.23 121 PRO B O 1
ATOM 2752 N N . THR B 1 141 ? -5.455 44.613 -19.985 1.00 24.29 122 THR B N 1
ATOM 2753 C CA . THR B 1 141 ? -5.855 45.894 -20.561 1.00 26.38 122 THR B CA 1
ATOM 2754 C C . THR B 1 141 ? -6.609 45.744 -21.881 1.00 28.55 122 THR B C 1
ATOM 2755 O O . THR B 1 141 ? -7.574 46.463 -22.127 1.00 29.32 122 THR B O 1
ATOM 2759 N N . LYS B 1 142 ? -6.165 44.810 -22.705 1.00 28.20 123 LYS B N 1
ATOM 2760 C CA . LYS B 1 142 ? -6.743 44.576 -24.021 1.00 32.21 123 LYS B CA 1
ATOM 2761 C C . LYS B 1 142 ? -8.248 44.245 -24.004 1.00 30.77 123 LYS B C 1
ATOM 2762 O O . LYS B 1 142 ? -8.919 44.478 -24.984 1.00 29.33 123 LYS B O 1
ATOM 2767 N N . HIS B 1 143 ? -8.753 43.691 -22.905 1.00 29.61 124 HIS B N 1
ATOM 2768 C CA . HIS B 1 143 ? -10.181 43.328 -22.763 1.00 30.14 124 HIS B CA 1
ATOM 2769 C C . HIS B 1 143 ? -11.043 44.394 -22.110 1.00 30.53 124 HIS B C 1
ATOM 2770 O O . HIS B 1 143 ? -12.260 44.224 -22.019 1.00 30.18 124 HIS B O 1
ATOM 2777 N N . VAL B 1 144 ? -10.431 45.475 -21.604 1.00 30.92 125 VAL B N 1
ATOM 2778 C CA . VAL B 1 144 ? -11.210 46.434 -20.808 1.00 27.80 125 VAL B CA 1
ATOM 2779 C C . VAL B 1 144 ? -12.163 47.282 -21.636 1.00 29.02 125 VAL B C 1
ATOM 2780 O O . VAL B 1 144 ? -13.370 47.254 -21.412 1.00 29.74 125 VAL B O 1
ATOM 2784 N N . GLN B 1 145 ? -11.655 48.025 -22.604 1.00 30.76 126 GLN B N 1
ATOM 2785 C CA . GLN B 1 145 ? -12.551 48.830 -23.416 1.00 35.03 126 GLN B CA 1
ATOM 2786 C C . GLN B 1 145 ? -13.546 47.974 -24.224 1.00 33.25 126 GLN B C 1
ATOM 2787 O O . GLN B 1 145 ? -14.717 48.362 -24.332 1.00 36.33 126 GLN B O 1
ATOM 2793 N N . PRO B 1 146 ? -13.104 46.820 -24.784 1.00 34.81 127 PRO B N 1
ATOM 2794 C CA . PRO B 1 146 ? -14.054 45.855 -25.393 1.00 34.14 127 PRO B CA 1
ATOM 2795 C C . PRO B 1 146 ? -15.206 45.374 -24.514 1.00 30.96 127 PRO B C 1
ATOM 2796 O O . PRO B 1 146 ? -16.360 45.439 -24.937 1.00 29.28 127 PRO B O 1
ATOM 2800 N N . ILE B 1 147 ? -14.912 44.924 -23.289 1.00 29.55 128 ILE B N 1
ATOM 2801 C CA . ILE B 1 147 ? -15.968 44.443 -22.409 1.00 30.40 128 ILE B CA 1
ATOM 2802 C C . ILE B 1 147 ? -16.905 45.614 -21.981 1.00 30.51 128 ILE B C 1
ATOM 2803 O O . ILE B 1 147 ? -18.130 45.474 -21.992 1.00 27.20 128 ILE B O 1
ATOM 2808 N N . LEU B 1 148 ? -16.356 46.796 -21.696 1.00 27.58 129 LEU B N 1
ATOM 2809 C CA . LEU B 1 148 ? -17.211 47.934 -21.333 1.00 27.34 129 LEU B CA 1
ATOM 2810 C C . LEU B 1 148 ? -18.101 48.390 -22.501 1.00 27.90 129 LEU B C 1
ATOM 2811 O O . LEU B 1 148 ? -19.249 48.810 -22.320 1.00 26.14 129 LEU B O 1
ATOM 2816 N N . THR B 1 149 ? -17.537 48.359 -23.702 1.00 27.60 130 THR B N 1
ATOM 2817 C CA . THR B 1 149 ? -18.269 48.701 -24.912 1.00 29.58 130 THR B CA 1
ATOM 2818 C C . THR B 1 149 ? -19.377 47.690 -25.201 1.00 28.90 130 THR B C 1
ATOM 2819 O O . THR B 1 149 ? -20.493 48.074 -25.474 1.00 31.33 130 THR B O 1
ATOM 2823 N N . ALA B 1 150 ? -19.083 46.416 -25.059 1.00 31.06 131 ALA B N 1
ATOM 2824 C CA . ALA B 1 150 ? -20.102 45.353 -25.179 1.00 30.43 131 ALA B CA 1
ATOM 2825 C C . ALA B 1 150 ? -21.281 45.530 -24.230 1.00 31.94 131 ALA B C 1
ATOM 2826 O O . ALA B 1 150 ? -22.392 45.138 -24.570 1.00 31.93 131 ALA B O 1
ATOM 2828 N N . PHE B 1 151 ? -21.062 46.095 -23.040 1.00 30.44 132 PHE B N 1
ATOM 2829 C CA . PHE B 1 151 ? -22.172 46.334 -22.089 1.00 28.94 132 PHE B CA 1
ATOM 2830 C C . PHE B 1 151 ? -22.715 47.768 -22.096 1.00 30.21 132 PHE B C 1
ATOM 2831 O O . PHE B 1 151 ? -23.539 48.132 -21.252 1.00 34.18 132 PHE B O 1
ATOM 2839 N N . GLY B 1 152 ? -22.282 48.562 -23.076 1.00 28.17 133 GLY B N 1
ATOM 2840 C CA . GLY B 1 152 ? -22.761 49.915 -23.279 1.00 26.85 133 GLY B CA 1
ATOM 2841 C C . GLY B 1 152 ? -22.472 50.942 -22.190 1.00 25.72 133 GLY B C 1
ATOM 2842 O O . GLY B 1 152 ? -23.261 51.864 -21.992 1.00 23.93 133 GLY B O 1
ATOM 2843 N N . ILE B 1 153 ? -21.339 50.811 -21.508 1.00 23.45 134 ILE B N 1
ATOM 2844 C CA . ILE B 1 153 ? -20.956 51.745 -20.424 1.00 26.18 134 ILE B CA 1
ATOM 2845 C C . ILE B 1 153 ? -19.578 52.427 -20.617 1.00 28.90 134 ILE B C 1
ATOM 2846 O O . ILE B 1 153 ? -19.156 53.243 -19.784 1.00 28.43 134 ILE B O 1
ATOM 2851 N N . ASP B 1 154 ? -18.899 52.129 -21.728 1.00 28.17 135 ASP B N 1
ATOM 2852 C CA . ASP B 1 154 ? -17.546 52.655 -21.985 1.00 29.42 135 ASP B CA 1
ATOM 2853 C C . ASP B 1 154 ? -17.523 54.169 -22.012 1.00 28.72 135 ASP B C 1
ATOM 2854 O O . ASP B 1 154 ? -16.584 54.782 -21.528 1.00 30.48 135 ASP B O 1
ATOM 2859 N N . HIS B 1 155 ? -18.590 54.763 -22.526 1.00 26.56 136 HIS B N 1
ATOM 2860 C CA . HIS B 1 155 ? -18.695 56.218 -22.663 1.00 28.99 136 HIS B CA 1
ATOM 2861 C C . HIS B 1 155 ? -18.769 56.998 -21.333 1.00 24.99 136 HIS B C 1
ATOM 2862 O O . HIS B 1 155 ? -18.648 58.193 -21.319 1.00 25.77 136 HIS B O 1
ATOM 2869 N N . LEU B 1 156 ? -18.971 56.312 -20.217 1.00 24.81 137 LEU B N 1
ATOM 2870 C CA . LEU B 1 156 ? -19.113 56.949 -18.896 1.00 24.60 137 LEU B CA 1
ATOM 2871 C C . LEU B 1 156 ? -17.750 57.189 -18.210 1.00 26.12 137 LEU B C 1
ATOM 2872 O O . LEU B 1 156 ? -17.611 58.052 -17.320 1.00 25.11 137 LEU B O 1
ATOM 2877 N N . PHE B 1 157 ? -16.736 56.454 -18.659 1.00 24.37 138 PHE B N 1
ATOM 2878 C CA . PHE B 1 157 ? -15.447 56.436 -17.979 1.00 23.55 138 PHE B CA 1
ATOM 2879 C C . PHE B 1 157 ? -14.402 57.347 -18.600 1.00 24.23 138 PHE B C 1
ATOM 2880 O O . PHE B 1 157 ? -14.216 57.338 -19.807 1.00 25.47 138 PHE B O 1
ATOM 2888 N N . SER B 1 158 ? -13.680 58.075 -17.749 1.00 22.68 139 SER B N 1
ATOM 2889 C CA . SER B 1 158 ? -12.638 58.986 -18.177 1.00 25.30 139 SER B CA 1
ATOM 2890 C C . SER B 1 158 ? -11.263 58.344 -18.203 1.00 26.30 139 SER B C 1
ATOM 2891 O O . SER B 1 158 ? -10.322 58.925 -18.749 1.00 28.19 139 SER B O 1
ATOM 2894 N N . GLU B 1 159 ? -11.123 57.204 -17.529 1.00 26.32 140 GLU B N 1
ATOM 2895 C CA . GLU B 1 159 ? -9.890 56.427 -17.520 1.00 25.90 140 GLU B CA 1
ATOM 2896 C C . GLU B 1 159 ? -10.247 54.963 -17.314 1.00 25.43 140 GLU B C 1
ATOM 2897 O O . GLU B 1 159 ? -11.230 54.636 -16.637 1.00 25.30 140 GLU B O 1
ATOM 2911 N N . LEU B 1 161 ? -7.945 51.595 -16.620 1.00 24.63 142 LEU B N 1
ATOM 2912 C CA . LEU B 1 161 ? -6.643 50.982 -16.407 1.00 25.96 142 LEU B CA 1
ATOM 2913 C C . LEU B 1 161 ? -6.823 49.486 -16.242 1.00 28.07 142 LEU B C 1
ATOM 2914 O O . LEU B 1 161 ? -7.696 49.036 -15.497 1.00 28.16 142 LEU B O 1
ATOM 2919 N N . GLY B 1 162 ? -5.996 48.719 -16.945 1.00 26.14 143 GLY B N 1
ATOM 2920 C CA . GLY B 1 162 ? -5.970 47.283 -16.824 1.00 21.36 143 GLY B CA 1
ATOM 2921 C C . GLY B 1 162 ? -4.648 46.749 -16.329 1.00 22.14 143 GLY B C 1
ATOM 2922 O O . GLY B 1 162 ? -3.740 47.511 -15.925 1.00 23.80 143 GLY B O 1
ATOM 2923 N N . GLY B 1 163 ? -4.487 45.442 -16.401 1.00 22.66 144 GLY B N 1
ATOM 2924 C CA . GLY B 1 163 ? -3.335 44.796 -15.785 1.00 22.30 144 GLY B CA 1
ATOM 2925 C C . GLY B 1 163 ? -1.993 45.037 -16.422 1.00 22.28 144 GLY B C 1
ATOM 2926 O O . GLY B 1 163 ? -0.970 44.742 -15.798 1.00 24.54 144 GLY B O 1
ATOM 2927 N N . GLN B 1 164 ? -1.964 45.532 -17.662 1.00 25.12 145 GLN B N 1
ATOM 2928 C CA . GLN B 1 164 ? -0.715 45.913 -18.319 1.00 24.16 145 GLN B CA 1
ATOM 2929 C C . GLN B 1 164 ? -0.530 47.405 -18.447 1.00 25.49 145 GLN B C 1
ATOM 2930 O O . GLN B 1 164 ? 0.412 47.815 -19.067 1.00 26.69 145 GLN B O 1
ATOM 2936 N N . SER B 1 165 ? -1.433 48.227 -17.900 1.00 24.92 146 SER B N 1
ATOM 2937 C CA . SER B 1 165 ? -1.400 49.677 -18.090 1.00 24.86 146 SER B CA 1
ATOM 2938 C C . SER B 1 165 ? -0.311 50.439 -17.346 1.00 24.05 146 SER B C 1
ATOM 2939 O O . SER B 1 165 ? 0.181 51.460 -17.820 1.00 24.02 146 SER B O 1
ATOM 2942 N N . LEU B 1 166 ? 0.112 49.914 -16.206 1.00 23.19 147 LEU B N 1
ATOM 2943 C CA . LEU B 1 166 ? 1.143 50.524 -15.369 1.00 22.59 147 LEU B CA 1
ATOM 2944 C C . LEU B 1 166 ? 2.028 49.367 -14.849 1.00 22.31 147 LEU B C 1
ATOM 2945 O O . LEU B 1 166 ? 1.541 48.226 -14.812 1.00 23.56 147 LEU B O 1
ATOM 2950 N N . PRO B 1 167 ? 3.258 49.655 -14.376 1.00 23.15 148 PRO B N 1
ATOM 2951 C CA . PRO B 1 167 ? 4.176 48.644 -13.844 1.00 25.82 148 PRO B CA 1
ATOM 2952 C C . PRO B 1 167 ? 3.725 47.887 -12.579 1.00 26.54 148 PRO B C 1
ATOM 2953 O O . PRO B 1 167 ? 4.046 46.705 -12.426 1.00 25.95 148 PRO B O 1
ATOM 2957 N N . GLU B 1 168 ? 3.018 48.551 -11.664 1.00 24.34 149 GLU B N 1
ATOM 2958 C CA . GLU B 1 168 ? 2.478 47.894 -10.476 1.00 24.84 149 GLU B CA 1
ATOM 2959 C C . GLU B 1 168 ? 0.996 48.011 -10.506 1.00 24.70 149 GLU B C 1
ATOM 2960 O O . GLU B 1 168 ? 0.489 49.058 -10.868 1.00 29.79 149 GLU B O 1
ATOM 2966 N N . ILE B 1 169 ? 0.318 46.937 -10.099 1.00 23.64 150 ILE B N 1
ATOM 2967 C CA . ILE B 1 169 ? -1.153 46.834 -10.057 1.00 24.98 150 ILE B CA 1
ATOM 2968 C C . ILE B 1 169 ? -1.641 46.515 -8.652 1.00 23.61 150 ILE B C 1
ATOM 2969 O O . ILE B 1 169 ? -0.856 46.150 -7.770 1.00 22.62 150 ILE B O 1
ATOM 2974 N N . LYS B 1 170 ? -2.946 46.607 -8.446 1.00 23.52 151 LYS B N 1
ATOM 2975 C CA . LYS B 1 170 ? -3.549 46.302 -7.174 1.00 22.89 151 LYS B CA 1
ATOM 2976 C C . LYS B 1 170 ? -3.022 44.927 -6.709 1.00 23.54 151 LYS B C 1
ATOM 2977 O O . LYS B 1 170 ? -2.899 43.992 -7.509 1.00 25.37 151 LYS B O 1
ATOM 2983 N N . PRO B 1 171 ? -2.726 44.775 -5.411 1.00 24.59 152 PRO B N 1
ATOM 2984 C CA . PRO B 1 171 ? -3.019 45.694 -4.291 1.00 22.18 152 PRO B CA 1
ATOM 2985 C C . PRO B 1 171 ? -2.011 46.810 -4.037 1.00 21.77 152 PRO B C 1
ATOM 2986 O O . PRO B 1 171 ? -2.160 47.558 -3.068 1.00 21.84 152 PRO B O 1
ATOM 2990 N N . HIS B 1 172 ? -0.987 46.949 -4.853 1.00 23.14 153 HIS B N 1
ATOM 2991 C CA . HIS B 1 172 ? -0.137 48.145 -4.766 1.00 21.63 153 HIS B CA 1
ATOM 2992 C C . HIS B 1 172 ? -1.015 49.380 -5.063 1.00 22.11 153 HIS B C 1
ATOM 2993 O O . HIS B 1 172 ? -1.876 49.327 -5.950 1.00 21.09 153 HIS B O 1
ATOM 3000 N N . PRO B 1 173 ? -0.804 50.509 -4.334 1.00 20.38 154 PRO B N 1
ATOM 3001 C CA . PRO B 1 173 ? -1.587 51.721 -4.536 1.00 18.79 154 PRO B CA 1
ATOM 3002 C C . PRO B 1 173 ? -1.291 52.544 -5.780 1.00 21.85 154 PRO B C 1
ATOM 3003 O O . PRO B 1 173 ? -2.016 53.489 -6.044 1.00 23.62 154 PRO B O 1
ATOM 3007 N N . ALA B 1 174 ? -0.230 52.210 -6.530 1.00 20.69 155 ALA B N 1
ATOM 3008 C CA . ALA B 1 174 ? 0.231 53.028 -7.661 1.00 22.62 155 ALA B CA 1
ATOM 3009 C C . ALA B 1 174 ? -0.879 53.397 -8.652 1.00 23.45 155 ALA B C 1
ATOM 3010 O O . ALA B 1 174 ? -0.929 54.520 -9.074 1.00 21.49 155 ALA B O 1
ATOM 3012 N N . PRO B 1 175 ? -1.789 52.471 -8.997 1.00 22.62 156 PRO B N 1
ATOM 3013 C CA . PRO B 1 175 ? -2.838 52.920 -9.924 1.00 25.08 156 PRO B CA 1
ATOM 3014 C C . PRO B 1 175 ? -3.686 54.066 -9.370 1.00 23.97 156 PRO B C 1
ATOM 3015 O O . PRO B 1 175 ? -4.161 54.917 -10.126 1.00 23.62 156 PRO B O 1
ATOM 3019 N N . PHE B 1 176 ? -3.896 54.078 -8.048 1.00 21.73 157 PHE B N 1
ATOM 3020 C CA . PHE B 1 176 ? -4.603 55.189 -7.402 1.00 24.18 157 PHE B CA 1
ATOM 3021 C C . PHE B 1 176 ? -3.807 56.487 -7.435 1.00 22.52 157 PHE B C 1
ATOM 3022 O O . PHE B 1 176 ? -4.357 57.553 -7.715 1.00 20.57 157 PHE B O 1
ATOM 3030 N N . TYR B 1 177 ? -2.498 56.377 -7.256 1.00 20.02 158 TYR B N 1
ATOM 3031 C CA . TYR B 1 177 ? -1.657 57.546 -7.347 1.00 18.47 158 TYR B CA 1
ATOM 3032 C C . TYR B 1 177 ? -1.657 58.105 -8.770 1.00 20.82 158 TYR B C 1
ATOM 3033 O O . TYR B 1 177 ? -1.576 59.292 -8.981 1.00 18.82 158 TYR B O 1
ATOM 3042 N N . TYR B 1 178 ? -1.707 57.216 -9.760 1.00 21.01 159 TYR B N 1
ATOM 3043 C CA . TYR B 1 178 ? -1.748 57.634 -11.174 1.00 20.99 159 TYR B CA 1
ATOM 3044 C C . TYR B 1 178 ? -2.977 58.491 -11.404 1.00 19.23 159 TYR B C 1
ATOM 3045 O O . TYR B 1 178 ? -2.895 59.520 -12.036 1.00 18.94 159 TYR B O 1
ATOM 3054 N N . LEU B 1 179 ? -4.135 58.037 -10.929 1.00 19.88 160 LEU B N 1
ATOM 3055 C CA . LEU B 1 179 ? -5.363 58.824 -11.053 1.00 17.70 160 LEU B CA 1
ATOM 3056 C C . LEU B 1 179 ? -5.257 60.172 -10.332 1.00 18.72 160 LEU B C 1
ATOM 3057 O O . LEU B 1 179 ? -5.696 61.200 -10.861 1.00 20.13 160 LEU B O 1
ATOM 3062 N N . CYS B 1 180 ? -4.629 60.192 -9.158 1.00 21.04 161 CYS B N 1
ATOM 3063 C CA . CYS B 1 180 ? -4.379 61.468 -8.446 1.00 19.53 161 CYS B CA 1
ATOM 3064 C C . CYS B 1 180 ? -3.592 62.410 -9.321 1.00 21.47 161 CYS B C 1
ATOM 3065 O O . CYS B 1 180 ? -3.906 63.595 -9.435 1.00 23.20 161 CYS B O 1
ATOM 3068 N N . GLY B 1 181 ? -2.533 61.898 -9.943 1.00 21.47 162 GLY B N 1
ATOM 3069 C CA . GLY B 1 181 ? -1.689 62.730 -10.788 1.00 19.78 162 GLY B CA 1
ATOM 3070 C C . GLY B 1 181 ? -2.386 63.244 -12.042 1.00 21.61 162 GLY B C 1
ATOM 3071 O O . GLY B 1 181 ? -2.336 64.431 -12.338 1.00 21.55 162 GLY B O 1
ATOM 3072 N N . LYS B 1 182 ? -3.060 62.338 -12.738 1.00 21.97 163 LYS B N 1
ATOM 3073 C CA . LYS B 1 182 ? -3.719 62.652 -14.008 1.00 24.05 163 LYS B CA 1
ATOM 3074 C C . LYS B 1 182 ? -4.919 63.585 -13.811 1.00 24.63 163 LYS B C 1
ATOM 3075 O O . LYS B 1 182 ? -5.135 64.513 -14.608 1.00 21.96 163 LYS B O 1
ATOM 3081 N N . PHE B 1 183 ? -5.625 63.443 -12.702 1.00 19.04 164 PHE B N 1
ATOM 3082 C CA . PHE B 1 183 ? -6.818 64.273 -12.478 1.00 22.86 164 PHE B CA 1
ATOM 3083 C C . PHE B 1 183 ? -6.614 65.403 -11.490 1.00 24.23 164 PHE B C 1
ATOM 3084 O O . PHE B 1 183 ? -7.512 66.191 -11.241 1.00 22.84 164 PHE B O 1
ATOM 3092 N N . GLY B 1 184 ? -5.420 65.527 -10.929 1.00 21.68 165 GLY B N 1
ATOM 3093 C CA . GLY B 1 184 ? -5.160 66.643 -10.052 1.00 21.38 165 GLY B CA 1
ATOM 3094 C C . GLY B 1 184 ? -5.854 66.514 -8.728 1.00 23.08 165 GLY B C 1
ATOM 3095 O O . GLY B 1 184 ? -6.444 67.454 -8.247 1.00 23.30 165 GLY B O 1
ATOM 3096 N N . LEU B 1 185 ? -5.741 65.348 -8.096 1.00 20.78 166 LEU B N 1
ATOM 3097 C CA . LEU B 1 185 ? -6.500 65.054 -6.872 1.00 20.74 166 LEU B CA 1
ATOM 3098 C C . LEU B 1 185 ? -5.558 64.618 -5.749 1.00 23.06 166 LEU B C 1
ATOM 3099 O O . LEU B 1 185 ? -4.434 64.190 -6.001 1.00 20.95 166 LEU B O 1
ATOM 3104 N N . TYR B 1 186 ? -6.017 64.801 -4.513 1.00 21.34 167 TYR B N 1
ATOM 3105 C CA . TYR B 1 186 ? -5.513 64.064 -3.364 1.00 20.10 167 TYR B CA 1
ATOM 3106 C C . TYR B 1 186 ? -6.196 62.718 -3.338 1.00 21.40 167 TYR B C 1
ATOM 3107 O O . TYR B 1 186 ? -7.353 62.617 -3.786 1.00 21.91 167 TYR B O 1
ATOM 3116 N N . PRO B 1 187 ? -5.521 61.674 -2.786 1.00 21.96 168 PRO B N 1
ATOM 3117 C CA . PRO B 1 187 ? -6.130 60.366 -2.584 1.00 20.31 168 PRO B CA 1
ATOM 3118 C C . PRO B 1 187 ? -7.495 60.397 -1.892 1.00 20.72 168 PRO B C 1
ATOM 3119 O O . PRO B 1 187 ? -8.385 59.652 -2.283 1.00 19.06 168 PRO B O 1
ATOM 3123 N N . LYS B 1 188 ? -7.673 61.288 -0.911 1.00 18.53 169 LYS B N 1
ATOM 3124 C CA . LYS B 1 188 ? -8.966 61.383 -0.173 1.00 20.96 169 LYS B CA 1
ATOM 3125 C C . LYS B 1 188 ? -10.109 61.838 -1.066 1.00 22.52 169 LYS B C 1
ATOM 3126 O O . LYS B 1 188 ? -11.266 61.731 -0.669 1.00 20.18 169 LYS B O 1
ATOM 3132 N N . GLN B 1 189 ? -9.793 62.443 -2.222 1.00 21.30 170 GLN B N 1
ATOM 3133 C CA . GLN B 1 189 ? -10.811 62.852 -3.173 1.00 19.44 170 GLN B CA 1
ATOM 3134 C C . GLN B 1 189 ? -11.286 61.723 -4.146 1.00 19.43 170 GLN B C 1
ATOM 3135 O O . GLN B 1 189 ? -12.108 61.974 -5.025 1.00 19.04 170 GLN B O 1
ATOM 3141 N N . ILE B 1 190 ? -10.813 60.490 -3.939 1.00 18.86 171 ILE B N 1
ATOM 3142 C CA . ILE B 1 190 ? -11.153 59.334 -4.747 1.00 16.38 171 ILE B CA 1
ATOM 3143 C C . ILE B 1 190 ? -11.930 58.364 -3.839 1.00 19.76 171 ILE B C 1
ATOM 3144 O O . ILE B 1 190 ? -11.478 58.048 -2.751 1.00 19.57 171 ILE B O 1
ATOM 3149 N N . LEU B 1 191 ? -13.119 57.946 -4.290 1.00 20.01 172 LEU B N 1
ATOM 3150 C CA . LEU B 1 191 ? -13.920 56.885 -3.685 1.00 19.37 172 LEU B CA 1
ATOM 3151 C C . LEU B 1 191 ? -13.688 55.666 -4.592 1.00 19.93 172 LEU B C 1
ATOM 3152 O O . LEU B 1 191 ? -13.809 55.745 -5.805 1.00 22.84 172 LEU B O 1
ATOM 3157 N N . PHE B 1 192 ? -13.304 54.546 -4.004 1.00 20.76 173 PHE B N 1
ATOM 3158 C CA . PHE B 1 192 ? -13.139 53.325 -4.765 1.00 19.85 173 PHE B CA 1
ATOM 3159 C C . PHE B 1 192 ? -14.207 52.289 -4.407 1.00 20.12 173 PHE B C 1
ATOM 3160 O O . PHE B 1 192 ? -14.728 52.228 -3.267 1.00 20.74 173 PHE B O 1
ATOM 3168 N N . VAL B 1 193 ? -14.579 51.513 -5.431 1.00 19.90 174 VAL B N 1
ATOM 3169 C CA . VAL B 1 193 ? -15.645 50.532 -5.334 1.00 20.10 174 VAL B CA 1
ATOM 3170 C C . VAL B 1 193 ? -15.096 49.196 -5.880 1.00 22.67 174 VAL B C 1
ATOM 3171 O O . VAL B 1 193 ? -14.685 49.085 -7.055 1.00 21.73 174 VAL B O 1
ATOM 3175 N N . GLY B 1 194 ? -15.065 48.190 -5.015 1.00 21.82 175 GLY B N 1
ATOM 3176 C CA . GLY B 1 194 ? -14.551 46.897 -5.409 1.00 24.93 175 GLY B CA 1
ATOM 3177 C C . GLY B 1 194 ? -15.104 45.716 -4.639 1.00 24.55 175 GLY B C 1
ATOM 3178 O O . GLY B 1 194 ? -15.920 45.866 -3.726 1.00 25.95 175 GLY B O 1
ATOM 3179 N N . ASP B 1 195 ? -14.649 44.528 -5.009 1.00 23.14 176 ASP B N 1
ATOM 3180 C CA . ASP B 1 195 ? -15.258 43.329 -4.502 1.00 24.06 176 ASP B CA 1
ATOM 3181 C C . ASP B 1 195 ? -14.253 42.362 -3.934 1.00 25.15 176 ASP B C 1
ATOM 3182 O O . ASP B 1 195 ? -14.646 41.291 -3.513 1.00 25.21 176 ASP B O 1
ATOM 3187 N N . SER B 1 196 ? -12.972 42.753 -3.890 1.00 24.25 177 SER B N 1
ATOM 3188 C CA . SER B 1 196 ? -11.955 41.904 -3.314 1.00 23.96 177 SER B CA 1
ATOM 3189 C C . SER B 1 196 ? -10.976 42.669 -2.439 1.00 24.31 177 SER B C 1
ATOM 3190 O O . SER B 1 196 ? -10.849 43.888 -2.485 1.00 24.18 177 SER B O 1
ATOM 3193 N N . GLN B 1 197 ? -10.238 41.917 -1.655 1.00 23.40 178 GLN B N 1
ATOM 3194 C CA . GLN B 1 197 ? -9.247 42.480 -0.791 1.00 25.60 178 GLN B CA 1
ATOM 3195 C C . GLN B 1 197 ? -8.127 43.180 -1.542 1.00 25.95 178 GLN B C 1
ATOM 3196 O O . GLN B 1 197 ? -7.441 44.003 -0.934 1.00 24.87 178 GLN B O 1
ATOM 3202 N N . ASN B 1 198 ? -7.929 42.861 -2.839 1.00 26.66 179 ASN B N 1
ATOM 3203 C CA . ASN B 1 198 ? -6.947 43.590 -3.682 1.00 26.22 179 ASN B CA 1
ATOM 3204 C C . ASN B 1 198 ? -7.333 45.071 -3.789 1.00 22.71 179 ASN B C 1
ATOM 3205 O O . ASN B 1 198 ? -6.474 45.939 -3.682 1.00 23.87 179 ASN B O 1
ATOM 3210 N N . ASP B 1 199 ? -8.623 45.302 -4.032 1.00 21.44 180 ASP B N 1
ATOM 3211 C CA . ASP B 1 199 ? -9.235 46.618 -4.047 1.00 23.63 180 ASP B CA 1
ATOM 3212 C C . ASP B 1 199 ? -9.137 47.332 -2.703 1.00 26.34 180 ASP B C 1
ATOM 3213 O O . ASP B 1 199 ? -8.772 48.494 -2.663 1.00 23.76 180 ASP B O 1
ATOM 3218 N N . ILE B 1 200 ? -9.486 46.625 -1.629 1.00 24.37 181 ILE B N 1
ATOM 3219 C CA . ILE B 1 200 ? -9.607 47.242 -0.313 1.00 23.56 181 ILE B CA 1
ATOM 3220 C C . ILE B 1 200 ? -8.225 47.595 0.227 1.00 23.23 181 ILE B C 1
ATOM 3221 O O . ILE B 1 200 ? -7.985 48.698 0.757 1.00 21.56 181 ILE B O 1
ATOM 3226 N N . PHE B 1 201 ? -7.288 46.671 0.073 1.00 22.00 182 PHE B N 1
ATOM 3227 C CA . PHE B 1 201 ? -5.924 46.937 0.519 1.00 21.93 182 PHE B CA 1
ATOM 3228 C C . PHE B 1 201 ? -5.298 48.085 -0.227 1.00 20.02 182 PHE B C 1
ATOM 3229 O O . PHE B 1 201 ? -4.603 48.880 0.392 1.00 21.38 182 PHE B O 1
ATOM 3237 N N . ALA B 1 202 ? -5.473 48.150 -1.557 1.00 21.44 183 ALA B N 1
ATOM 3238 C CA . ALA B 1 202 ? -4.910 49.259 -2.358 1.00 21.10 183 ALA B CA 1
ATOM 3239 C C . ALA B 1 202 ? -5.436 50.612 -1.906 1.00 21.65 183 ALA B C 1
ATOM 3240 O O . ALA B 1 202 ? -4.689 51.579 -1.772 1.00 22.44 183 ALA B O 1
ATOM 3242 N N . ALA B 1 203 ? -6.743 50.663 -1.670 1.00 20.65 184 ALA B N 1
ATOM 3243 C CA . ALA B 1 203 ? -7.426 51.887 -1.237 1.00 20.79 184 ALA B CA 1
ATOM 3244 C C . ALA B 1 203 ? -6.936 52.295 0.126 1.00 22.09 184 ALA B C 1
ATOM 3245 O O . ALA B 1 203 ? -6.612 53.474 0.360 1.00 19.89 184 ALA B O 1
ATOM 3247 N N . HIS B 1 204 ? -6.840 51.337 1.054 1.00 19.95 185 HIS B N 1
ATOM 3248 C CA . HIS B 1 204 ? -6.351 51.686 2.389 1.00 21.21 185 HIS B CA 1
ATOM 3249 C C . HIS B 1 204 ? -4.914 52.233 2.302 1.00 21.71 185 HIS B C 1
ATOM 3250 O O . HIS B 1 204 ? -4.537 53.210 2.972 1.00 19.41 185 HIS B O 1
ATOM 3257 N N . SER B 1 205 ? -4.084 51.595 1.504 1.00 19.91 186 SER B N 1
ATOM 3258 C CA . SER B 1 205 ? -2.689 52.035 1.395 1.00 20.72 186 SER B CA 1
ATOM 3259 C C . SER B 1 205 ? -2.569 53.413 0.748 1.00 21.10 186 SER B C 1
ATOM 3260 O O . SER B 1 205 ? -1.770 54.240 1.175 1.00 19.57 186 SER B O 1
ATOM 3263 N N . ALA B 1 206 ? -3.404 53.691 -0.246 1.00 21.05 187 ALA B N 1
ATOM 3264 C CA . ALA B 1 206 ? -3.360 55.015 -0.939 1.00 22.88 187 ALA B CA 1
ATOM 3265 C C . ALA B 1 206 ? -3.998 56.141 -0.116 1.00 22.49 187 ALA B C 1
ATOM 3266 O O . ALA B 1 206 ? -3.655 57.305 -0.282 1.00 23.60 187 ALA B O 1
ATOM 3268 N N . GLY B 1 207 ? -4.947 55.796 0.738 1.00 23.01 188 GLY B N 1
ATOM 3269 C CA . GLY B 1 207 ? -5.689 56.793 1.524 1.00 23.34 188 GLY B CA 1
ATOM 3270 C C . GLY B 1 207 ? -7.038 57.188 0.941 1.00 22.89 188 GLY B C 1
ATOM 3271 O O . GLY B 1 207 ? -7.544 58.294 1.233 1.00 2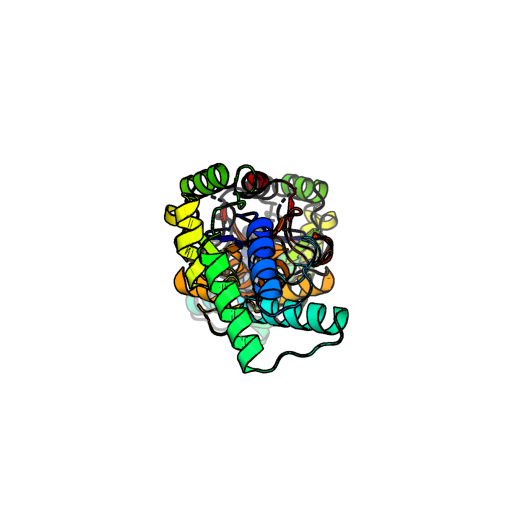2.41 188 GLY B O 1
ATOM 3272 N N . CYS B 1 208 ? -7.630 56.281 0.156 1.00 20.96 189 CYS B N 1
ATOM 3273 C CA . CYS B 1 208 ? -8.917 56.460 -0.553 1.00 21.31 189 CYS B CA 1
ATOM 3274 C C . CYS B 1 208 ? -10.023 55.734 0.178 1.00 22.77 189 CYS B C 1
ATOM 3275 O O . CYS B 1 208 ? -9.826 54.615 0.619 1.00 23.52 189 CYS B O 1
ATOM 3278 N N . ALA B 1 209 ? -11.197 56.342 0.316 1.00 21.28 190 ALA B N 1
ATOM 3279 C CA . ALA B 1 209 ? -12.335 55.637 0.907 1.00 19.77 190 ALA B CA 1
ATOM 3280 C C . ALA B 1 209 ? -12.754 54.508 -0.028 1.00 20.84 190 ALA B C 1
ATOM 3281 O O . ALA B 1 209 ? -12.629 54.615 -1.249 1.00 20.89 190 ALA B O 1
ATOM 3283 N N . VAL B 1 210 ? -13.247 53.405 0.538 1.00 21.47 191 VAL B N 1
ATOM 3284 C CA . VAL B 1 210 ? -13.579 52.232 -0.290 1.00 19.13 191 VAL B CA 1
ATOM 3285 C C . VAL B 1 210 ? -14.843 51.510 0.166 1.00 19.75 191 VAL B C 1
ATOM 3286 O O . VAL B 1 210 ? -15.060 51.252 1.339 1.00 22.91 191 VAL B O 1
ATOM 3290 N N . VAL B 1 211 ? -15.668 51.201 -0.833 1.00 19.49 192 VAL B N 1
ATOM 3291 C CA . VAL B 1 211 ? -16.810 50.287 -0.745 1.00 20.64 192 VAL B CA 1
ATOM 3292 C C . VAL B 1 211 ? -16.377 48.879 -1.108 1.00 21.67 192 VAL B C 1
ATOM 3293 O O . VAL B 1 211 ? -15.738 48.686 -2.149 1.00 23.34 192 VAL B O 1
ATOM 3297 N N . GLY B 1 212 ? -16.720 47.921 -0.232 1.00 23.11 193 GLY B N 1
ATOM 3298 C CA . GLY B 1 212 ? -16.582 46.530 -0.470 1.00 23.50 193 GLY B CA 1
ATOM 3299 C C . GLY B 1 212 ? -17.979 45.988 -0.801 1.00 23.20 193 GLY B C 1
ATOM 3300 O O . GLY B 1 212 ? -18.886 46.014 0.012 1.00 25.48 193 GLY B O 1
ATOM 3301 N N . LEU B 1 213 ? -18.112 45.426 -1.990 1.00 22.37 194 LEU B N 1
ATOM 3302 C CA . LEU B 1 213 ? -19.337 44.776 -2.440 1.00 21.99 194 LEU B CA 1
ATOM 3303 C C . LEU B 1 213 ? -19.249 43.287 -2.057 1.00 22.64 194 LEU B C 1
ATOM 3304 O O . LEU B 1 213 ? -18.161 42.664 -2.154 1.00 23.50 194 LEU B O 1
ATOM 3309 N N . THR B 1 214 ? -20.370 42.708 -1.628 1.00 24.39 195 THR B N 1
ATOM 3310 C CA . THR B 1 214 ? -20.360 41.343 -1.146 1.00 23.30 195 THR B CA 1
ATOM 3311 C C . THR B 1 214 ? -20.634 40.288 -2.200 1.00 28.26 195 THR B C 1
ATOM 3312 O O . THR B 1 214 ? -20.698 39.107 -1.868 1.00 24.27 195 THR B O 1
ATOM 3316 N N . TYR B 1 215 ? -20.737 40.673 -3.470 1.00 25.90 196 TYR B N 1
ATOM 3317 C CA . TYR B 1 215 ? -21.233 39.766 -4.462 1.00 26.29 196 TYR B CA 1
ATOM 3318 C C . TYR B 1 215 ? -20.218 39.301 -5.460 1.00 26.82 196 TYR B C 1
ATOM 3319 O O . TYR B 1 215 ? -20.554 38.591 -6.389 1.00 25.61 196 TYR B O 1
ATOM 3328 N N . GLY B 1 216 ? -18.972 39.700 -5.276 1.00 24.50 197 GLY B N 1
ATOM 3329 C CA . GLY B 1 216 ? -17.933 39.406 -6.223 1.00 24.39 197 GLY B CA 1
ATOM 3330 C C . GLY B 1 216 ? -16.981 38.288 -5.836 1.00 26.53 197 GLY B C 1
ATOM 3331 O O . GLY B 1 216 ? -17.382 37.278 -5.241 1.00 25.42 197 GLY B O 1
ATOM 3332 N N . TYR B 1 217 ? -15.731 38.449 -6.223 1.00 25.01 198 TYR B N 1
ATOM 3333 C CA . TYR B 1 217 ? -14.746 37.388 -6.162 1.00 23.98 198 TYR B CA 1
ATOM 3334 C C . TYR B 1 217 ? -13.637 37.758 -5.170 1.00 25.97 198 TYR B C 1
ATOM 3335 O O . TYR B 1 217 ? -12.788 38.597 -5.448 1.00 25.64 198 TYR B O 1
ATOM 3344 N N . ASN B 1 218 ? -13.643 37.069 -4.033 1.00 23.14 199 ASN B N 1
ATOM 3345 C CA . ASN B 1 218 ? -12.682 37.302 -2.989 1.00 22.82 199 ASN B CA 1
ATOM 3346 C C . ASN B 1 218 ? -12.156 36.059 -2.284 1.00 25.57 199 ASN B C 1
ATOM 3347 O O . ASN B 1 218 ? -12.037 36.046 -1.080 1.00 25.52 199 ASN B O 1
ATOM 3352 N N . TYR B 1 219 ? -11.809 35.011 -3.038 1.00 26.60 200 TYR B N 1
ATOM 3353 C CA . TYR B 1 219 ? -11.077 33.872 -2.495 1.00 26.35 200 TYR B CA 1
ATOM 3354 C C . TYR B 1 219 ? -11.863 33.113 -1.442 1.00 26.08 200 TYR B C 1
ATOM 3355 O O . TYR B 1 219 ? -11.273 32.499 -0.601 1.00 26.47 200 TYR B O 1
ATOM 3364 N N . ASN B 1 220 ? -13.193 33.204 -1.472 1.00 25.71 201 ASN B N 1
ATOM 3365 C CA . ASN B 1 220 ? -14.044 32.672 -0.421 1.00 27.44 201 ASN B CA 1
ATOM 3366 C C . ASN B 1 220 ? -13.819 33.312 0.962 1.00 30.69 201 ASN B C 1
ATOM 3367 O O . ASN B 1 220 ? -14.212 32.745 1.984 1.00 32.38 201 ASN B O 1
ATOM 3372 N N . ILE B 1 221 ? -13.189 34.492 0.987 1.00 29.34 202 ILE B N 1
ATOM 3373 C CA . ILE B 1 221 ? -13.028 35.305 2.201 1.00 28.20 202 ILE B CA 1
ATOM 3374 C C . ILE B 1 221 ? -14.150 36.384 2.252 1.00 28.95 202 ILE B C 1
ATOM 3375 O O . ILE B 1 221 ? -14.390 37.086 1.256 1.00 26.28 202 ILE B O 1
ATOM 3380 N N . PRO B 1 222 ? -14.802 36.563 3.406 1.00 29.33 203 PRO B N 1
ATOM 3381 C CA . PRO B 1 222 ? -15.762 37.660 3.530 1.00 29.43 203 PRO B CA 1
ATOM 3382 C C . PRO B 1 222 ? -15.112 39.038 3.286 1.00 27.59 203 PRO B C 1
ATOM 3383 O O . PRO B 1 222 ? -13.968 39.301 3.745 1.00 23.59 203 PRO B O 1
ATOM 3387 N N . ILE B 1 223 ? -15.808 39.897 2.547 1.00 23.51 204 ILE B N 1
ATOM 3388 C CA . ILE B 1 223 ? -15.220 41.185 2.179 1.00 24.44 204 ILE B CA 1
ATOM 3389 C C . ILE B 1 223 ? -14.995 41.989 3.479 1.00 23.09 204 ILE B C 1
ATOM 3390 O O . ILE B 1 223 ? -14.090 42.811 3.550 1.00 22.99 204 ILE B O 1
ATOM 3395 N N . ALA B 1 224 ? -15.821 41.727 4.494 1.00 25.64 205 ALA B N 1
ATOM 3396 C CA . ALA B 1 224 ? -15.720 42.406 5.797 1.00 25.24 205 ALA B CA 1
ATOM 3397 C C . ALA B 1 224 ? -14.333 42.295 6.431 1.00 25.70 205 ALA B C 1
ATOM 3398 O O . ALA B 1 224 ? -13.919 43.140 7.228 1.00 22.75 2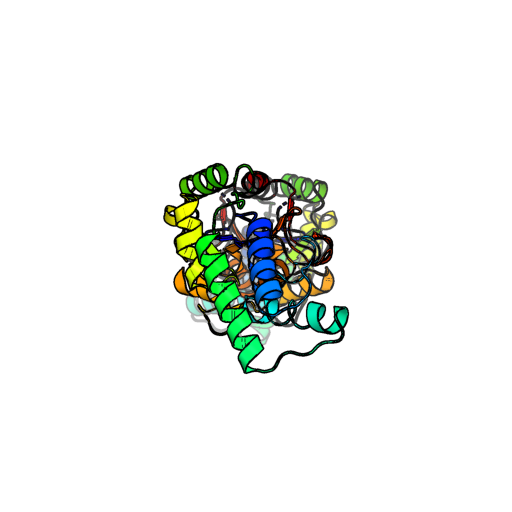05 ALA B O 1
ATOM 3400 N N . GLN B 1 225 ? -13.654 41.198 6.146 1.00 26.59 206 GLN B N 1
ATOM 3401 C CA . GLN B 1 225 ? -12.402 40.874 6.810 1.00 27.32 206 GLN B CA 1
ATOM 3402 C C . GLN B 1 225 ? -11.300 41.870 6.521 1.00 23.88 206 GLN B C 1
ATOM 3403 O O . GLN B 1 225 ? -10.445 42.061 7.355 1.00 24.53 206 GLN B O 1
ATOM 3409 N N . SER B 1 226 ? -11.301 42.450 5.323 1.00 22.74 207 SER B N 1
ATOM 3410 C CA . SER B 1 226 ? -10.340 43.467 4.927 1.00 23.23 207 SER B CA 1
ATOM 3411 C C . SER B 1 226 ? -10.752 44.894 5.384 1.00 22.27 207 SER B C 1
ATOM 3412 O O . SER B 1 226 ? -10.028 45.829 5.145 1.00 23.99 207 SER B O 1
ATOM 3415 N N . LYS B 1 227 ? -11.910 45.001 6.033 1.00 22.96 208 LYS B N 1
ATOM 3416 C CA . LYS B 1 227 ? -12.417 46.238 6.650 1.00 23.20 208 LYS B CA 1
ATOM 3417 C C . LYS B 1 227 ? -12.572 47.384 5.645 1.00 22.13 208 LYS B C 1
ATOM 3418 O O . LYS B 1 227 ? -11.985 48.450 5.791 1.00 22.50 208 LYS B O 1
ATOM 3422 N N . PRO B 1 228 ? -13.446 47.194 4.667 1.00 22.69 209 PRO B N 1
ATOM 3423 C CA . PRO B 1 228 ? -13.725 48.342 3.819 1.00 21.85 209 PRO B CA 1
ATOM 3424 C C . PRO B 1 228 ? -14.482 49.424 4.633 1.00 22.76 209 PRO B C 1
ATOM 3425 O O . PRO B 1 228 ? -14.976 49.154 5.742 1.00 22.56 209 PRO B O 1
ATOM 3429 N N . ASP B 1 229 ? -14.571 50.631 4.097 1.00 21.85 210 ASP B N 1
ATOM 3430 C CA . ASP B 1 229 ? -15.265 51.719 4.785 1.00 19.41 210 ASP B CA 1
ATOM 3431 C C . ASP B 1 229 ? -16.778 51.500 4.784 1.00 20.37 210 ASP B C 1
ATOM 3432 O O . ASP B 1 229 ? -17.410 51.823 5.760 1.00 20.80 210 ASP B O 1
ATOM 3437 N N . TRP B 1 230 ? -17.309 50.932 3.719 1.00 19.18 211 TRP B N 1
ATOM 3438 C CA . TRP B 1 230 ? -18.689 50.451 3.650 1.00 18.74 211 TRP B CA 1
ATOM 3439 C C . TRP B 1 230 ? -18.728 49.048 3.047 1.00 20.31 211 TRP B C 1
ATOM 3440 O O . TRP B 1 230 ? -17.854 48.689 2.264 1.00 20.14 211 TRP B O 1
ATOM 3451 N N . ILE B 1 231 ? -19.764 48.275 3.410 1.00 22.89 212 ILE B N 1
ATOM 3452 C CA . ILE B 1 231 ? -20.009 46.972 2.866 1.00 22.95 212 ILE B CA 1
ATOM 3453 C C . ILE B 1 231 ? -21.451 46.995 2.342 1.00 21.85 212 ILE B C 1
ATOM 3454 O O . ILE B 1 231 ? -22.361 47.297 3.105 1.00 23.04 212 ILE B O 1
ATOM 3459 N N . PHE B 1 232 ? -21.628 46.714 1.042 1.00 24.41 213 PHE B N 1
ATOM 3460 C CA . PHE B 1 232 ? -22.920 46.803 0.360 1.00 23.82 213 PHE B CA 1
ATOM 3461 C C . PHE B 1 232 ? -23.178 45.526 -0.428 1.00 24.65 213 PHE B C 1
ATOM 3462 O O . PHE B 1 232 ? -22.282 44.957 -1.027 1.00 25.52 213 PHE B O 1
ATOM 3470 N N . ASP B 1 233 ? -24.433 45.092 -0.403 1.00 22.82 214 ASP B N 1
ATOM 3471 C CA . ASP B 1 233 ? -24.918 43.957 -1.174 1.00 25.00 214 ASP B CA 1
ATOM 3472 C C . ASP B 1 233 ? -25.442 44.333 -2.568 1.00 26.04 214 ASP B C 1
ATOM 3473 O O . ASP B 1 233 ? -25.628 43.467 -3.412 1.00 28.04 214 ASP B O 1
ATOM 3478 N N . ASP B 1 234 ? -25.702 45.608 -2.806 1.00 26.23 215 ASP B N 1
ATOM 3479 C CA . ASP B 1 234 ? -26.313 46.058 -4.061 1.00 27.30 215 ASP B CA 1
ATOM 3480 C C . ASP B 1 234 ? -25.466 47.244 -4.540 1.00 24.20 215 ASP B C 1
ATOM 3481 O O . ASP B 1 234 ? -25.128 48.139 -3.781 1.00 23.86 215 ASP B O 1
ATOM 3486 N N . PHE B 1 235 ? -25.121 47.240 -5.817 1.00 24.22 216 PHE B N 1
ATOM 3487 C CA . PHE B 1 235 ? -24.334 48.350 -6.387 1.00 24.28 216 PHE B CA 1
ATOM 3488 C C . PHE B 1 235 ? -25.015 49.706 -6.241 1.00 22.67 216 PHE B C 1
ATOM 3489 O O . PHE B 1 235 ? -24.351 50.749 -6.084 1.00 24.33 216 PHE B O 1
ATOM 3497 N N . ALA B 1 236 ? -26.339 49.708 -6.334 1.00 25.07 217 ALA B N 1
ATOM 3498 C CA . ALA B 1 236 ? -27.107 50.944 -6.215 1.00 23.27 217 ALA B CA 1
ATOM 3499 C C . ALA B 1 236 ? -26.983 51.615 -4.838 1.00 25.35 217 ALA B C 1
ATOM 3500 O O . ALA B 1 236 ? -27.265 52.806 -4.711 1.00 25.99 217 ALA B O 1
ATOM 3502 N N . ASP B 1 237 ? -26.525 50.888 -3.813 1.00 24.55 218 ASP B N 1
ATOM 3503 C CA . ASP B 1 237 ? -26.315 51.483 -2.470 1.00 24.05 218 ASP B CA 1
ATOM 3504 C C . ASP B 1 237 ? -25.262 52.590 -2.471 1.00 24.73 218 ASP B C 1
ATOM 3505 O O . ASP B 1 237 ? -25.262 53.454 -1.618 1.00 24.22 218 ASP B O 1
ATOM 3510 N N . ILE B 1 238 ? -24.360 52.554 -3.441 1.00 22.73 219 ILE B N 1
ATOM 3511 C CA . ILE B 1 238 ? -23.349 53.598 -3.596 1.00 25.11 219 ILE B CA 1
ATOM 3512 C C . ILE B 1 238 ? -23.980 54.982 -3.738 1.00 24.30 219 ILE B C 1
ATOM 3513 O O . ILE B 1 238 ? -23.390 55.987 -3.329 1.00 22.74 219 ILE B O 1
ATOM 3518 N N . LEU B 1 239 ? -25.193 55.067 -4.278 1.00 23.28 220 LEU B N 1
ATOM 3519 C CA . LEU B 1 239 ? -25.864 56.360 -4.347 1.00 21.72 220 LEU B CA 1
ATOM 3520 C C . LEU B 1 239 ? -26.240 56.897 -2.957 1.00 26.11 220 LEU B C 1
ATOM 3521 O O . LEU B 1 239 ? -26.489 58.079 -2.796 1.00 24.79 220 LEU B O 1
ATOM 3526 N N . LYS B 1 240 ? -26.301 56.034 -1.951 1.00 26.62 221 LYS B N 1
ATOM 3527 C CA . LYS B 1 240 ? -26.572 56.495 -0.593 1.00 27.16 221 LYS B CA 1
ATOM 3528 C C . LYS B 1 240 ? -25.427 57.295 -0.006 1.00 26.56 221 LYS B C 1
ATOM 3529 O O . LYS B 1 240 ? -25.627 58.117 0.873 1.00 24.91 221 LYS B O 1
ATOM 3535 N N . ILE B 1 241 ? -24.231 57.091 -0.530 1.00 25.84 222 ILE B N 1
ATOM 3536 C CA . ILE B 1 241 ? -23.057 57.762 0.002 1.00 29.44 222 ILE B CA 1
ATOM 3537 C C . ILE B 1 241 ? -22.432 58.772 -0.962 1.00 37.06 222 ILE B C 1
ATOM 3538 O O . ILE B 1 241 ? -21.239 59.123 -0.795 1.00 41.66 222 ILE B O 1
ATOM 3543 N N . THR B 1 242 ? -23.186 59.178 -1.998 1.00 32.77 223 THR B N 1
ATOM 3544 C CA . THR B 1 242 ? -22.704 60.159 -2.978 1.00 36.45 223 THR B CA 1
ATOM 3545 C C . THR B 1 242 ? -23.712 61.282 -3.212 1.00 40.62 223 THR B C 1
ATOM 3546 O O . THR B 1 242 ? -23.496 62.148 -4.066 1.00 41.28 223 THR B O 1
ATOM 3550 N N . GLN B 1 243 ? -24.802 61.247 -2.454 1.00 44.69 224 GLN B N 1
ATOM 3551 C CA . GLN B 1 243 ? -25.745 62.341 -2.325 1.00 50.45 224 GLN B CA 1
ATOM 3552 C C . GLN B 1 243 ? -27.133 61.750 -2.063 1.00 53.70 224 GLN B C 1
ATOM 3553 O O . GLN B 1 243 ? -27.586 61.733 -0.910 1.00 56.26 224 GLN B O 1
#

Foldseek 3Di:
DPLAQAEEEEPAFFFKVCLVQLQVLLQVLCVVLPFHGDDSLLLLQDAQADVSSLVSSQVVRCVVVVHHDDVVSSVSSSVSSVVSSVVVLPPPMDTAPCNQVQLVVCVVVNHAYEYAYQYDPVSVLVSCVVHPNSVSHPYYYNVRDPDGFVALVVLVVCCVVVVHQLQNYEYEYAELSRQNSSVVSVYQYEHEQRGRYSPDGSCVSPGVHYDPGSNCVVVVVD/DDLAQAEEEEPDFFFKVQLVQLQVLLQVLCVVLPFHGDDSLLLLQPAQALVSSLVSSQVVRCVVVVHHDDPVSSVSSSVSSVVSCVVVLPPPMDTAPCNQVLLVVCVVVNHAYEYAYQYAPVCVLVSCVVHPNSVSHPYYYNPRDPDGFPALVVLVVCCVVVVHQLCNYEYEYAELSRQNNSVVRVYAYEHEQRGRYSPDGSCVSPGVHYYPGSNCVVVVVD

B-factor: mean 28.44, std 8.37, range [12.71, 72.51]

Secondary structure (DSSP, 8-state):
----SEEEE-SBTTTEE-HHHHHHHHHHHHHHTT-----TTT----SS-HHHHHHHHHHHHHHHHT----HHHHHHHHHHHHHHHHHHTTSS-EEPTTHHHHHHHHHHTT-EEEE--SS-HHHHHHHHHHTT-GGG-----TTTSSS-TTSSHHHHHHHHHHT--GGGEEEEESSHHHHHHHHHHT-EEEEESSS-STT--GGGG--SEEESSGGGGGGGT-/----SEEEE-SBTTTEE-HHHHHHHHHHHHHHTT-----TTT----SS-HHHHHHHHHHHHHHHHT----HHHHHHHHHHHHHHHHHHTTSS-EEPTTHHHHHHHHHHTT-EEEE--SS-GGGHHHHHHHTT-GGG-----TTSSSS-TTSSHHHHHHHHHHT--GGGEEEEESSHHHHHHHHHHT-EEEEETTS-STT--GGGG--SEEESSGGGGGGG--

Radius of gyration: 28.67 Å; Cα contacts (8 Å, |Δi|>4): 842; chains: 2; bounding box: 43×90×62 Å

Solvent-accessible surface area: 18471 Å² total

Organism: Histophilus somni (strain 129Pt) (NCBI:txid205914)

Sequence (444 aa):
GTQQFKLIGFDLDGTLVNSLPDLALSINSALKDVNNLPQASENLVTWIGNGADVLSQRAVDWACKQAEKELTEDEFKYFKRQFGFYYGENLCCNISRLYPNVKETLEALKAQGYILAVVTNKPTKHVQPILTAFGIDHLFSELGGQSLPEIKPHPAPFYYLCGKFGLYPKQILFVGDSQNDIFAAHSAGCAVVGLTYGYNYNIPIAQSKPDWIFDDFADILKITQGTQQFKLIGFDLDGTLVNSLPDLALSINSALKDVNLPQASENLLVTWIGNGADVLSQQRAVVDWACKQAEKELTEDEFKYFKRQFGFYYGENLCNISRLYPNVKETLEALKAQGYILAVVTNKPTKHVQPILTAFGIDHLFSELGGQSLPEIKPHPAPFYYLCGKFGLYPKQILFVGDSQNDIFAAHSAGCAVVGLTYGYNYNIPIAQSKPDWIFDDFADILKITQ